Protein AF-0000000085093858 (afdb_homodimer)

pLDDT: mean 74.77, std 25.34, range [16.61, 98.19]

Radius of gyration: 45.06 Å; Cα contacts (8 Å, |Δi|>4): 665; chains: 2; bounding box: 60×135×139 Å

Solvent-accessible surface area (backbone atoms only — not comparable to full-atom values): 27411 Å² total; per-residue (Å²): 139,82,93,78,83,87,84,82,84,81,85,86,85,74,82,77,80,78,81,78,83,77,78,73,78,77,77,79,72,77,82,75,79,78,74,74,76,73,57,64,66,57,54,51,50,50,52,50,49,37,50,49,34,23,51,50,25,36,51,49,50,52,47,49,49,45,65,74,42,44,62,69,71,67,48,56,70,67,70,71,49,65,44,81,45,55,12,63,63,42,66,68,47,14,53,73,57,52,28,38,76,36,77,68,78,36,25,30,27,31,53,94,51,52,60,58,70,62,34,52,49,41,61,73,56,31,67,66,68,30,12,68,41,61,86,64,81,46,75,44,51,73,69,58,51,60,62,16,33,38,44,66,90,72,32,82,63,74,76,43,60,47,34,20,28,26,42,31,27,50,50,36,43,43,27,52,48,50,49,51,37,52,50,22,61,72,66,67,38,46,52,35,42,36,60,68,61,68,32,64,67,49,49,50,52,42,26,51,49,47,29,31,64,54,47,36,72,90,59,80,48,74,64,48,78,42,46,73,40,77,43,51,30,46,60,26,44,36,42,41,80,98,138,82,80,94,82,89,78,72,84,73,80,82,79,84,78,81,76,80,82,75,80,77,80,77,76,77,75,79,73,78,83,77,78,79,75,71,76,72,56,66,66,58,52,50,49,50,50,50,49,37,51,51,34,22,51,50,25,37,50,49,48,51,48,48,49,44,64,74,41,42,60,68,72,67,47,57,70,67,70,73,49,64,44,81,44,54,12,64,59,41,67,69,48,15,55,75,58,53,28,39,76,35,76,66,79,37,24,29,26,32,53,93,50,51,59,59,68,62,35,51,49,41,60,72,56,30,66,64,70,28,12,70,40,62,84,62,82,46,76,44,50,73,70,58,52,60,62,15,33,39,43,68,91,72,32,81,60,71,76,42,60,45,33,20,26,26,42,30,26,51,49,35,44,44,25,52,49,48,49,51,36,50,50,22,61,71,66,67,38,46,52,35,43,37,60,67,63,68,33,64,66,49,49,51,52,42,25,53,49,46,28,32,62,53,46,37,74,90,56,81,50,76,63,48,79,43,46,71,41,78,43,49,29,47,61,27,44,36,43,41,80,97

Foldseek 3Di:
DDDDDDDDDDDDDPPDPDDDDPPVPPPPPPPDPDPPPPPPVVVVVVVVVVVVVVVVVVVVVVVCCCVVPVCPVPCPVPPQDKDKAWQDFAPVSNVVSCWDQQLLLLETERPVLDPPVLSVVLVVPAPSFWAQDQVRPHTDDPVRQNRQADPPDDDDDNPRFWTWDFLRSLLSSLVSLVVVLVCCVVVVVVQSDWPLSVDVVNNVVSVVSVCVCVPPDDDGDDDRRRGDDTDHYYMTMGMDGD/DDDDDDPDCPDDDDDDPDDDDPDPPCPVPDDDPDPDPPPPVVVVVVVVVVVVVVVVVVVVVVVCCCVVPVCPVPCPVVPQDKDKAWQDFAPVSNVVSCWDQQLLLLETGRPVLDPPVLSVVLVVPAPSFWAQDQVRPHTDDPVRQNRQADPPDDDDDNPRFWTWDFLRSLLSSLVSLVVVLVCCVVVVVVQSDWPLSVDVVNNVVSVVSVCVCVPPDDDGDDDRRRGDDTDHYYMTMGMDGD

Structure (mmCIF, N/CA/C/O backbone):
data_AF-0000000085093858-model_v1
#
loop_
_entity.id
_entity.type
_entity.pdbx_description
1 polymer 'Uncharacterized protein'
#
loop_
_atom_site.group_PDB
_atom_site.id
_atom_site.type_symbol
_atom_site.label_atom_id
_atom_site.label_alt_id
_atom_site.label_comp_id
_atom_site.label_asym_id
_atom_site.label_entity_id
_atom_site.label_seq_id
_atom_site.pdbx_PDB_ins_code
_atom_site.Cartn_x
_atom_site.Cartn_y
_atom_site.Cartn_z
_atom_site.occupancy
_atom_site.B_iso_or_equiv
_atom_site.auth_seq_id
_atom_site.auth_comp_id
_atom_site.auth_asym_id
_atom_site.auth_atom_id
_atom_site.pdbx_PDB_model_num
ATOM 1 N N . MET A 1 1 ? 24.75 16.219 82.312 1 16.64 1 MET A N 1
ATOM 2 C CA . MET A 1 1 ? 25.469 16.828 83.438 1 16.64 1 MET A CA 1
ATOM 3 C C . MET A 1 1 ? 24.844 18.156 83.812 1 16.64 1 MET A C 1
ATOM 5 O O . MET A 1 1 ? 24.062 18.734 83.062 1 16.64 1 MET A O 1
ATOM 9 N N . VAL A 1 2 ? 25.688 19.172 84.312 1 17.88 2 VAL A N 1
ATOM 10 C CA . VAL A 1 2 ? 25.578 19.969 85.5 1 17.88 2 VAL A CA 1
ATOM 11 C C . VAL A 1 2 ? 24.797 21.25 85.25 1 17.88 2 VAL A C 1
ATOM 13 O O . VAL A 1 2 ? 23.859 21.594 85.938 1 17.88 2 VAL A O 1
ATOM 16 N N . PHE A 1 3 ? 25.328 22.312 84.5 1 16.97 3 PHE A N 1
ATOM 17 C CA . PHE A 1 3 ? 25.828 23.469 85.25 1 16.97 3 PHE A CA 1
ATOM 18 C C . PHE A 1 3 ? 24.75 24.516 85.375 1 16.97 3 PHE A C 1
ATOM 20 O O . PHE A 1 3 ? 24.062 24.875 84.438 1 16.97 3 PHE A O 1
ATOM 27 N N . ALA A 1 4 ? 24.5 25.094 86.562 1 18.36 4 ALA A N 1
ATOM 28 C CA . ALA A 1 4 ? 23.594 25.734 87.5 1 18.36 4 ALA A CA 1
ATOM 29 C C . ALA A 1 4 ? 23.484 27.234 87.25 1 18.36 4 ALA A C 1
ATOM 31 O O . ALA A 1 4 ? 22.375 27.766 87.125 1 18.36 4 ALA A O 1
ATOM 32 N N . GLY A 1 5 ? 24.484 28.125 87.438 1 16.61 5 GLY A N 1
ATOM 33 C CA . GLY A 1 5 ? 24.344 28.875 88.688 1 16.61 5 GLY A CA 1
ATOM 34 C C . GLY A 1 5 ? 23.641 30.203 88.5 1 16.61 5 GLY A C 1
ATOM 35 O O . GLY A 1 5 ? 22.734 30.531 89.25 1 16.61 5 GLY A O 1
ATOM 36 N N . PHE A 1 6 ? 24.25 31.281 87.812 1 17.67 6 PHE A N 1
ATOM 37 C CA . PHE A 1 6 ? 24.766 32.438 88.5 1 17.67 6 PHE A CA 1
ATOM 38 C C . PHE A 1 6 ? 23.672 33.469 88.75 1 17.67 6 PHE A C 1
ATOM 40 O O . PHE A 1 6 ? 22.625 33.438 88.062 1 17.67 6 PHE A O 1
ATOM 47 N N . PHE A 1 7 ? 24.047 34.938 88.688 1 18.83 7 PHE A N 1
ATOM 48 C CA . PHE A 1 7 ? 24.094 36 89.688 1 18.83 7 PHE A CA 1
ATOM 49 C C . PHE A 1 7 ? 22.859 36.875 89.625 1 18.83 7 PHE A C 1
ATOM 51 O O . PHE A 1 7 ? 22.391 37.188 88.5 1 18.83 7 PHE A O 1
ATOM 58 N N . LYS A 1 8 ? 22.188 37.25 90.688 1 21.97 8 LYS A N 1
ATOM 59 C CA . LYS A 1 8 ? 20.891 37.719 91.188 1 21.97 8 LYS A CA 1
ATOM 60 C C . LYS A 1 8 ? 20.828 39.25 91.125 1 21.97 8 LYS A C 1
ATOM 62 O O . LYS A 1 8 ? 19.891 39.844 91.625 1 21.97 8 LYS A O 1
ATOM 67 N N . SER A 1 9 ? 21.797 39.938 90.375 1 19.08 9 SER A N 1
ATOM 68 C CA . SER A 1 9 ? 22.062 41.25 90.938 1 19.08 9 SER A CA 1
ATOM 69 C C . SER A 1 9 ? 20.781 42.062 91.125 1 19.08 9 SER A C 1
ATOM 71 O O . SER A 1 9 ? 19.812 41.844 90.375 1 19.08 9 SER A O 1
ATOM 73 N N . ASN A 1 10 ? 20.812 43.125 92 1 19.5 10 ASN A N 1
ATOM 74 C CA . ASN A 1 10 ? 20.078 43.844 93.062 1 19.5 10 ASN A CA 1
ATOM 75 C C . ASN A 1 10 ? 19.203 44.969 92.438 1 19.5 10 ASN A C 1
ATOM 77 O O . ASN A 1 10 ? 18.094 45.219 92.938 1 19.5 10 ASN A O 1
ATOM 81 N N . PRO A 1 11 ? 19.844 45.875 91.562 1 21.47 11 PRO A N 1
ATOM 82 C CA . PRO A 1 11 ? 19.844 47.25 92.062 1 21.47 11 PRO A CA 1
ATOM 83 C C . PRO A 1 11 ? 18.438 47.875 92.125 1 21.47 11 PRO A C 1
ATOM 85 O O . PRO A 1 11 ? 17.516 47.344 91.5 1 21.47 11 PRO A O 1
ATOM 88 N N . LEU A 1 12 ? 18.438 49.344 92.062 1 20.67 12 LEU A N 1
ATOM 89 C CA . LEU A 1 12 ? 17.953 50.5 92.812 1 20.67 12 LEU A CA 1
ATOM 90 C C . LEU A 1 12 ? 16.562 50.906 92.375 1 20.67 12 LEU A C 1
ATOM 92 O O . LEU A 1 12 ? 16.141 50.562 91.25 1 20.67 12 LEU A O 1
ATOM 96 N N . PRO A 1 13 ? 16.141 52.219 92.938 1 23.8 13 PRO A N 1
ATOM 97 C CA . PRO A 1 13 ? 14.875 52.75 93.438 1 23.8 13 PRO A CA 1
ATOM 98 C C . PRO A 1 13 ? 13.992 53.375 92.375 1 23.8 13 PRO A C 1
ATOM 100 O O . PRO A 1 13 ? 14.5 54.094 91.5 1 23.8 13 PRO A O 1
ATOM 103 N N . TYR A 1 14 ? 12.805 53.031 92 1 20.66 14 TYR A N 1
ATOM 104 C CA . TYR A 1 14 ? 11.914 53.156 90.812 1 20.66 14 TYR A CA 1
ATOM 105 C C . TYR A 1 14 ? 11.148 54.469 90.875 1 20.66 14 TYR A C 1
ATOM 107 O O . TYR A 1 14 ? 10.359 54.75 90 1 20.66 14 TYR A O 1
ATOM 115 N N . THR A 1 15 ? 11.438 55.438 91.875 1 22.84 15 THR A N 1
ATOM 116 C CA . THR A 1 15 ? 10.125 55.938 92.188 1 22.84 15 THR A CA 1
ATOM 117 C C . THR A 1 15 ? 9.516 56.781 91.062 1 22.84 15 THR A C 1
ATOM 119 O O . THR A 1 15 ? 10.156 57.656 90.562 1 22.84 15 THR A O 1
ATOM 122 N N . ALA A 1 16 ? 8.422 56.344 90.438 1 23.02 16 ALA A N 1
ATOM 123 C CA . ALA A 1 16 ? 7.703 56.75 89.25 1 23.02 16 ALA A CA 1
ATOM 124 C C . ALA A 1 16 ? 6.984 58.094 89.438 1 23.02 16 ALA A C 1
ATOM 126 O O . ALA A 1 16 ? 6.25 58.25 90.438 1 23.02 16 ALA A O 1
ATOM 127 N N . VAL A 1 17 ? 7.695 59.188 89.188 1 26.94 17 VAL A N 1
ATOM 128 C CA . VAL A 1 17 ? 7.289 60.594 89.25 1 26.94 17 VAL A CA 1
ATOM 129 C C . VAL A 1 17 ? 5.898 60.75 88.625 1 26.94 17 VAL A C 1
ATOM 131 O O . VAL A 1 17 ? 5.621 60.25 87.562 1 26.94 17 VAL A O 1
ATOM 134 N N . SER A 1 18 ? 4.992 61.125 89.5 1 22.8 18 SER A N 1
ATOM 135 C CA . SER A 1 18 ? 3.545 61.219 89.312 1 22.8 18 SER A CA 1
ATOM 136 C C . SER A 1 18 ? 3.184 62.125 88.125 1 22.8 18 SER A C 1
ATOM 138 O O . SER A 1 18 ? 3.984 62.938 87.75 1 22.8 18 SER A O 1
ATOM 140 N N . LYS A 1 19 ? 1.988 62.031 87.562 1 26.67 19 LYS A N 1
ATOM 141 C CA . LYS A 1 19 ? 1.225 62.156 86.375 1 26.67 19 LYS A CA 1
ATOM 142 C C . LYS A 1 19 ? 0.829 63.594 86.125 1 26.67 19 LYS A C 1
ATOM 144 O O . LYS A 1 19 ? 0.141 63.906 85.125 1 26.67 19 LYS A O 1
ATOM 149 N N . ASP A 1 20 ? 1.212 64.625 87 1 26.02 20 ASP A N 1
ATOM 150 C CA . ASP A 1 20 ? 0.071 65.5 87.062 1 26.02 20 ASP A CA 1
ATOM 151 C C . ASP A 1 20 ? -0.262 66.125 85.688 1 26.02 20 ASP A C 1
ATOM 153 O O . ASP A 1 20 ? 0.549 66 84.75 1 26.02 20 ASP A O 1
ATOM 157 N N . GLU A 1 21 ? -1.097 67.375 85.75 1 27.95 21 GLU A N 1
ATOM 158 C CA . GLU A 1 21 ? -2.236 68.062 85.125 1 27.95 21 GLU A CA 1
ATOM 159 C C . GLU A 1 21 ? -1.796 68.938 84 1 27.95 21 GLU A C 1
ATOM 161 O O . GLU A 1 21 ? -1.067 69.875 84.188 1 27.95 21 GLU A O 1
ATOM 166 N N . VAL A 1 22 ? -1.4 68.5 82.875 1 26.08 22 VAL A N 1
ATOM 167 C CA . VAL A 1 22 ? -0.854 69.25 81.75 1 26.08 22 VAL A CA 1
ATOM 168 C C . VAL A 1 22 ? -1.903 70.25 81.25 1 26.08 22 VAL A C 1
ATOM 170 O O . VAL A 1 22 ? -2.984 69.812 80.812 1 26.08 22 VAL A O 1
ATOM 173 N N . GLU A 1 23 ? -2.074 71.375 81.938 1 27.72 23 GLU A N 1
ATOM 174 C CA . GLU A 1 23 ? -3 72.375 81.438 1 27.72 23 GLU A CA 1
ATOM 175 C C . GLU A 1 23 ? -2.656 72.75 80 1 27.72 23 GLU A C 1
ATOM 177 O O . GLU A 1 23 ? -1.574 73.312 79.75 1 27.72 23 GLU A O 1
ATOM 182 N N . ALA A 1 24 ? -2.893 72 79.062 1 29.48 24 ALA A N 1
ATOM 183 C CA . ALA A 1 24 ? -2.572 72.188 77.625 1 29.48 24 ALA A CA 1
ATOM 184 C C . ALA A 1 24 ? -3.191 73.5 77.125 1 29.48 24 ALA A C 1
ATOM 186 O O . ALA A 1 24 ? -4.414 73.625 77.125 1 29.48 24 ALA A O 1
ATOM 187 N N . ASP A 1 25 ? -2.635 74.688 77.5 1 28.39 25 ASP A N 1
ATOM 188 C CA . ASP A 1 25 ? -3.078 75.938 76.938 1 28.39 25 ASP A CA 1
ATOM 189 C C . ASP A 1 25 ? -3.158 75.812 75.375 1 28.39 25 ASP A C 1
ATOM 191 O O . ASP A 1 25 ? -2.266 75.25 74.75 1 28.39 25 ASP A O 1
ATOM 195 N N . SER A 1 26 ? -4.363 75.812 74.812 1 29.22 26 SER A N 1
ATOM 196 C CA . SER A 1 26 ? -4.945 75.75 73.5 1 29.22 26 SER A CA 1
ATOM 197 C C . SER A 1 26 ? -4.398 76.875 72.625 1 29.22 26 SER A C 1
ATOM 199 O O . SER A 1 26 ? -4.766 78 72.75 1 29.22 26 SER A O 1
ATOM 201 N N . LEU A 1 27 ? -3.1 77.125 72.625 1 28.66 27 LEU A N 1
ATOM 202 C CA . LEU A 1 27 ? -2.662 78.188 71.688 1 28.66 27 LEU A CA 1
ATOM 203 C C . LEU A 1 27 ? -3.275 78.062 70.312 1 28.66 27 LEU A C 1
ATOM 205 O O . LEU A 1 27 ? -3.168 77 69.688 1 28.66 27 LEU A O 1
ATOM 209 N N . LEU A 1 28 ? -4.352 78.812 70 1 30.36 28 LEU A N 1
ATOM 210 C CA . LEU A 1 28 ? -5.156 79 68.812 1 30.36 28 LEU A CA 1
ATOM 211 C C . LEU A 1 28 ? -4.273 79.375 67.625 1 30.36 28 LEU A C 1
ATOM 213 O O . LEU A 1 28 ? -3.539 80.375 67.688 1 30.36 28 LEU A O 1
ATOM 217 N N . SER A 1 29 ? -3.59 78.375 67 1 31.69 29 SER A N 1
ATOM 218 C CA . SER A 1 29 ? -2.773 78.562 65.75 1 31.69 29 SER A CA 1
ATOM 219 C C . SER A 1 29 ? -3.5 79.375 64.75 1 31.69 29 SER A C 1
ATOM 221 O O . SER A 1 29 ? -4.73 79.375 64.625 1 31.69 29 SER A O 1
ATOM 223 N N . PRO A 1 30 ? -2.914 80.5 64.25 1 40.44 30 PRO A N 1
ATOM 224 C CA . PRO A 1 30 ? -3.516 81.438 63.25 1 40.44 30 PRO A CA 1
ATOM 225 C C . PRO A 1 30 ? -4.07 80.688 62.031 1 40.44 30 PRO A C 1
ATOM 227 O O . PRO A 1 30 ? -3.648 79.562 61.75 1 40.44 30 PRO A O 1
ATOM 230 N N . PRO A 1 31 ? -5.281 81.062 61.5 1 36.03 31 PRO A N 1
ATOM 231 C CA . PRO A 1 31 ? -6.012 80.438 60.406 1 36.03 31 PRO A CA 1
ATOM 232 C C . PRO A 1 31 ? -5.156 80.25 59.156 1 36.03 31 PRO A C 1
ATOM 234 O O . PRO A 1 31 ? -4.297 81.062 58.844 1 36.03 31 PRO A O 1
ATOM 237 N N . LEU A 1 32 ? -4.727 79.062 58.844 1 33.59 32 LEU A N 1
ATOM 238 C CA . LEU A 1 32 ? -4.055 78.625 57.625 1 33.59 32 LEU A CA 1
ATOM 239 C C . LEU A 1 32 ? -4.688 79.312 56.406 1 33.59 32 LEU A C 1
ATOM 241 O O . LEU A 1 32 ? -5.91 79.438 56.312 1 33.59 32 LEU A O 1
ATOM 245 N N . GLU A 1 33 ? -4.062 80.312 55.812 1 39.56 33 GLU A N 1
ATOM 246 C CA . GLU A 1 33 ? -4.438 80.938 54.562 1 39.56 33 GLU A CA 1
ATOM 247 C C . GLU A 1 33 ? -5.07 79.938 53.594 1 39.56 33 GLU A C 1
ATOM 249 O O . GLU A 1 33 ? -4.617 78.812 53.469 1 39.56 33 GLU A O 1
ATOM 254 N N . GLY A 1 34 ? -6.363 80.125 53.156 1 35.59 34 GLY A N 1
ATOM 255 C CA . GLY A 1 34 ? -7.273 79.438 52.281 1 35.59 34 GLY A CA 1
ATOM 256 C C . GLY A 1 34 ? -6.621 78.938 51 1 35.59 34 GLY A C 1
ATOM 257 O O . GLY A 1 34 ? -5.914 79.688 50.344 1 35.59 34 GLY A O 1
ATOM 258 N N . GLN A 1 35 ? -6.129 77.688 50.938 1 39.69 35 GLN A N 1
ATOM 259 C CA . GLN A 1 35 ? -5.75 77 49.688 1 39.69 35 GLN A CA 1
ATOM 260 C C . GLN A 1 35 ? -6.762 77.312 48.594 1 39.69 35 GLN A C 1
ATOM 262 O O . GLN A 1 35 ? -7.969 77.125 48.781 1 39.69 35 GLN A O 1
ATOM 267 N N . GLN A 1 36 ? -6.512 78.25 47.719 1 43.66 36 GLN A N 1
ATOM 268 C CA . GLN A 1 36 ? -7.355 78.5 46.562 1 43.66 36 GLN A CA 1
ATOM 269 C C . GLN A 1 36 ? -7.852 77.188 45.969 1 43.66 36 GLN A C 1
ATOM 271 O O . GLN A 1 36 ? -7.102 76.25 45.875 1 43.66 36 GLN A O 1
ATOM 276 N N . PRO A 1 37 ? -9.156 76.875 46.031 1 46 37 PRO A N 1
ATOM 277 C CA . PRO A 1 37 ? -9.742 75.625 45.5 1 46 37 PRO A CA 1
ATOM 278 C C . PRO A 1 37 ? -9.227 75.312 44.062 1 46 37 PRO A C 1
ATOM 280 O O . PRO A 1 37 ? -9.195 76.188 43.219 1 46 37 PRO A O 1
ATOM 283 N N . TYR A 1 38 ? -8.164 74.562 43.938 1 48.34 38 TYR A N 1
ATOM 284 C CA . TYR A 1 38 ? -7.789 74.062 42.625 1 48.34 38 TYR A CA 1
ATOM 285 C C . TYR A 1 38 ? -9.023 73.75 41.781 1 48.34 38 TYR A C 1
ATOM 287 O O . TYR A 1 38 ? -9.906 73 42.25 1 48.34 38 TYR A O 1
ATOM 295 N N . ASN A 1 39 ? -9.477 74.625 40.906 1 52.56 39 ASN A N 1
ATOM 296 C CA . ASN A 1 39 ? -10.672 74.5 40.062 1 52.56 39 ASN A CA 1
ATOM 297 C C . ASN A 1 39 ? -10.891 73.125 39.5 1 52.56 39 ASN A C 1
ATOM 299 O O . ASN A 1 39 ? -9.992 72.562 38.906 1 52.56 39 ASN A O 1
ATOM 303 N N . ARG A 1 40 ? -11.695 72.312 40.219 1 60.34 40 ARG A N 1
ATOM 304 C CA . ARG A 1 40 ? -12.18 71 39.875 1 60.34 40 ARG A CA 1
ATOM 305 C C . ARG A 1 40 ? -12.289 70.812 38.375 1 60.34 40 ARG A C 1
ATOM 307 O O . ARG A 1 40 ? -12.023 69.75 37.844 1 60.34 40 ARG A O 1
ATOM 314 N N . ALA A 1 41 ? -12.5 72 37.781 1 65.56 41 ALA A N 1
ATOM 315 C CA . ALA A 1 41 ? -12.711 71.938 36.344 1 65.56 41 ALA A CA 1
ATOM 316 C C . ALA A 1 41 ? -11.398 71.688 35.594 1 65.56 41 ALA A C 1
ATOM 318 O O . ALA A 1 41 ? -11.391 71 34.562 1 65.56 41 ALA A O 1
ATOM 319 N N . SER A 1 42 ? -10.273 72.125 36.25 1 71.25 42 SER A N 1
ATOM 320 C CA . SER A 1 42 ? -8.961 71.938 35.625 1 71.25 42 SER A CA 1
ATOM 321 C C . SER A 1 42 ? -8.438 70.562 35.781 1 71.25 42 SER A C 1
ATOM 323 O O . SER A 1 42 ? -7.852 70 34.844 1 71.25 42 SER A O 1
ATOM 325 N N . ARG A 1 43 ? -8.859 69.938 36.844 1 72.06 43 ARG A N 1
ATOM 326 C CA . ARG A 1 43 ? -8.422 68.562 37.094 1 72.06 43 ARG A CA 1
ATOM 327 C C . ARG A 1 43 ? -9.156 67.562 36.188 1 72.06 43 ARG A C 1
ATOM 329 O O . ARG A 1 43 ? -8.562 66.625 35.656 1 72.06 43 ARG A O 1
ATOM 336 N N . THR A 1 44 ? -10.438 67.938 36.062 1 77.62 44 THR A N 1
ATOM 337 C CA . THR A 1 44 ? -11.242 67.062 35.188 1 77.62 44 THR A CA 1
ATOM 338 C C . THR A 1 44 ? -10.766 67.125 33.75 1 77.62 44 THR A C 1
ATOM 340 O O . THR A 1 44 ? -10.742 66.125 33.031 1 77.62 44 THR A O 1
ATOM 343 N N . ARG A 1 45 ? -10.359 68.312 33.406 1 78.12 45 ARG A N 1
ATOM 344 C CA . ARG A 1 45 ? -9.875 68.5 32.031 1 78.12 45 ARG A CA 1
ATOM 345 C C . ARG A 1 45 ? -8.547 67.75 31.828 1 78.12 45 ARG A C 1
ATOM 347 O O . ARG A 1 45 ? -8.312 67.188 30.766 1 78.12 45 ARG A O 1
ATOM 354 N N . ILE A 1 46 ? -7.707 67.75 32.812 1 77.81 46 ILE A N 1
ATOM 355 C CA . ILE A 1 46 ? -6.414 67.062 32.75 1 77.81 46 ILE A CA 1
ATOM 356 C C . ILE A 1 46 ? -6.621 65.562 32.719 1 77.81 46 ILE A C 1
ATOM 358 O O . ILE A 1 46 ? -6.008 64.875 31.922 1 77.81 46 ILE A O 1
ATOM 362 N N . ILE A 1 47 ? -7.52 65.062 33.531 1 79.94 47 ILE A N 1
ATOM 363 C CA . ILE A 1 47 ? -7.812 63.656 33.562 1 79.94 47 ILE A CA 1
ATOM 364 C C . ILE A 1 47 ? -8.445 63.219 32.25 1 79.94 47 ILE A C 1
ATOM 366 O O . ILE A 1 47 ? -8.086 62.156 31.719 1 79.94 47 ILE A O 1
ATOM 370 N N . LEU A 1 48 ? -9.273 64.125 31.75 1 82 48 LEU A N 1
ATOM 371 C CA . LEU A 1 48 ? -9.938 63.781 30.484 1 82 48 LEU A CA 1
ATOM 372 C C . LEU A 1 48 ? -8.938 63.75 29.328 1 82 48 LEU A C 1
ATOM 374 O O . LEU A 1 48 ? -9.031 62.938 28.438 1 82 48 LEU A O 1
ATOM 378 N N . SER A 1 49 ? -7.988 64.625 29.422 1 81.25 49 SER A N 1
ATOM 379 C CA . SER A 1 49 ? -6.969 64.688 28.391 1 81.25 49 SER A CA 1
ATOM 380 C C . SER A 1 49 ? -6.062 63.469 28.453 1 81.25 49 SER A C 1
ATOM 382 O O . SER A 1 49 ? -5.727 62.875 27.422 1 81.25 49 SER A O 1
ATOM 384 N N . HIS A 1 50 ? -5.699 63 29.609 1 80.44 50 HIS A N 1
ATOM 385 C CA . HIS A 1 50 ? -4.875 61.812 29.766 1 80.44 50 HIS A CA 1
ATOM 386 C C . HIS A 1 50 ? -5.648 60.562 29.391 1 80.44 50 HIS A C 1
ATOM 388 O O . HIS A 1 50 ? -5.094 59.625 28.781 1 80.44 50 HIS A O 1
ATOM 394 N N . ALA A 1 51 ? -6.891 60.531 29.734 1 81.88 51 ALA A N 1
ATOM 395 C CA . ALA A 1 51 ? -7.738 59.406 29.359 1 81.88 51 ALA A CA 1
ATOM 396 C C . ALA A 1 51 ? -7.891 59.312 27.844 1 81.88 51 ALA A C 1
ATOM 398 O O . ALA A 1 51 ? -7.848 58.219 27.266 1 81.88 51 ALA A O 1
ATOM 399 N N . ALA A 1 52 ? -8.016 60.5 27.234 1 83 52 ALA A N 1
ATOM 400 C CA . ALA A 1 52 ? -8.125 60.562 25.781 1 83 52 ALA A CA 1
ATOM 401 C C . ALA A 1 52 ? 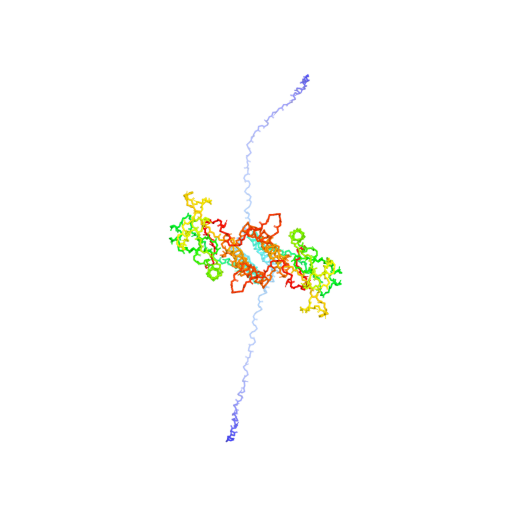-6.836 60.062 25.109 1 83 52 ALA A C 1
ATOM 403 O O . ALA A 1 52 ? -6.871 59.312 24.141 1 83 52 ALA A O 1
ATOM 404 N N . THR A 1 53 ? -5.723 60.469 25.656 1 79.69 53 THR A N 1
ATOM 405 C CA . THR A 1 53 ? -4.438 60.062 25.094 1 79.69 53 THR A CA 1
ATOM 406 C C . THR A 1 53 ? -4.238 58.562 25.312 1 79.69 53 THR A C 1
ATOM 408 O O . THR A 1 53 ? -3.707 57.875 24.422 1 79.69 53 THR A O 1
ATOM 411 N N . PHE A 1 54 ? -4.598 58.062 26.391 1 79.44 54 PHE A N 1
ATOM 412 C CA . PHE A 1 54 ? -4.52 56.625 26.656 1 79.44 54 PHE A CA 1
ATOM 413 C C . PHE A 1 54 ? -5.387 55.844 25.688 1 79.44 54 PHE A C 1
ATOM 415 O O . PHE A 1 54 ? -4.941 54.844 25.109 1 79.44 54 PHE A O 1
ATOM 422 N N . LEU A 1 55 ? -6.582 56.281 25.484 1 81.12 55 LEU A N 1
ATOM 423 C CA . LEU A 1 55 ? -7.504 55.625 24.578 1 81.12 55 LEU A CA 1
ATOM 424 C C . LEU A 1 55 ? -6.988 55.656 23.141 1 81.12 55 LEU A C 1
ATOM 426 O O . LEU A 1 55 ? -7.082 54.688 22.406 1 81.12 55 LEU A O 1
ATOM 430 N N . ILE A 1 56 ? -6.434 56.75 22.734 1 81.5 56 ILE A N 1
ATOM 431 C CA . ILE A 1 56 ? -5.887 56.875 21.391 1 81.5 56 ILE A CA 1
ATOM 432 C C . ILE A 1 56 ? -4.691 55.938 21.219 1 81.5 56 ILE A C 1
ATOM 434 O O . ILE A 1 56 ? -4.539 55.312 20.172 1 81.5 56 ILE A O 1
ATOM 438 N N . ALA A 1 57 ? -3.842 55.844 22.25 1 79.19 57 ALA A N 1
ATOM 439 C CA . ALA A 1 57 ? -2.684 54.969 22.188 1 79.19 57 ALA A CA 1
ATOM 440 C C . ALA A 1 57 ? -3.115 53.5 22.109 1 79.19 57 ALA A C 1
ATOM 442 O O . ALA A 1 57 ? -2.539 52.719 21.344 1 79.19 57 ALA A O 1
ATOM 443 N N . VAL A 1 58 ? -4.129 53.188 22.859 1 78.69 58 VAL A N 1
ATOM 444 C CA . VAL A 1 58 ? -4.664 51.812 22.828 1 78.69 58 VAL A CA 1
ATOM 445 C C . VAL A 1 58 ? -5.262 51.531 21.453 1 78.69 58 VAL A C 1
ATOM 447 O O . VAL A 1 58 ? -5.027 50.469 20.875 1 78.69 58 VAL A O 1
ATOM 450 N N . LEU A 1 59 ? -5.988 52.469 20.938 1 79.62 59 LEU A N 1
ATOM 451 C CA . LEU A 1 59 ? -6.598 52.281 19.609 1 79.62 59 LEU A CA 1
ATOM 452 C C . LEU A 1 59 ? -5.531 52.219 18.531 1 79.62 59 LEU A C 1
ATOM 454 O O . LEU A 1 59 ? -5.629 51.406 17.609 1 79.62 59 LEU A O 1
ATOM 458 N N . PHE A 1 60 ? -4.57 53 18.609 1 78.19 60 PHE A N 1
ATOM 459 C CA . PHE A 1 60 ? -3.49 53 17.625 1 78.19 60 PHE A CA 1
ATOM 460 C C . PHE A 1 60 ? -2.697 51.719 17.672 1 78.19 60 PHE A C 1
ATOM 462 O O . PHE A 1 60 ? -2.377 51.125 16.625 1 78.19 60 PHE A O 1
ATOM 469 N N . THR A 1 61 ? -2.318 51.312 18.844 1 75.12 61 THR A N 1
ATOM 470 C CA . THR A 1 61 ? -1.558 50.062 18.953 1 75.12 61 THR A CA 1
ATOM 471 C C . THR A 1 61 ? -2.398 48.875 18.516 1 75.12 61 THR A C 1
ATOM 473 O O . THR A 1 61 ? -1.897 47.969 17.844 1 75.12 61 THR A O 1
ATOM 476 N N . SER A 1 62 ? -3.615 48.875 18.875 1 72.25 62 SER A N 1
ATOM 477 C CA . SER A 1 62 ? -4.516 47.844 18.406 1 72.25 62 SER A CA 1
ATOM 478 C C . SER A 1 62 ? -4.652 47.844 16.891 1 72.25 62 SER A C 1
ATOM 480 O O . SER A 1 62 ? -4.66 46.812 16.25 1 72.25 62 SER A O 1
ATOM 482 N N . ALA A 1 63 ? -4.738 48.938 16.312 1 74.12 63 ALA A N 1
ATOM 483 C CA . ALA A 1 63 ? -4.832 49.062 14.859 1 74.12 63 ALA A CA 1
ATOM 484 C C . ALA A 1 63 ? -3.549 48.594 14.18 1 74.12 63 ALA A C 1
ATOM 486 O O . ALA A 1 63 ? -3.598 47.906 13.156 1 74.12 63 ALA A O 1
ATOM 487 N N . ILE A 1 64 ? -2.424 48.906 14.609 1 71.25 64 ILE A N 1
ATOM 488 C CA . ILE A 1 64 ? -1.148 48.469 14.047 1 71.25 64 ILE A CA 1
ATOM 489 C C . ILE A 1 64 ? -1.018 46.969 14.156 1 71.25 64 ILE A C 1
ATOM 491 O O . ILE A 1 64 ? -0.577 46.281 13.211 1 71.25 64 ILE A O 1
ATOM 495 N N . LEU A 1 65 ? -1.324 46.531 15.234 1 66.88 65 LEU A N 1
ATOM 496 C CA . LEU A 1 65 ? -1.28 45.094 15.414 1 66.88 65 LEU A CA 1
ATOM 497 C C . LEU A 1 65 ? -2.236 44.406 14.453 1 66.88 65 LEU A C 1
ATOM 499 O O . LEU A 1 65 ? -1.9 43.344 13.891 1 66.88 65 LEU A O 1
ATOM 503 N N . ILE A 1 66 ? -3.41 44.875 14.32 1 63.16 66 ILE A N 1
ATOM 504 C CA . ILE A 1 66 ? -4.387 44.312 13.383 1 63.16 66 ILE A CA 1
ATOM 505 C C . ILE A 1 66 ? -3.877 44.469 11.953 1 63.16 66 ILE A C 1
ATOM 507 O O . ILE A 1 66 ? -4.008 43.531 11.148 1 63.16 66 ILE A O 1
ATOM 511 N N . ILE A 1 67 ? -3.312 45.5 11.617 1 68.88 67 ILE A N 1
ATOM 512 C CA . ILE A 1 67 ? -2.818 45.75 10.266 1 68.88 67 ILE A CA 1
ATOM 513 C C . ILE A 1 67 ? -1.569 44.906 10.016 1 68.88 67 ILE A C 1
ATOM 515 O O . ILE A 1 67 ? -1.389 44.375 8.922 1 68.88 67 ILE A O 1
ATOM 519 N N . SER A 1 68 ? -0.636 44.938 10.906 1 65.12 68 SER A N 1
ATOM 520 C CA . SER A 1 68 ? 0.614 44.219 10.711 1 65.12 68 SER A CA 1
ATOM 521 C C . SER A 1 68 ? 0.389 42.719 10.773 1 65.12 68 SER A C 1
ATOM 523 O O . SER A 1 68 ? 1.155 41.938 10.188 1 65.12 68 SER A O 1
ATOM 525 N N . HIS A 1 69 ? -0.311 42.344 11.5 1 54.38 69 HIS A N 1
ATOM 526 C CA . HIS A 1 69 ? -0.593 40.906 11.547 1 54.38 69 HIS A CA 1
ATOM 527 C C . HIS A 1 69 ? -2.059 40.625 11.227 1 54.38 69 HIS A C 1
ATOM 529 O O . HIS A 1 69 ? -2.811 40.188 12.102 1 54.38 69 HIS A O 1
ATOM 535 N N . PRO A 1 70 ? -2.514 41.312 10.164 1 52.84 70 PRO A N 1
ATOM 536 C CA . PRO A 1 70 ? -3.918 41.062 9.828 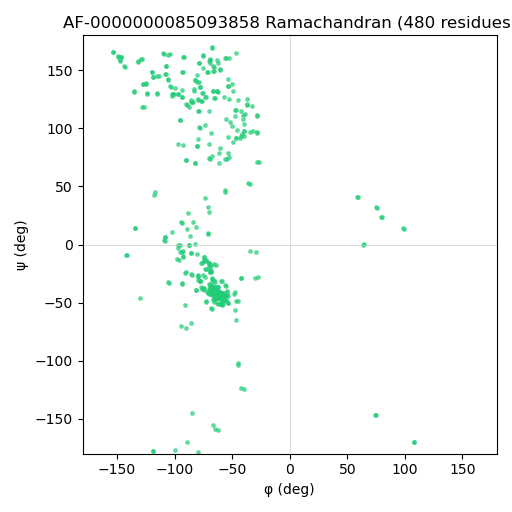1 52.84 70 PRO A CA 1
ATOM 537 C C . PRO A 1 70 ? -4.262 39.594 9.812 1 52.84 70 PRO A C 1
ATOM 539 O O . PRO A 1 70 ? -5.371 39.188 10.195 1 52.84 70 PRO A O 1
ATOM 542 N N . SER A 1 71 ? -3.381 38.812 9.086 1 51.31 71 SER A N 1
ATOM 543 C CA . SER A 1 71 ? -3.707 37.469 8.672 1 51.31 71 SER A CA 1
ATOM 544 C C . SER A 1 71 ? -3.795 36.531 9.875 1 51.31 71 SER A C 1
ATOM 546 O O . SER A 1 71 ? -4.543 35.531 9.852 1 51.31 71 SER A O 1
ATOM 548 N N . SER A 1 72 ? -2.801 36.688 10.82 1 48.47 72 SER A N 1
ATOM 549 C CA . SER A 1 72 ? -2.701 35.656 11.836 1 48.47 72 SER A CA 1
ATOM 550 C C . SER A 1 72 ? -3.887 35.688 12.797 1 48.47 72 SER A C 1
ATOM 552 O O . SER A 1 72 ? -4.316 34.656 13.312 1 48.47 72 SER A O 1
ATOM 554 N N . LEU A 1 73 ? -4.363 36.906 13.234 1 43.5 73 LEU A N 1
ATOM 555 C CA . LEU A 1 73 ? -5.449 37 14.203 1 43.5 73 LEU A CA 1
ATOM 556 C C . LEU A 1 73 ? -6.762 36.5 13.602 1 43.5 73 LEU A C 1
ATOM 558 O O . LEU A 1 73 ? -7.555 35.844 14.273 1 43.5 73 LEU A O 1
ATOM 562 N N . LEU A 1 74 ? -7.121 37.125 12.469 1 44.94 74 LEU A N 1
ATOM 563 C CA . LEU A 1 74 ? -8.438 36.781 11.922 1 44.94 74 LEU A CA 1
ATOM 564 C C . LEU A 1 74 ? -8.406 35.438 11.227 1 44.94 74 LEU A C 1
ATOM 566 O O . LEU A 1 74 ? -9.461 34.812 11.016 1 44.94 74 LEU A O 1
ATOM 570 N N . LYS A 1 75 ? -7.309 35.219 10.609 1 45.19 75 LYS A N 1
ATOM 571 C CA . LYS A 1 75 ? -7.438 33.969 9.875 1 45.19 75 LYS A CA 1
ATOM 572 C C . LYS A 1 75 ? -7.457 32.781 10.828 1 45.19 75 LYS A C 1
ATOM 574 O O . LYS A 1 75 ? -6.406 32.219 11.164 1 45.19 75 LYS A O 1
ATOM 579 N N . THR A 1 76 ? -7.922 32.812 11.961 1 44.62 76 THR A N 1
ATOM 580 C CA . THR A 1 76 ? -8.32 31.516 12.5 1 44.62 76 THR A CA 1
ATOM 581 C C . THR A 1 76 ? -8.898 30.625 11.406 1 44.62 76 THR A C 1
ATOM 583 O O . THR A 1 76 ? -9.992 30.891 10.898 1 44.62 76 THR A O 1
ATOM 586 N N . THR A 1 77 ? -8.219 30.453 10.367 1 46.91 77 THR A N 1
ATOM 587 C CA . THR A 1 77 ? -8.781 29.422 9.5 1 46.91 77 THR A CA 1
ATOM 588 C C . THR A 1 77 ? -9.586 28.422 10.312 1 46.91 77 THR A C 1
ATOM 590 O O . THR A 1 77 ? -9.031 27.703 11.148 1 46.91 77 THR A O 1
ATOM 593 N N . ALA A 1 78 ? -10.695 28.75 10.812 1 50.03 78 ALA A N 1
ATOM 594 C CA . ALA A 1 78 ? -11.617 27.844 11.484 1 50.03 78 ALA A CA 1
ATOM 595 C C . ALA A 1 78 ? -11.477 26.422 10.945 1 50.03 78 ALA A C 1
ATOM 597 O O . ALA A 1 78 ? -11.406 26.203 9.734 1 50.03 78 ALA A O 1
ATOM 598 N N . ALA A 1 79 ? -10.711 25.578 11.602 1 58.53 79 ALA A N 1
ATOM 599 C CA . ALA A 1 79 ? -10.758 24.156 11.266 1 58.53 79 ALA A CA 1
ATOM 600 C C . ALA A 1 79 ? -12.125 23.766 10.711 1 58.53 79 ALA A C 1
ATOM 602 O O . ALA A 1 79 ? -13.156 24.203 11.234 1 58.53 79 ALA A O 1
ATOM 603 N N . PRO A 1 80 ? -12.148 23.453 9.438 1 63.25 80 PRO A N 1
ATOM 604 C CA . PRO A 1 80 ? -13.461 23.031 8.938 1 63.25 80 PRO A CA 1
ATOM 605 C C . PRO A 1 80 ? -14.25 22.203 9.945 1 63.25 80 PRO A C 1
ATOM 607 O O . PRO A 1 80 ? -13.656 21.453 10.727 1 63.25 80 PRO A O 1
ATOM 610 N N . LYS A 1 81 ? -15.422 22.688 10.312 1 78.5 81 LYS A N 1
ATOM 611 C CA . LYS A 1 81 ? -16.328 21.922 11.172 1 78.5 81 LYS A CA 1
ATOM 612 C C . LYS A 1 81 ? -16.453 20.484 10.68 1 78.5 81 LYS A C 1
ATOM 614 O O . LYS A 1 81 ? -16.656 20.25 9.484 1 78.5 81 LYS A O 1
ATOM 619 N N . THR A 1 82 ? -16.016 19.484 11.445 1 80.69 82 THR A N 1
ATOM 620 C CA . THR A 1 82 ? -16.109 18.078 11.086 1 80.69 82 THR A CA 1
ATOM 621 C C . THR A 1 82 ? -17.234 17.391 11.852 1 80.69 82 THR A C 1
ATOM 623 O O . THR A 1 82 ? -17.609 17.828 12.938 1 80.69 82 THR A O 1
ATOM 626 N N . LYS A 1 83 ? -17.984 16.578 11.148 1 85.56 83 LYS A N 1
ATOM 627 C CA . LYS A 1 83 ? -19.016 15.734 11.734 1 85.56 83 LYS A CA 1
ATOM 628 C C . LYS A 1 83 ? -18.531 14.289 11.859 1 85.56 83 LYS A C 1
ATOM 630 O O . LYS A 1 83 ? -17.984 13.727 10.914 1 85.56 83 LYS A O 1
ATOM 635 N N . TYR A 1 84 ? -18.688 13.812 13.062 1 88.75 84 TYR A N 1
ATOM 636 C CA . TYR A 1 84 ? -18.344 12.422 13.344 1 88.75 84 TYR A CA 1
ATOM 637 C C . TYR A 1 84 ? -19.484 11.484 12.984 1 88.75 84 TYR A C 1
ATOM 639 O O . TYR A 1 84 ? -20.609 11.672 13.445 1 88.75 84 TYR A O 1
ATOM 647 N N . LEU A 1 85 ? -19.219 10.555 12.141 1 90.31 85 LEU A N 1
ATOM 648 C CA . LEU A 1 85 ? -20.172 9.539 11.734 1 90.31 85 LEU A CA 1
ATOM 649 C C . LEU A 1 85 ? -19.75 8.156 12.211 1 90.31 85 LEU A C 1
ATOM 651 O O . LEU A 1 85 ? -18.547 7.863 12.289 1 90.31 85 LEU A O 1
ATOM 655 N N . HIS A 1 86 ? -20.75 7.258 12.594 1 91.5 86 HIS A N 1
ATOM 656 C CA . HIS A 1 86 ? -20.422 5.91 13.039 1 91.5 86 HIS A CA 1
ATOM 657 C C . HIS A 1 86 ? -21.516 4.914 12.633 1 91.5 86 HIS A C 1
ATOM 659 O O . HIS A 1 86 ? -22.656 5.305 12.391 1 91.5 86 HIS A O 1
ATOM 665 N N . CYS A 1 87 ? -21.109 3.637 12.648 1 92.62 87 CYS A N 1
ATOM 666 C CA . CYS A 1 87 ? -22.031 2.594 12.242 1 92.62 87 CYS A CA 1
ATOM 667 C C . CYS A 1 87 ? -22.484 1.761 13.438 1 92.62 87 CYS A C 1
ATOM 669 O O . CYS A 1 87 ? -23.172 0.754 13.273 1 92.62 87 CYS A O 1
ATOM 671 N N . GLY A 1 88 ? -22.078 2.105 14.586 1 91.25 88 GLY A N 1
ATOM 672 C CA . GLY A 1 88 ? -22.469 1.368 15.781 1 91.25 88 GLY A CA 1
ATOM 673 C C . GLY A 1 88 ? -21.75 0.035 15.914 1 91.25 88 GLY A C 1
ATOM 674 O O . GLY A 1 88 ? -20.578 -0.082 15.578 1 91.25 88 GLY A O 1
ATOM 675 N N . ASN A 1 89 ? -22.5 -1.024 16.531 1 87.56 89 ASN A N 1
ATOM 676 C CA . ASN A 1 89 ? -21.859 -2.297 16.844 1 87.56 89 ASN A CA 1
ATOM 677 C C . ASN A 1 89 ? -22.719 -3.48 16.422 1 87.56 89 ASN A C 1
ATOM 679 O O . ASN A 1 89 ? -22.484 -4.613 16.844 1 87.56 89 ASN A O 1
ATOM 683 N N . SER A 1 90 ? -23.656 -3.213 15.656 1 89.56 90 SER A N 1
ATOM 684 C CA . SER A 1 90 ? -24.5 -4.273 15.117 1 89.56 90 SER A CA 1
ATOM 685 C C . SER A 1 90 ? -24.984 -3.934 13.719 1 89.56 90 SER A C 1
ATOM 687 O O . SER A 1 90 ? -25.031 -2.762 13.336 1 89.56 90 SER A O 1
ATOM 689 N N . THR A 1 91 ? -25.344 -4.969 13.031 1 93.44 91 THR A N 1
ATOM 690 C CA . THR A 1 91 ? -25.859 -4.754 11.68 1 93.44 91 THR A CA 1
ATOM 691 C C . THR A 1 91 ? -27.109 -3.893 11.711 1 93.44 91 THR A C 1
ATOM 693 O O . THR A 1 91 ? -27.297 -3.023 10.859 1 93.44 91 THR A O 1
ATOM 696 N N . ALA A 1 92 ? -27.953 -4.133 12.641 1 94.19 92 ALA A N 1
ATOM 697 C CA . ALA A 1 92 ? -29.172 -3.348 12.773 1 94.19 92 ALA A CA 1
ATOM 698 C C . ALA A 1 92 ? -28.859 -1.87 12.992 1 94.19 92 ALA A C 1
ATOM 700 O O . ALA A 1 92 ? -29.453 -1 12.352 1 94.19 92 ALA A O 1
ATOM 701 N N . GLU A 1 93 ? -27.984 -1.591 13.883 1 94 93 GLU A N 1
ATOM 702 C CA . GLU A 1 93 ? -27.578 -0.212 14.141 1 94 93 GLU A CA 1
ATOM 703 C C . GLU A 1 93 ? -26.969 0.43 12.906 1 94 93 GLU A C 1
ATOM 705 O O . GLU A 1 93 ? -27.234 1.596 12.609 1 94 93 GLU A O 1
ATOM 710 N N . ALA A 1 94 ? -26.125 -0.344 12.273 1 95.69 94 ALA A N 1
ATOM 711 C CA . ALA A 1 94 ? -25.484 0.171 11.07 1 95.69 94 ALA A CA 1
ATOM 712 C C . ALA A 1 94 ? -26.516 0.593 10.031 1 95.69 94 ALA A C 1
ATOM 714 O O . ALA A 1 94 ? -26.422 1.685 9.469 1 95.69 94 ALA A O 1
ATOM 715 N N . ARG A 1 95 ? -27.469 -0.234 9.812 1 97.38 95 ARG A N 1
ATOM 716 C CA . ARG A 1 95 ? -28.531 0.079 8.859 1 97.38 95 ARG A CA 1
ATOM 717 C C . ARG A 1 95 ? -29.312 1.319 9.297 1 97.38 95 ARG A C 1
ATOM 719 O O . ARG A 1 95 ? -29.625 2.182 8.469 1 97.38 95 ARG A O 1
ATOM 726 N N . ALA A 1 96 ? -29.562 1.421 10.516 1 97.19 96 ALA A N 1
ATOM 727 C CA . ALA A 1 96 ? -30.312 2.551 11.055 1 97.19 96 ALA A CA 1
ATOM 728 C C . ALA A 1 96 ? -29.547 3.857 10.867 1 97.19 96 ALA A C 1
ATOM 730 O O . ALA A 1 96 ? -30.156 4.918 10.688 1 97.19 96 ALA A O 1
ATOM 731 N N . GLN A 1 97 ? -28.25 3.754 10.906 1 96.44 97 GLN A N 1
ATOM 732 C CA . GLN A 1 97 ? -27.406 4.938 10.805 1 96.44 97 GLN A CA 1
ATOM 733 C C . GLN A 1 97 ? -27.109 5.266 9.344 1 96.44 97 GLN A C 1
ATOM 735 O O . GLN A 1 97 ? -26.328 6.184 9.055 1 96.44 97 GLN A O 1
ATOM 740 N N . GLY A 1 98 ? -27.625 4.473 8.422 1 96.62 98 GLY A N 1
ATOM 741 C CA . GLY A 1 98 ? -27.438 4.734 7 1 96.62 98 GLY A CA 1
ATOM 742 C C . GLY A 1 98 ? -26.078 4.273 6.484 1 96.62 98 GLY A C 1
ATOM 743 O O . GLY A 1 98 ? -25.562 4.812 5.5 1 96.62 98 GLY A O 1
ATOM 744 N N . CYS A 1 99 ? -25.531 3.359 7.164 1 95.75 99 CYS A N 1
ATOM 745 C CA . CYS A 1 99 ? -24.266 2.809 6.73 1 95.75 99 CYS A CA 1
ATOM 746 C C . CYS A 1 99 ? -24.453 1.811 5.594 1 95.75 99 CYS A C 1
ATOM 748 O O . CYS A 1 99 ? -25.547 1.272 5.414 1 95.75 99 CYS A O 1
ATOM 750 N N . VAL A 1 100 ? -23.406 1.622 4.816 1 95.88 100 VAL A N 1
ATOM 751 C CA . VAL A 1 100 ? -23.375 0.66 3.719 1 95.88 100 VAL A CA 1
ATOM 752 C C . VAL A 1 100 ? -22.297 -0.387 3.971 1 95.88 100 VAL A C 1
ATOM 754 O O . VAL A 1 100 ? -21.25 -0.083 4.555 1 95.88 100 VAL A O 1
ATOM 757 N N . PHE A 1 101 ? -22.578 -1.634 3.578 1 95.94 101 PHE A N 1
ATOM 758 C CA . PHE A 1 101 ? -21.562 -2.676 3.688 1 95.94 101 PHE A CA 1
ATOM 759 C C . PHE A 1 101 ? -20.562 -2.582 2.537 1 95.94 101 PHE A C 1
ATOM 761 O O . PHE A 1 101 ? -20.938 -2.783 1.376 1 95.94 101 PHE A O 1
ATOM 768 N N . ASP A 1 102 ? -19.328 -2.275 2.895 1 95 102 ASP A N 1
ATOM 769 C CA . ASP A 1 102 ? -18.219 -2.197 1.95 1 95 102 ASP A CA 1
ATOM 770 C C . ASP A 1 102 ? -17.438 -3.514 1.904 1 95 102 ASP A C 1
ATOM 772 O O . ASP A 1 102 ? -16.641 -3.797 2.791 1 95 102 ASP A O 1
ATOM 776 N N . VAL A 1 103 ? -17.594 -4.262 0.825 1 96 103 VAL A N 1
ATOM 777 C CA . VAL A 1 103 ? -17.016 -5.602 0.741 1 96 103 VAL A CA 1
ATOM 778 C C . VAL A 1 103 ? -15.508 -5.504 0.562 1 96 103 VAL A C 1
ATOM 780 O O . VAL A 1 103 ? -14.781 -6.453 0.855 1 96 103 VAL A O 1
ATOM 783 N N . LEU A 1 104 ? -15 -4.406 0.103 1 95.38 104 LEU A N 1
ATOM 784 C CA . LEU A 1 104 ? -13.555 -4.23 -0.004 1 95.38 104 LEU A CA 1
ATOM 785 C C . LEU A 1 104 ? -12.922 -4.105 1.376 1 95.38 104 LEU A C 1
ATOM 787 O O . LEU A 1 104 ? -11.883 -4.711 1.642 1 95.38 104 LEU A O 1
ATOM 791 N N . THR A 1 105 ? -13.539 -3.369 2.273 1 92.75 105 THR A N 1
ATOM 792 C CA . THR A 1 105 ? -12.984 -3.211 3.615 1 92.75 105 THR A CA 1
ATOM 793 C C . THR A 1 105 ? -13.562 -4.254 4.562 1 92.75 105 THR A C 1
ATOM 795 O O . THR A 1 105 ? -13.07 -4.434 5.68 1 92.75 105 THR A O 1
ATOM 798 N N . ASN A 1 106 ? -14.57 -4.961 4.145 1 93.25 106 ASN A N 1
ATOM 799 C CA . ASN A 1 106 ? -15.289 -5.934 4.961 1 93.25 106 ASN A CA 1
ATOM 800 C C . ASN A 1 106 ? -15.891 -5.285 6.207 1 93.25 106 ASN A C 1
ATOM 802 O O . ASN A 1 106 ? -15.852 -5.859 7.293 1 93.25 106 ASN A O 1
ATOM 806 N N . MET A 1 107 ? -16.438 -4.078 6.043 1 92.5 107 MET A N 1
ATOM 807 C CA . MET A 1 107 ? -17.016 -3.338 7.164 1 92.5 107 MET A CA 1
ATOM 808 C C . MET A 1 107 ? -18.25 -2.564 6.727 1 92.5 107 MET A C 1
ATOM 810 O O . MET A 1 107 ? -18.375 -2.188 5.562 1 92.5 107 MET A O 1
ATOM 814 N N . TRP A 1 108 ? -19.078 -2.363 7.715 1 93.19 108 TRP A N 1
ATOM 815 C CA . TRP A 1 108 ? -20.094 -1.323 7.559 1 93.19 108 TRP A CA 1
ATOM 816 C C . TRP A 1 108 ? -19.469 0.064 7.676 1 93.19 108 TRP A C 1
ATOM 818 O O . TRP A 1 108 ? -18.75 0.349 8.633 1 93.19 108 TRP A O 1
ATOM 828 N N . VAL A 1 109 ? -19.75 0.896 6.637 1 92.38 109 VAL A N 1
ATOM 829 C CA . VAL A 1 109 ? -19.141 2.221 6.578 1 92.38 109 VAL A CA 1
ATOM 830 C C . VAL A 1 109 ? -20.219 3.279 6.391 1 92.38 109 VAL A C 1
ATOM 832 O O . VAL A 1 109 ? -21.172 3.078 5.625 1 92.38 109 VAL A O 1
ATOM 835 N N . PRO A 1 110 ? -20.031 4.395 7.152 1 92.38 110 PRO A N 1
ATOM 836 C CA . PRO A 1 110 ? -20.969 5.477 6.832 1 92.38 110 PRO A CA 1
ATOM 837 C C . PRO A 1 110 ? -20.969 5.84 5.352 1 92.38 110 PRO A C 1
ATOM 839 O O . PRO A 1 110 ? -19.891 5.957 4.742 1 92.38 110 PRO A O 1
ATOM 842 N N . GLU A 1 111 ? -22.172 6.031 4.809 1 92.25 111 GLU A N 1
ATOM 843 C CA . GLU A 1 111 ? -22.297 6.234 3.369 1 92.25 111 GLU A CA 1
ATOM 844 C C . GLU A 1 111 ? -21.438 7.398 2.895 1 92.25 111 GLU A C 1
ATOM 846 O O . GLU A 1 111 ? -20.828 7.336 1.821 1 92.25 111 GLU A O 1
ATOM 851 N N . GLN A 1 112 ? -21.281 8.453 3.646 1 87.94 112 GLN A N 1
ATOM 852 C CA . GLN A 1 112 ? -20.562 9.656 3.254 1 87.94 112 GLN A CA 1
ATOM 853 C C . GLN A 1 112 ? -19.062 9.391 3.154 1 87.94 112 GLN A C 1
ATOM 855 O O . GLN A 1 112 ? -18.328 10.164 2.533 1 87.94 112 GLN A O 1
ATOM 860 N N . CYS A 1 113 ? -18.625 8.32 3.789 1 85.38 113 CYS A N 1
ATOM 861 C CA . CYS A 1 113 ? -17.203 8 3.809 1 85.38 113 CYS A CA 1
ATOM 862 C C . CYS A 1 113 ? -16.906 6.781 2.939 1 85.38 113 CYS A C 1
ATOM 864 O O . CYS A 1 113 ? -15.781 6.281 2.924 1 85.38 113 CYS A O 1
ATOM 866 N N . TRP A 1 114 ? -17.875 6.305 2.242 1 89.19 114 TRP A N 1
ATOM 867 C CA . TRP A 1 114 ? -17.766 5.078 1.458 1 89.19 114 TRP A CA 1
ATOM 868 C C . TRP A 1 114 ? -17.047 5.34 0.137 1 89.19 114 TRP A C 1
ATOM 870 O O . TRP A 1 114 ? -17.406 6.266 -0.598 1 89.19 114 TRP A O 1
ATOM 880 N N . ASP A 1 115 ? -15.977 4.582 -0.099 1 87.88 115 ASP A N 1
ATOM 881 C CA . ASP A 1 115 ? -15.328 4.59 -1.404 1 87.88 115 ASP A CA 1
ATOM 882 C C . ASP A 1 115 ? -16.078 3.703 -2.398 1 87.88 115 ASP A C 1
ATOM 884 O O . ASP A 1 115 ? -15.641 2.584 -2.684 1 87.88 115 ASP A O 1
ATOM 888 N N . ARG A 1 116 ? -17.078 4.277 -2.994 1 90.5 116 ARG A N 1
ATOM 889 C CA . ARG A 1 116 ? -17.938 3.514 -3.881 1 90.5 116 ARG A CA 1
ATOM 890 C C . ARG A 1 116 ? -17.172 2.994 -5.094 1 90.5 116 ARG A C 1
ATOM 892 O O . ARG A 1 116 ? -17.281 1.818 -5.445 1 90.5 116 ARG A O 1
ATOM 899 N N . GLU A 1 117 ? -16.422 3.82 -5.68 1 89.44 117 GLU A N 1
ATOM 900 C CA . GLU A 1 117 ? -15.688 3.447 -6.879 1 89.44 117 GLU A CA 1
ATOM 901 C C . GLU A 1 117 ? -14.711 2.305 -6.598 1 89.44 117 GLU A C 1
ATOM 903 O O . GLU A 1 117 ? -14.648 1.336 -7.359 1 89.44 117 GLU A O 1
ATOM 908 N N . GLY A 1 118 ? -13.992 2.4 -5.504 1 91.75 118 GLY A N 1
ATOM 909 C CA . GLY A 1 118 ? -13.07 1.336 -5.137 1 91.75 118 GLY A CA 1
ATOM 910 C C . GLY A 1 118 ? -13.766 0.019 -4.848 1 91.75 118 GLY A C 1
ATOM 911 O O . GLY A 1 118 ? -13.289 -1.044 -5.246 1 91.75 118 GLY A O 1
ATOM 912 N N . THR A 1 119 ? -14.891 0.127 -4.207 1 94.69 119 THR A N 1
ATOM 913 C CA . THR A 1 119 ? -15.656 -1.071 -3.881 1 94.69 119 THR A CA 1
ATOM 914 C C . THR A 1 119 ? -16.172 -1.744 -5.148 1 94.69 119 THR A C 1
ATOM 916 O O . THR A 1 119 ? -16.078 -2.965 -5.293 1 94.69 119 THR A O 1
ATOM 919 N N . GLU A 1 120 ? -16.672 -0.998 -6.047 1 95.81 120 GLU A N 1
ATOM 920 C CA . GLU A 1 120 ? -17.203 -1.534 -7.301 1 95.81 120 GLU A CA 1
ATOM 921 C C . GLU A 1 120 ? -16.078 -2.148 -8.141 1 95.81 120 GLU A C 1
ATOM 923 O O . GLU A 1 120 ? -16.281 -3.186 -8.781 1 95.81 120 GLU A O 1
ATOM 928 N N . GLU A 1 121 ? -14.984 -1.504 -8.164 1 95.06 121 GLU A N 1
ATOM 929 C CA . GLU A 1 121 ? -13.844 -2.08 -8.867 1 95.06 121 GLU A CA 1
ATOM 930 C C . GLU A 1 121 ? -13.477 -3.443 -8.289 1 95.06 121 GLU A C 1
ATOM 932 O O . GLU A 1 121 ? -13.211 -4.391 -9.039 1 95.06 121 GLU A O 1
ATOM 937 N N . PHE A 1 122 ? -13.477 -3.514 -7.035 1 97.69 122 PHE A N 1
ATOM 938 C CA . PHE A 1 122 ? -13.18 -4.773 -6.359 1 97.69 122 PHE A CA 1
ATOM 939 C C . PHE A 1 122 ? -14.172 -5.852 -6.77 1 97.69 122 PHE A C 1
ATOM 941 O O . PHE A 1 122 ? -13.781 -6.977 -7.09 1 97.69 122 PHE A O 1
ATOM 948 N N . MET A 1 123 ? -15.398 -5.496 -6.82 1 97.44 123 MET A N 1
ATOM 949 C CA . MET A 1 123 ? -16.453 -6.453 -7.137 1 97.44 123 MET A CA 1
ATOM 950 C C . MET A 1 123 ? -16.375 -6.895 -8.594 1 97.44 123 MET A C 1
ATOM 952 O O . MET A 1 123 ? -16.766 -8.008 -8.938 1 97.44 123 MET A O 1
ATOM 956 N N . ARG A 1 124 ? -15.781 -6.086 -9.422 1 96 124 ARG A N 1
ATOM 957 C CA . ARG A 1 124 ? -15.617 -6.43 -10.828 1 96 124 ARG A CA 1
ATOM 958 C C . ARG A 1 124 ? -14.375 -7.285 -11.047 1 96 124 ARG A C 1
ATOM 960 O O . ARG A 1 124 ? -14.336 -8.117 -11.953 1 96 124 ARG A O 1
ATOM 967 N N . THR A 1 125 ? -13.414 -7.152 -10.188 1 96.19 125 THR A N 1
ATOM 968 C CA . THR A 1 125 ? -12.078 -7.672 -10.469 1 96.19 125 THR A CA 1
ATOM 969 C C . THR A 1 125 ? -11.812 -8.945 -9.672 1 96.19 125 THR A C 1
ATOM 971 O O . THR A 1 125 ? -11.164 -9.867 -10.164 1 96.19 125 THR A O 1
ATOM 974 N N . ALA A 1 126 ? -12.367 -9.039 -8.461 1 97.38 126 ALA A N 1
ATOM 975 C CA . ALA A 1 126 ? -12.023 -10.117 -7.539 1 97.38 126 ALA A CA 1
ATOM 976 C C . ALA A 1 126 ? -13.172 -11.125 -7.418 1 97.38 126 ALA A C 1
ATOM 978 O O . ALA A 1 126 ? -14.336 -10.773 -7.621 1 97.38 126 ALA A O 1
ATOM 979 N N . PRO A 1 127 ? -12.812 -12.367 -7.223 1 96.69 127 PRO A N 1
ATOM 980 C CA . PRO A 1 127 ? -13.852 -13.273 -6.723 1 96.69 127 PRO A CA 1
ATOM 981 C C . PRO A 1 127 ? -14.25 -12.977 -5.281 1 96.69 127 PRO A C 1
ATOM 983 O O . PRO A 1 127 ? -13.938 -13.75 -4.375 1 96.69 127 PRO A O 1
ATOM 986 N N . TRP A 1 128 ? -14.984 -11.945 -5.062 1 97.06 128 TRP A N 1
ATOM 987 C CA . TRP A 1 128 ? -15.203 -11.289 -3.777 1 97.06 128 TRP A CA 1
ATOM 988 C C . TRP A 1 128 ? -16.234 -12.039 -2.949 1 97.06 128 TRP A C 1
ATOM 990 O O . TRP A 1 128 ? -16.266 -11.914 -1.722 1 97.06 128 TRP A O 1
ATOM 1000 N N . GLN A 1 129 ? -17.125 -12.742 -3.602 1 96.75 129 GLN A N 1
ATOM 1001 C CA . GLN A 1 129 ? -18.219 -13.383 -2.875 1 96.75 129 GLN A CA 1
ATOM 1002 C C . GLN A 1 129 ? -17.703 -14.492 -1.968 1 96.75 129 GLN A C 1
ATOM 1004 O O . GLN A 1 129 ? -16.938 -15.359 -2.408 1 96.75 129 GLN A O 1
ATOM 1009 N N . GLY A 1 130 ? -18.172 -14.477 -0.708 1 98 130 GLY A N 1
ATOM 1010 C CA . GLY A 1 130 ? -17.672 -15.398 0.301 1 98 130 GLY A CA 1
ATOM 1011 C C . GLY A 1 130 ? -18.5 -16.672 0.402 1 98 130 GLY A C 1
ATOM 1012 O O . GLY A 1 130 ? -19.641 -16.719 -0.051 1 98 130 GLY A O 1
ATOM 1013 N N . TYR A 1 131 ? -17.875 -17.656 1.007 1 98.19 131 TYR A N 1
ATOM 1014 C CA . TYR A 1 131 ? -18.5 -18.938 1.3 1 98.19 131 TYR A CA 1
ATOM 1015 C C . TYR A 1 131 ? -18.781 -19.078 2.791 1 98.19 131 TYR A C 1
ATOM 1017 O O . TYR A 1 131 ? -18.109 -18.438 3.615 1 98.19 131 TYR A O 1
ATOM 1025 N N . ASP A 1 132 ? -19.781 -19.875 3.104 1 96.44 132 ASP A N 1
ATOM 1026 C CA . ASP A 1 132 ? -20.125 -20.047 4.512 1 96.44 132 ASP A CA 1
ATOM 1027 C C . ASP A 1 132 ? -19.125 -20.969 5.211 1 96.44 132 ASP A C 1
ATOM 1029 O O . ASP A 1 132 ? -19.094 -21.031 6.445 1 96.44 132 ASP A O 1
ATOM 1033 N N . HIS A 1 133 ? -18.359 -21.688 4.375 1 95.31 133 HIS A N 1
ATOM 1034 C CA . HIS A 1 133 ? -17.344 -22.609 4.887 1 95.31 133 HIS A CA 1
ATOM 1035 C C . HIS A 1 133 ? -16.156 -22.719 3.93 1 95.31 133 HIS A C 1
ATOM 1037 O O . HIS A 1 133 ? -16.297 -22.406 2.742 1 95.31 133 HIS A O 1
ATOM 1043 N N . GLN A 1 134 ? -15.086 -23.203 4.461 1 95.44 134 GLN A N 1
ATOM 1044 C CA . GLN A 1 134 ? -13.859 -23.297 3.676 1 95.44 134 GLN A CA 1
ATOM 1045 C C . GLN A 1 134 ? -13.984 -24.375 2.598 1 95.44 134 GLN A C 1
ATOM 1047 O O . GLN A 1 134 ? -13.164 -24.438 1.678 1 95.44 134 GLN A O 1
ATOM 1052 N N . ASP A 1 135 ? -14.953 -25.25 2.711 1 96.31 135 ASP A N 1
ATOM 1053 C CA . ASP A 1 135 ? -15.102 -26.312 1.721 1 96.31 135 ASP A CA 1
ATOM 1054 C C . ASP A 1 135 ? -15.672 -25.766 0.412 1 96.31 135 ASP A C 1
ATOM 1056 O O . ASP A 1 135 ? -15.648 -26.453 -0.614 1 96.31 135 ASP A O 1
ATOM 1060 N N . GLY A 1 136 ? -16.203 -24.547 0.4 1 96.44 136 GLY A N 1
ATOM 1061 C CA . GLY A 1 136 ? -16.609 -23.859 -0.821 1 96.44 136 GLY A CA 1
ATOM 1062 C C . GLY A 1 136 ? -17.906 -24.406 -1.402 1 96.44 136 GLY A C 1
ATOM 1063 O O . GLY A 1 136 ? -18.125 -24.312 -2.611 1 96.44 136 GLY A O 1
ATOM 1064 N N . LYS A 1 137 ? -18.781 -24.859 -0.593 1 97.12 137 LYS A N 1
ATOM 1065 C CA . LYS A 1 137 ? -19.984 -25.5 -1.099 1 97.12 137 LYS A CA 1
ATOM 1066 C C . LYS A 1 137 ? -21.141 -24.5 -1.234 1 97.12 137 LYS A C 1
ATOM 1068 O O . LYS A 1 137 ? -21.953 -24.609 -2.152 1 97.12 137 LYS A O 1
ATOM 1073 N N . ARG A 1 138 ? -21.203 -23.531 -0.329 1 97.69 138 ARG A N 1
ATOM 1074 C CA . ARG A 1 138 ? -22.297 -22.578 -0.379 1 97.69 138 ARG A CA 1
ATOM 1075 C C . ARG A 1 138 ? -21.781 -21.141 -0.388 1 97.69 138 ARG A C 1
ATOM 1077 O O . ARG A 1 138 ? -21.172 -20.688 0.587 1 97.69 138 ARG A O 1
ATOM 1084 N N . MET A 1 139 ? -22.109 -20.453 -1.47 1 97.56 139 MET A N 1
ATOM 1085 C CA . MET A 1 139 ? -21.781 -19.031 -1.572 1 97.56 139 MET A CA 1
ATOM 1086 C C . MET A 1 139 ? -22.812 -18.188 -0.853 1 97.56 139 MET A C 1
ATOM 1088 O O . MET A 1 139 ? -24.016 -18.453 -0.937 1 97.56 139 MET A O 1
ATOM 1092 N N . LEU A 1 140 ? -22.359 -17.172 -0.22 1 97.94 140 LEU A N 1
ATOM 1093 C CA . LEU A 1 140 ? -23.234 -16.266 0.502 1 97.94 140 LEU A CA 1
ATOM 1094 C C . LEU A 1 140 ? -23.641 -15.086 -0.382 1 97.94 140 LEU A C 1
ATOM 1096 O O . LEU A 1 140 ? -22.891 -14.68 -1.267 1 97.94 140 LEU A O 1
ATOM 1100 N N . THR A 1 141 ? -24.859 -14.586 -0.129 1 97.44 141 THR A N 1
ATOM 1101 C CA . THR A 1 141 ? -25.25 -13.312 -0.724 1 97.44 141 THR A CA 1
ATOM 1102 C C . THR A 1 141 ? -24.562 -12.156 -0.011 1 97.44 141 THR A C 1
ATOM 1104 O O . THR A 1 141 ? -24.016 -12.32 1.083 1 97.44 141 THR A O 1
ATOM 1107 N N . LEU A 1 142 ? -24.578 -11.031 -0.705 1 97.31 142 LEU A N 1
ATOM 1108 C CA . LEU A 1 142 ? -24.016 -9.836 -0.096 1 97.31 142 LEU A CA 1
ATOM 1109 C C . LEU A 1 142 ? -24.641 -9.57 1.268 1 97.31 142 LEU A C 1
ATOM 1111 O O . LEU A 1 142 ? -23.938 -9.227 2.223 1 97.31 142 LEU A O 1
ATOM 1115 N N . ASP A 1 143 ? -25.922 -9.695 1.35 1 96.44 143 ASP A N 1
ATOM 1116 C CA . ASP A 1 143 ? -26.641 -9.469 2.6 1 96.44 143 ASP A CA 1
ATOM 1117 C C . ASP A 1 143 ? -26.219 -10.477 3.668 1 96.44 143 ASP A C 1
ATOM 1119 O O . ASP A 1 143 ? -25.984 -10.102 4.82 1 96.44 143 ASP A O 1
ATOM 1123 N N . GLU A 1 144 ? -26.125 -11.703 3.299 1 96.19 144 GLU A N 1
ATOM 1124 C CA . GLU A 1 144 ? -25.672 -12.719 4.246 1 96.19 144 GLU A CA 1
ATOM 1125 C C . GLU A 1 144 ? -24.25 -12.438 4.727 1 96.19 144 GLU A C 1
ATOM 1127 O O . GLU A 1 144 ? -23.953 -12.609 5.91 1 96.19 144 GLU A O 1
ATOM 1132 N N . MET A 1 145 ? -23.359 -12.078 3.82 1 96.75 145 MET A N 1
ATOM 1133 C CA . MET A 1 145 ? -22 -11.734 4.188 1 96.75 145 MET A CA 1
ATOM 1134 C C . MET A 1 145 ? -21.969 -10.586 5.188 1 96.75 145 MET A C 1
ATOM 1136 O O . MET A 1 145 ? -21.219 -10.625 6.16 1 96.75 145 MET A O 1
ATOM 1140 N N . SER A 1 146 ? -22.781 -9.594 5.004 1 95.38 146 SER A N 1
ATOM 1141 C CA . SER A 1 146 ? -22.812 -8.391 5.836 1 95.38 146 SER A CA 1
ATOM 1142 C C . SER A 1 146 ? -23.219 -8.719 7.266 1 95.38 146 SER A C 1
ATOM 1144 O O . SER A 1 146 ? -22.984 -7.934 8.188 1 95.38 146 SER A O 1
ATOM 1146 N N . GLU A 1 147 ? -23.812 -9.875 7.492 1 93.5 147 GLU A N 1
ATOM 1147 C CA . GLU A 1 147 ? -24.312 -10.281 8.805 1 93.5 147 GLU A CA 1
ATOM 1148 C C . GLU A 1 147 ? -23.266 -11.094 9.562 1 93.5 147 GLU A C 1
ATOM 1150 O O . GLU A 1 147 ? -23.453 -11.438 10.734 1 93.5 147 GLU A O 1
ATOM 1155 N N . ARG A 1 148 ? -22.141 -11.414 8.883 1 93.31 148 ARG A N 1
ATOM 1156 C CA . ARG A 1 148 ? -21.109 -12.234 9.516 1 93.31 148 ARG A CA 1
ATOM 1157 C C . ARG A 1 148 ? -20.203 -11.391 10.398 1 93.31 148 ARG A C 1
ATOM 1159 O O . ARG A 1 148 ? -18.984 -11.312 10.164 1 93.31 148 ARG A O 1
ATOM 1166 N N . VAL A 1 149 ? -20.703 -10.922 11.469 1 89.44 149 VAL A N 1
ATOM 1167 C CA . VAL A 1 149 ? -20.031 -9.969 12.352 1 89.44 149 VAL A CA 1
ATOM 1168 C C . VAL A 1 149 ? -19.219 -10.719 13.398 1 89.44 149 VAL A C 1
ATOM 1170 O O . VAL A 1 149 ? -19.688 -11.695 13.984 1 89.44 149 VAL A O 1
ATOM 1173 N N . GLY A 1 150 ? -17.688 -10.453 13.43 1 75.31 150 GLY A N 1
ATOM 1174 C CA . GLY A 1 150 ? -16.812 -11.062 14.406 1 75.31 150 GLY A CA 1
ATOM 1175 C C . GLY A 1 150 ? -17.016 -10.523 15.812 1 75.31 150 GLY A C 1
ATOM 1176 O O . GLY A 1 150 ? -17.594 -9.461 15.992 1 75.31 150 GLY A O 1
ATOM 1177 N N . ARG A 1 151 ? -16.469 -11.609 16.734 1 55.09 151 ARG A N 1
ATOM 1178 C CA . ARG A 1 151 ? -16.484 -11.227 18.141 1 55.09 151 ARG A CA 1
ATOM 1179 C C . ARG A 1 151 ? -15.484 -10.102 18.406 1 55.09 151 ARG A C 1
ATOM 1181 O O . ARG A 1 151 ? -15.312 -9.688 19.562 1 55.09 151 ARG A O 1
ATOM 1188 N N . ASP A 1 152 ? -14.531 -10.016 17.828 1 47.59 152 ASP A N 1
ATOM 1189 C CA . ASP A 1 152 ? -13.641 -9.078 18.516 1 47.59 152 ASP A CA 1
ATOM 1190 C C . ASP A 1 152 ? -14.406 -7.863 19.016 1 47.59 152 ASP A C 1
ATOM 1192 O O . ASP A 1 152 ? -14.516 -7.652 20.234 1 47.59 152 ASP A O 1
ATOM 1196 N N . ARG A 1 153 ? -14.008 -6.414 18.609 1 42.72 153 ARG A N 1
ATOM 1197 C CA . ARG A 1 153 ? -14.383 -5.488 19.688 1 42.72 153 ARG A CA 1
ATOM 1198 C C . ARG A 1 153 ? -15.789 -5.789 20.203 1 42.72 153 ARG A C 1
ATOM 1200 O O . ARG A 1 153 ? -15.992 -5.898 21.406 1 42.72 153 ARG A O 1
ATOM 1207 N N . LEU A 1 154 ? -16.828 -4.879 19.766 1 40.03 154 LEU A N 1
ATOM 1208 C CA . LEU A 1 154 ? -18.078 -4.719 20.516 1 40.03 154 LEU A CA 1
ATOM 1209 C C . LEU A 1 154 ? -18.984 -5.922 20.297 1 40.03 154 LEU A C 1
ATOM 1211 O O . LEU A 1 154 ? -20.047 -6.027 20.938 1 40.03 154 LEU A O 1
ATOM 1215 N N . GLY A 1 155 ? -19.078 -6.543 18.984 1 39.41 155 GLY A N 1
ATOM 1216 C CA . GLY A 1 155 ? -20.453 -6.977 19.031 1 39.41 155 GLY A CA 1
ATOM 1217 C C . GLY A 1 155 ? -20.672 -8.195 19.906 1 39.41 155 GLY A C 1
ATOM 1218 O O . GLY A 1 155 ? -19.703 -8.844 20.328 1 39.41 155 GLY A O 1
ATOM 1219 N N . PRO A 1 156 ? -21.875 -8.234 20.422 1 40.91 156 PRO A N 1
ATOM 1220 C CA . PRO A 1 156 ? -22.375 -9.203 21.406 1 40.91 156 PRO A CA 1
ATOM 1221 C C . PRO A 1 156 ? -22.031 -10.648 21.047 1 40.91 156 PRO A C 1
ATOM 1223 O O . PRO A 1 156 ? -21.844 -11.484 21.922 1 40.91 156 PRO A O 1
ATOM 1226 N N . ASP A 1 157 ? -22.625 -11.148 19.859 1 45.03 157 ASP A N 1
ATOM 1227 C CA . ASP A 1 157 ? -22.938 -12.57 19.781 1 45.03 157 ASP A CA 1
ATOM 1228 C C . ASP A 1 157 ? -21.781 -13.352 19.156 1 45.03 157 ASP A C 1
ATOM 1230 O O . ASP A 1 157 ? -21.5 -13.188 17.969 1 45.03 157 ASP A O 1
ATOM 1234 N N . PRO A 1 158 ? -20.703 -13.836 19.844 1 53.25 158 PRO A N 1
ATOM 1235 C CA . PRO A 1 158 ? -19.656 -14.789 19.484 1 53.25 158 PRO A CA 1
ATOM 1236 C C . PRO A 1 158 ? -20.125 -15.836 18.469 1 53.25 158 PRO A C 1
ATOM 1238 O O . PRO A 1 158 ? -19.328 -16.672 18.031 1 53.25 158 PRO A O 1
ATOM 1241 N N . THR A 1 159 ? -21.359 -15.82 18.172 1 61.25 159 THR A N 1
ATOM 1242 C CA . THR A 1 159 ? -21.891 -17.062 17.625 1 61.25 159 THR A CA 1
ATOM 1243 C C . THR A 1 159 ? -21.891 -17.031 16.094 1 61.25 159 THR A C 1
ATOM 1245 O O . THR A 1 159 ? -22.141 -18.047 15.445 1 61.25 159 THR A O 1
ATOM 1248 N N . THR A 1 160 ? -21.516 -15.758 15.453 1 78.31 160 THR A N 1
ATOM 1249 C CA . THR A 1 160 ? -21.688 -15.836 14.008 1 78.31 160 THR A CA 1
ATOM 1250 C C . THR A 1 160 ? -20.391 -16.25 13.336 1 78.31 160 THR A C 1
ATOM 1252 O O . THR A 1 160 ? -19.328 -15.672 13.594 1 78.31 160 THR A O 1
ATOM 1255 N N . PRO A 1 161 ? -20.5 -17.266 12.547 1 88.44 161 PRO A N 1
ATOM 1256 C CA . PRO A 1 161 ? -19.297 -17.719 11.852 1 88.44 161 PRO A CA 1
ATOM 1257 C C . PRO A 1 161 ? -18.781 -16.719 10.828 1 88.44 161 PRO A C 1
ATOM 1259 O O . PRO A 1 161 ? -19.562 -15.922 10.289 1 88.44 161 PRO A O 1
ATOM 1262 N N . PRO A 1 162 ? -17.5 -16.688 10.617 1 93.25 162 PRO A N 1
ATOM 1263 C CA . PRO A 1 162 ? -16.953 -15.867 9.531 1 93.25 162 PRO A CA 1
ATOM 1264 C C . PRO A 1 162 ? -17.344 -16.375 8.148 1 93.25 162 PRO A C 1
ATOM 1266 O O . PRO A 1 162 ? -18.031 -17.391 8.031 1 93.25 162 PRO A O 1
ATOM 1269 N N . TYR A 1 163 ? -17.094 -15.617 7.141 1 96.19 163 TYR A N 1
ATOM 1270 C CA . TYR A 1 163 ? -17.125 -16.141 5.781 1 96.19 163 TYR A CA 1
ATOM 1271 C C . TYR A 1 163 ? -15.727 -16.344 5.23 1 96.19 163 TYR A C 1
ATOM 1273 O O . TYR A 1 163 ? -14.75 -15.844 5.805 1 96.19 163 TYR A O 1
ATOM 1281 N N . TRP A 1 164 ? -15.633 -17.141 4.113 1 97.38 164 TRP A N 1
ATOM 1282 C CA . TRP A 1 164 ? -14.336 -17.531 3.57 1 97.38 164 TRP A CA 1
ATOM 1283 C C . TRP A 1 164 ? -14.227 -17.141 2.098 1 97.38 164 TRP A C 1
ATOM 1285 O O . TRP A 1 164 ? -15.195 -17.266 1.347 1 97.38 164 TRP A O 1
ATOM 1295 N N . THR A 1 165 ? -13.094 -16.656 1.718 1 98.06 165 THR A N 1
ATOM 1296 C CA . THR A 1 165 ? -12.812 -16.312 0.329 1 98.06 165 THR A CA 1
ATOM 1297 C C . THR A 1 165 ? -11.5 -16.938 -0.124 1 98.06 165 THR A C 1
ATOM 1299 O O . THR A 1 165 ? -10.688 -17.359 0.705 1 98.06 165 THR A O 1
ATOM 1302 N N . PRO A 1 166 ? -11.281 -17.078 -1.42 1 97.88 166 PRO A N 1
ATOM 1303 C CA . PRO A 1 166 ? -10.016 -17.625 -1.909 1 97.88 166 PRO A CA 1
ATOM 1304 C C . PRO A 1 166 ? -8.836 -16.672 -1.689 1 97.88 166 PRO A C 1
ATOM 1306 O O . PRO A 1 166 ? -9.031 -15.461 -1.562 1 97.88 166 PRO A O 1
ATOM 1309 N N . LEU A 1 167 ? -7.621 -17.25 -1.696 1 97.38 167 LEU A N 1
ATOM 1310 C CA . LEU A 1 167 ? -6.395 -16.469 -1.555 1 97.38 167 LEU A CA 1
ATOM 1311 C C . LEU A 1 167 ? -6.273 -15.438 -2.67 1 97.38 167 LEU A C 1
ATOM 1313 O O . LEU A 1 167 ? -5.762 -14.336 -2.449 1 97.38 167 LEU A O 1
ATOM 1317 N N . ARG A 1 168 ? -6.777 -15.703 -3.832 1 97.12 168 ARG A N 1
ATOM 1318 C CA . ARG A 1 168 ? -6.781 -14.781 -4.961 1 97.12 168 ARG A CA 1
ATOM 1319 C C . ARG A 1 168 ? -7.5 -13.484 -4.605 1 97.12 168 ARG A C 1
ATOM 1321 O O . ARG A 1 168 ? -7.023 -12.391 -4.934 1 97.12 168 ARG A O 1
ATOM 1328 N N . GLU A 1 169 ? -8.664 -13.641 -4.02 1 98.12 169 GLU A N 1
ATOM 1329 C CA . GLU A 1 169 ? -9.43 -12.477 -3.568 1 98.12 169 GLU A CA 1
ATOM 1330 C C . GLU A 1 169 ? -8.594 -11.594 -2.646 1 98.12 169 GLU A C 1
ATOM 1332 O O . GLU A 1 169 ? -8.633 -10.367 -2.752 1 98.12 169 GLU A O 1
ATOM 1337 N N . HIS A 1 170 ? -7.816 -12.188 -1.754 1 97.88 170 HIS A N 1
ATOM 1338 C CA . HIS A 1 170 ? -7.031 -11.453 -0.767 1 97.88 170 HIS A CA 1
ATOM 1339 C C . HIS A 1 170 ? -5.934 -10.633 -1.436 1 97.88 170 HIS A C 1
ATOM 1341 O O . HIS A 1 170 ? -5.664 -9.5 -1.031 1 97.88 170 HIS A O 1
ATOM 1347 N N . VAL A 1 171 ? -5.273 -11.195 -2.432 1 97.94 171 VAL A N 1
ATOM 1348 C CA . VAL A 1 171 ? -4.254 -10.461 -3.164 1 97.94 171 VAL A CA 1
ATOM 1349 C C . VAL A 1 171 ? -4.859 -9.203 -3.773 1 97.94 171 VAL A C 1
ATOM 1351 O O . VAL A 1 171 ? -4.309 -8.109 -3.633 1 97.94 171 VAL A O 1
ATOM 1354 N N . ILE A 1 172 ? -6 -9.383 -4.41 1 98.06 172 ILE A N 1
ATOM 1355 C CA . ILE A 1 172 ? -6.66 -8.266 -5.082 1 98.06 172 ILE A CA 1
ATOM 1356 C C . ILE A 1 172 ? -7.164 -7.262 -4.051 1 98.06 172 ILE A C 1
ATOM 1358 O O . ILE A 1 172 ? -7.043 -6.051 -4.246 1 98.06 172 ILE A O 1
ATOM 1362 N N . HIS A 1 173 ? -7.703 -7.789 -2.969 1 97.62 173 HIS A N 1
ATOM 1363 C CA . HIS A 1 173 ? -8.102 -6.953 -1.841 1 97.62 173 HIS A CA 1
ATOM 1364 C C . HIS A 1 173 ? -6.941 -6.078 -1.374 1 97.62 173 HIS A C 1
ATOM 1366 O O . HIS A 1 173 ? -7.094 -4.863 -1.228 1 97.62 173 HIS A O 1
ATOM 1372 N N . CYS A 1 174 ? -5.789 -6.691 -1.159 1 97.31 174 CYS A N 1
ATOM 1373 C CA . CYS A 1 174 ? -4.617 -5.965 -0.684 1 97.31 174 CYS A CA 1
ATOM 1374 C C . CYS A 1 174 ? -4.211 -4.879 -1.673 1 97.31 174 CYS A C 1
ATOM 1376 O O . CYS A 1 174 ? -3.924 -3.75 -1.276 1 97.31 174 CYS A O 1
ATOM 1378 N N . ALA A 1 175 ? -4.18 -5.207 -2.963 1 97.31 175 ALA A N 1
ATOM 1379 C CA . ALA A 1 175 ? -3.781 -4.27 -4.008 1 97.31 175 ALA A CA 1
ATOM 1380 C C . ALA A 1 175 ? -4.703 -3.055 -4.039 1 97.31 175 ALA A C 1
ATOM 1382 O O . ALA A 1 175 ? -4.238 -1.913 -4.09 1 97.31 175 ALA A O 1
ATOM 1383 N N . LEU A 1 176 ? -5.953 -3.266 -3.971 1 95.81 176 LEU A N 1
ATOM 1384 C CA . LEU A 1 176 ? -6.918 -2.178 -4.102 1 95.81 176 LEU A CA 1
ATOM 1385 C C . LEU A 1 176 ? -7.008 -1.375 -2.807 1 95.81 176 LEU A C 1
ATOM 1387 O O . LEU A 1 176 ? -7.223 -0.161 -2.838 1 95.81 176 LEU A O 1
ATOM 1391 N N . MET A 1 177 ? -6.797 -2.061 -1.666 1 94.56 177 MET A N 1
ATOM 1392 C CA . MET A 1 177 ? -6.723 -1.326 -0.406 1 94.56 177 MET A CA 1
ATOM 1393 C C . MET A 1 177 ? -5.535 -0.372 -0.4 1 94.56 177 MET A C 1
ATOM 1395 O O . MET A 1 177 ? -5.617 0.724 0.157 1 94.56 177 MET A O 1
ATOM 1399 N N . TRP A 1 178 ? -4.441 -0.799 -1.003 1 94.12 178 TRP A N 1
ATOM 1400 C CA . TRP A 1 178 ? -3.275 0.068 -1.133 1 94.12 178 TRP A CA 1
ATOM 1401 C C . TRP A 1 178 ? -3.613 1.316 -1.941 1 94.12 178 TRP A C 1
ATOM 1403 O O . TRP A 1 178 ? -3.289 2.434 -1.533 1 94.12 178 TRP A O 1
ATOM 1413 N N . GLN A 1 179 ? -4.301 1.148 -3.047 1 92.44 179 GLN A N 1
ATOM 1414 C CA . GLN A 1 179 ? -4.723 2.287 -3.855 1 92.44 179 GLN A CA 1
ATOM 1415 C C . GLN A 1 179 ? -5.586 3.248 -3.043 1 92.44 179 GLN A C 1
ATOM 1417 O O . GLN A 1 179 ? -5.355 4.461 -3.057 1 92.44 179 GLN A O 1
ATOM 1422 N N . ARG A 1 180 ? -6.492 2.693 -2.391 1 89.81 180 ARG A N 1
ATOM 1423 C CA . ARG A 1 180 ? -7.406 3.494 -1.581 1 89.81 180 ARG A CA 1
ATOM 1424 C C . ARG A 1 180 ? -6.652 4.27 -0.507 1 89.81 180 ARG A C 1
ATOM 1426 O O . ARG A 1 180 ? -6.895 5.461 -0.31 1 89.81 180 ARG A O 1
ATOM 1433 N N . GLN A 1 181 ? -5.859 3.564 0.202 1 88.56 181 GLN A N 1
ATOM 1434 C CA . GLN A 1 181 ? -5.07 4.172 1.269 1 88.56 181 GLN A CA 1
ATOM 1435 C C . GLN A 1 181 ? -4.23 5.332 0.74 1 88.56 181 GLN A C 1
ATOM 1437 O O . GLN A 1 181 ? -4.199 6.406 1.341 1 88.56 181 GLN A O 1
ATOM 1442 N N . HIS A 1 182 ? -3.543 5.098 -0.349 1 88.44 182 HIS A N 1
ATOM 1443 C CA . HIS A 1 182 ? -2.688 6.129 -0.92 1 88.44 182 HIS A CA 1
ATOM 1444 C C . HIS A 1 182 ? -3.506 7.34 -1.358 1 88.44 182 HIS A C 1
ATOM 1446 O O . HIS A 1 182 ? -3.117 8.484 -1.104 1 88.44 182 HIS A O 1
ATOM 1452 N N . ARG A 1 183 ? -4.598 7.117 -2.033 1 85.12 183 ARG A N 1
ATOM 1453 C CA . ARG A 1 183 ? -5.473 8.211 -2.424 1 85.12 183 ARG A CA 1
ATOM 1454 C C . ARG A 1 183 ? -5.934 9.008 -1.207 1 85.12 183 ARG A C 1
ATOM 1456 O O . ARG A 1 183 ? -6.023 10.242 -1.259 1 85.12 183 ARG A O 1
ATOM 1463 N N . GLY A 1 184 ? -6.285 8.328 -0.18 1 80.44 184 GLY A N 1
ATOM 1464 C CA . GLY A 1 184 ? -6.691 8.992 1.047 1 80.44 184 GLY A CA 1
ATOM 1465 C C . GLY A 1 184 ? -5.613 9.898 1.621 1 80.44 184 GLY A C 1
ATOM 1466 O O . GLY A 1 184 ? -5.902 11.008 2.076 1 80.44 184 GLY A O 1
ATOM 1467 N N . PHE A 1 185 ? -4.434 9.438 1.617 1 78.06 185 PHE A N 1
ATOM 1468 C CA . PHE A 1 185 ? -3.326 10.195 2.193 1 78.06 185 PHE A CA 1
ATOM 1469 C C . PHE A 1 185 ? -3.035 11.438 1.366 1 78.06 185 PHE A C 1
ATOM 1471 O O . PHE A 1 185 ? -2.773 12.508 1.918 1 78.06 185 PHE A O 1
ATOM 1478 N N . ILE A 1 186 ? -3.047 11.336 0.004 1 75.06 186 ILE A N 1
ATOM 1479 C CA . ILE A 1 186 ? -2.684 12.484 -0.822 1 75.06 186 ILE A CA 1
ATOM 1480 C C . ILE A 1 186 ? -3.879 13.422 -0.953 1 75.06 186 ILE A C 1
ATOM 1482 O O . ILE A 1 186 ? -3.711 14.625 -1.172 1 75.06 186 ILE A O 1
ATOM 1486 N N . GLY A 1 187 ? -5.035 12.961 -1.083 1 65.25 187 GLY A N 1
ATOM 1487 C CA . GLY A 1 187 ? -6.219 13.789 -1.241 1 65.25 187 GLY A CA 1
ATOM 1488 C C . GLY A 1 187 ? -6.602 14.531 0.026 1 65.25 187 GLY A C 1
ATOM 1489 O O . GLY A 1 187 ? -7.516 15.352 0.016 1 65.25 187 GLY A O 1
ATOM 1490 N N . GLY A 1 188 ? -5.816 14.484 0.926 1 57.41 188 GLY A N 1
ATOM 1491 C CA . GLY A 1 188 ? -6.133 15.188 2.158 1 57.41 188 GLY A CA 1
ATOM 1492 C C . GLY A 1 188 ? -7.352 14.625 2.871 1 57.41 188 GLY A C 1
ATOM 1493 O O . GLY A 1 188 ? -7.965 15.305 3.695 1 57.41 188 GLY A O 1
ATOM 1494 N N . ILE A 1 189 ? -7.91 13.648 2.34 1 51.34 189 ILE A N 1
ATOM 1495 C CA . ILE A 1 189 ? -9.164 13.109 2.861 1 51.34 189 ILE A CA 1
ATOM 1496 C C . ILE A 1 189 ? -8.867 11.961 3.824 1 51.34 189 ILE A C 1
ATOM 1498 O O . ILE A 1 189 ? -9.656 11.023 3.936 1 51.34 189 ILE A O 1
ATOM 1502 N N . GLY A 1 190 ? -7.566 11.984 4.285 1 53.22 190 GLY A N 1
ATOM 1503 C CA . GLY A 1 190 ? -7.254 10.977 5.285 1 53.22 190 GLY A CA 1
ATOM 1504 C C . GLY A 1 190 ? -8.344 10.805 6.324 1 53.22 190 GLY A C 1
ATOM 1505 O O . GLY A 1 190 ? -8.609 9.688 6.773 1 53.22 190 GLY A O 1
ATOM 1506 N N . LYS A 1 191 ? -8.992 11.859 6.508 1 53.5 191 LYS A N 1
ATOM 1507 C CA . LYS A 1 191 ? -10.016 11.875 7.547 1 53.5 191 LYS A CA 1
ATOM 1508 C C . LYS A 1 191 ? -11.242 11.07 7.117 1 53.5 191 LYS A C 1
ATOM 1510 O O . LYS A 1 191 ? -12.039 10.656 7.957 1 53.5 191 LYS A O 1
ATOM 1515 N N . LYS A 1 192 ? -11.219 10.781 5.797 1 57.19 192 LYS A N 1
ATOM 1516 C CA . LYS A 1 192 ? -12.367 10.016 5.316 1 57.19 192 LYS A CA 1
ATOM 1517 C C . LYS A 1 192 ? -12.039 8.531 5.258 1 57.19 192 LYS A C 1
ATOM 1519 O O . LYS A 1 192 ? -12.93 7.707 5.012 1 57.19 192 LYS A O 1
ATOM 1524 N N . LEU A 1 193 ? -10.75 8.336 5.672 1 62.03 193 LEU A N 1
ATOM 1525 C CA . LEU A 1 193 ? -10.391 6.926 5.578 1 62.03 193 LEU A CA 1
ATOM 1526 C C . LEU A 1 193 ? -10.867 6.164 6.809 1 62.03 193 LEU A C 1
ATOM 1528 O O . LEU A 1 193 ? -10.797 6.672 7.93 1 62.03 193 LEU A O 1
ATOM 1532 N N . ASP A 1 194 ? -11.461 5.059 6.5 1 60.19 194 ASP A N 1
ATOM 1533 C CA . ASP A 1 194 ? -11.891 4.156 7.566 1 60.19 194 ASP A CA 1
ATOM 1534 C C . ASP A 1 194 ? -10.695 3.635 8.352 1 60.19 194 ASP A C 1
ATOM 1536 O O . ASP A 1 194 ? -9.555 3.719 7.895 1 60.19 194 ASP A O 1
ATOM 1540 N N . PHE A 1 195 ? -10.992 3.193 9.578 1 60.66 195 PHE A N 1
ATOM 1541 C CA . PHE A 1 195 ? -10 2.662 10.508 1 60.66 195 PHE A CA 1
ATOM 1542 C C . PHE A 1 195 ? -9.117 1.629 9.82 1 60.66 195 PHE A C 1
ATOM 1544 O O . PHE A 1 195 ? -7.895 1.646 9.984 1 60.66 195 PHE A O 1
ATOM 1551 N N . HIS A 1 196 ? -9.68 0.801 9.055 1 63.81 196 HIS A N 1
ATOM 1552 C CA . HIS A 1 196 ? -8.938 -0.284 8.422 1 63.81 196 HIS A CA 1
ATOM 1553 C C . HIS A 1 196 ? -7.918 0.252 7.422 1 63.81 196 HIS A C 1
ATOM 1555 O O . HIS A 1 196 ? -6.789 -0.236 7.359 1 63.81 196 HIS A O 1
ATOM 1561 N N . SER A 1 197 ? -8.312 1.217 6.762 1 66.06 197 SER A N 1
ATOM 1562 C CA . SER A 1 197 ? -7.414 1.815 5.777 1 66.06 197 SER A CA 1
ATOM 1563 C C . SER A 1 197 ? -6.254 2.539 6.457 1 66.06 197 SER A C 1
ATOM 1565 O O . SER A 1 197 ? -5.156 2.621 5.902 1 66.06 197 SER A O 1
ATOM 1567 N N . LEU A 1 198 ? -6.523 2.902 7.656 1 70.81 198 LEU A N 1
ATOM 1568 C CA . LEU A 1 198 ? -5.523 3.709 8.352 1 70.81 198 LEU A CA 1
ATOM 1569 C C . LEU A 1 198 ? -4.637 2.838 9.234 1 70.81 198 LEU A C 1
ATOM 1571 O O . LEU A 1 198 ? -3.564 3.27 9.664 1 70.81 198 LEU A O 1
ATOM 1575 N N . SER A 1 199 ? -5.031 1.69 9.422 1 81.62 199 SER A N 1
ATOM 1576 C CA . SER A 1 199 ? -4.324 0.822 10.359 1 81.62 199 SER A CA 1
ATOM 1577 C C . SER A 1 199 ? -3.033 0.284 9.75 1 81.62 199 SER A C 1
ATOM 1579 O O . SER A 1 199 ? -3.068 -0.432 8.742 1 81.62 199 SER A O 1
ATOM 1581 N N . TYR A 1 200 ? -1.941 0.552 10.438 1 89.06 200 TYR A N 1
ATOM 1582 C CA . TYR A 1 200 ? -0.674 -0.009 9.984 1 89.06 200 TYR A CA 1
ATOM 1583 C C . TYR A 1 200 ? -0.662 -1.525 10.141 1 89.06 200 TYR A C 1
ATOM 1585 O O . TYR A 1 200 ? -0.022 -2.23 9.359 1 89.06 200 TYR A O 1
ATOM 1593 N N . GLN A 1 201 ? -1.395 -2.047 11.125 1 90.19 201 GLN A N 1
ATOM 1594 C CA . GLN A 1 201 ? -1.487 -3.49 11.32 1 90.19 201 GLN A CA 1
ATOM 1595 C C . GLN A 1 201 ? -2.115 -4.168 10.102 1 90.19 201 GLN A C 1
ATOM 1597 O O . GLN A 1 201 ? -1.721 -5.273 9.734 1 90.19 201 GLN A O 1
ATOM 1602 N N . HIS A 1 202 ? -3.053 -3.527 9.516 1 92.31 202 HIS A N 1
ATOM 1603 C CA . HIS A 1 202 ? -3.648 -4.07 8.297 1 92.31 202 HIS A CA 1
ATOM 1604 C C . HIS A 1 202 ? -2.641 -4.09 7.156 1 92.31 202 HIS A C 1
ATOM 1606 O O . HIS A 1 202 ? -2.537 -5.086 6.434 1 92.31 202 HIS A O 1
ATOM 1612 N N . THR A 1 203 ? -1.942 -3.002 6.977 1 94.25 203 THR A N 1
ATOM 1613 C CA . THR A 1 203 ? -0.892 -2.945 5.965 1 94.25 203 THR A CA 1
ATOM 1614 C C . THR A 1 203 ? 0.119 -4.07 6.172 1 94.25 203 THR A C 1
ATOM 1616 O O . THR A 1 203 ? 0.514 -4.742 5.219 1 94.25 203 THR A O 1
ATOM 1619 N N . LEU A 1 204 ? 0.518 -4.293 7.441 1 95.25 204 LEU A N 1
ATOM 1620 C CA . LEU A 1 204 ? 1.471 -5.352 7.754 1 95.25 204 LEU A CA 1
ATOM 1621 C C . LEU A 1 204 ? 0.895 -6.719 7.406 1 95.25 204 LEU A C 1
ATOM 1623 O O . LEU A 1 204 ? 1.584 -7.559 6.82 1 95.25 204 LEU A O 1
ATOM 1627 N N . HIS A 1 205 ? -0.323 -6.934 7.77 1 94.94 205 HIS A N 1
ATOM 1628 C CA . HIS A 1 205 ? -0.974 -8.203 7.469 1 94.94 205 HIS A CA 1
ATOM 1629 C C . HIS A 1 205 ? -0.994 -8.4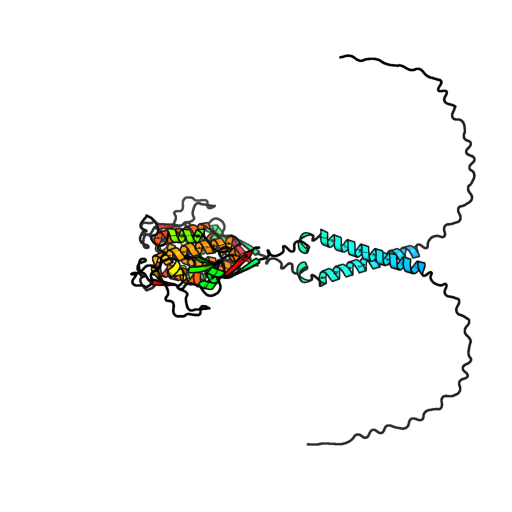69 5.969 1 94.94 205 HIS A C 1
ATOM 1631 O O . HIS A 1 205 ? -0.553 -9.531 5.52 1 94.94 205 HIS A O 1
ATOM 1637 N N . CYS A 1 206 ? -1.481 -7.512 5.195 1 96.62 206 CYS A N 1
ATOM 1638 C CA . CYS A 1 206 ? -1.584 -7.66 3.75 1 96.62 206 CYS A CA 1
ATOM 1639 C C . CYS A 1 206 ? -0.208 -7.844 3.121 1 96.62 206 CYS A C 1
ATOM 1641 O O . CYS A 1 206 ? -0.001 -8.766 2.326 1 96.62 206 CYS A O 1
ATOM 1643 N N . SER A 1 207 ? 0.728 -6.938 3.467 1 96.62 207 SER A N 1
ATOM 1644 C CA . SER A 1 207 ? 2.053 -6.98 2.855 1 96.62 207 SER A CA 1
ATOM 1645 C C . SER A 1 207 ? 2.75 -8.305 3.15 1 96.62 207 SER A C 1
ATOM 1647 O O . SER A 1 207 ? 3.352 -8.906 2.258 1 96.62 207 SER A O 1
ATOM 1649 N N . ARG A 1 208 ? 2.676 -8.797 4.359 1 95.88 208 ARG A N 1
ATOM 1650 C CA . ARG A 1 208 ? 3.297 -10.07 4.723 1 95.88 208 ARG A CA 1
ATOM 1651 C C . ARG A 1 208 ? 2.623 -11.234 4.004 1 95.88 208 ARG A C 1
ATOM 1653 O O . ARG A 1 208 ? 3.287 -12.195 3.609 1 95.88 208 ARG A O 1
ATOM 1660 N N . SER A 1 209 ? 1.327 -11.156 3.902 1 95.94 209 SER A N 1
ATOM 1661 C CA . SER A 1 209 ? 0.606 -12.172 3.148 1 95.94 209 SER A CA 1
ATOM 1662 C C . SER A 1 209 ? 1.064 -12.211 1.695 1 95.94 209 SER A C 1
ATOM 1664 O O . SER A 1 209 ? 1.261 -13.289 1.13 1 95.94 209 SER A O 1
ATOM 1666 N N . LEU A 1 210 ? 1.195 -11.055 1.086 1 97.62 210 LEU A N 1
ATOM 1667 C CA . LEU A 1 210 ? 1.659 -10.984 -0.296 1 97.62 210 LEU A CA 1
ATOM 1668 C C . LEU A 1 210 ? 3.053 -11.586 -0.434 1 97.62 210 LEU A C 1
ATOM 1670 O O . LEU A 1 210 ? 3.318 -12.336 -1.38 1 97.62 210 LEU A O 1
ATOM 1674 N N . VAL A 1 211 ? 3.943 -11.273 0.493 1 97.5 211 VAL A N 1
ATOM 1675 C CA . VAL A 1 211 ? 5.301 -11.812 0.494 1 97.5 211 VAL A CA 1
ATOM 1676 C C . VAL A 1 211 ? 5.254 -13.336 0.563 1 97.5 211 VAL A C 1
ATOM 1678 O O . VAL A 1 211 ? 5.938 -14.023 -0.2 1 97.5 211 VAL A O 1
ATOM 1681 N N . HIS A 1 212 ? 4.418 -13.844 1.399 1 96.25 212 HIS A N 1
ATOM 1682 C CA . HIS A 1 212 ? 4.281 -15.289 1.533 1 96.25 212 HIS A CA 1
ATOM 1683 C C . HIS A 1 212 ? 3.736 -15.906 0.252 1 96.25 212 HIS A C 1
ATOM 1685 O O . HIS A 1 212 ? 4.262 -16.922 -0.225 1 96.25 212 HIS A O 1
ATOM 1691 N N . MET A 1 213 ? 2.766 -15.328 -0.278 1 95.12 213 MET A N 1
ATOM 1692 C CA . MET A 1 213 ? 2.113 -15.883 -1.46 1 95.12 213 MET A CA 1
ATOM 1693 C C . MET A 1 213 ? 3.035 -15.82 -2.674 1 95.12 213 MET A C 1
ATOM 1695 O O . MET A 1 213 ? 2.836 -16.547 -3.65 1 95.12 213 MET A O 1
ATOM 1699 N N . ALA A 1 214 ? 3.973 -14.914 -2.617 1 95.81 214 ALA A N 1
ATOM 1700 C CA . ALA A 1 214 ? 4.977 -14.836 -3.672 1 95.81 214 ALA A CA 1
ATOM 1701 C C . ALA A 1 214 ? 5.992 -15.969 -3.553 1 95.81 214 ALA A C 1
ATOM 1703 O O . ALA A 1 214 ? 6.816 -16.172 -4.449 1 95.81 214 ALA A O 1
ATOM 1704 N N . GLY A 1 215 ? 5.953 -16.641 -2.504 1 93.88 215 GLY A N 1
ATOM 1705 C CA . GLY A 1 215 ? 6.828 -17.797 -2.322 1 93.88 215 GLY A CA 1
ATOM 1706 C C . GLY A 1 215 ? 8.062 -17.469 -1.501 1 93.88 215 GLY A C 1
ATOM 1707 O O . GLY A 1 215 ? 9.047 -18.219 -1.538 1 93.88 215 GLY A O 1
ATOM 1708 N N . ALA A 1 216 ? 7.953 -16.328 -0.881 1 90.81 216 ALA A N 1
ATOM 1709 C CA . ALA A 1 216 ? 9.062 -15.992 0.009 1 90.81 216 ALA A CA 1
ATOM 1710 C C . ALA A 1 216 ? 8.953 -16.766 1.324 1 90.81 216 ALA A C 1
ATOM 1712 O O . ALA A 1 216 ? 7.859 -16.953 1.854 1 90.81 216 ALA A O 1
ATOM 1713 N N . GLY A 1 217 ? 10.094 -17.312 1.782 1 83.19 217 GLY A N 1
ATOM 1714 C CA . GLY A 1 217 ? 10.109 -18.062 3.027 1 83.19 217 GLY A CA 1
ATOM 1715 C C . GLY A 1 217 ? 10.266 -19.547 2.824 1 83.19 217 GLY A C 1
ATOM 1716 O O . GLY A 1 217 ? 10.562 -20 1.715 1 83.19 217 GLY A O 1
ATOM 1717 N N . GLU A 1 218 ? 10.078 -20.297 3.871 1 83.94 218 GLU A N 1
ATOM 1718 C CA . GLU A 1 218 ? 10.383 -21.719 3.867 1 83.94 218 GLU A CA 1
ATOM 1719 C C . GLU A 1 218 ? 9.172 -22.547 3.439 1 83.94 218 GLU A C 1
ATOM 1721 O O . GLU A 1 218 ? 9.32 -23.625 2.861 1 83.94 218 GLU A O 1
ATOM 1726 N N . LYS A 1 219 ? 8.008 -22.047 3.605 1 86.62 219 LYS A N 1
ATOM 1727 C CA . LYS A 1 219 ? 6.785 -22.797 3.312 1 86.62 219 LYS A CA 1
ATOM 1728 C C . LYS A 1 219 ? 6.258 -22.453 1.921 1 86.62 219 LYS A C 1
ATOM 1730 O O . LYS A 1 219 ? 6.145 -21.281 1.56 1 86.62 219 LYS A O 1
ATOM 1735 N N . THR A 1 220 ? 6 -23.469 1.176 1 90.31 220 THR A N 1
ATOM 1736 C CA . THR A 1 220 ? 5.391 -23.281 -0.134 1 90.31 220 THR A CA 1
ATOM 1737 C C . THR A 1 220 ? 3.996 -22.672 0.005 1 90.31 220 THR A C 1
ATOM 1739 O O . THR A 1 220 ? 3.186 -23.141 0.807 1 90.31 220 THR A O 1
ATOM 1742 N N . PRO A 1 221 ? 3.805 -21.672 -0.793 1 93.25 221 PRO A N 1
ATOM 1743 C CA . PRO A 1 221 ? 2.48 -21.047 -0.684 1 93.25 221 PRO A CA 1
ATOM 1744 C C . PRO A 1 221 ? 1.373 -21.938 -1.264 1 93.25 221 PRO A C 1
ATOM 1746 O O . PRO A 1 221 ? 1.62 -22.719 -2.182 1 93.25 221 PRO A O 1
ATOM 1749 N N . ASP A 1 222 ? 0.2 -21.828 -0.677 1 95.19 222 ASP A N 1
ATOM 1750 C CA . ASP A 1 222 ? -0.995 -22.469 -1.211 1 95.19 222 ASP A CA 1
ATOM 1751 C C . ASP A 1 222 ? -1.389 -21.875 -2.559 1 95.19 222 ASP A C 1
ATOM 1753 O O . ASP A 1 222 ? -1.018 -20.734 -2.871 1 95.19 222 ASP A O 1
ATOM 1757 N N . PRO A 1 223 ? -2.076 -22.734 -3.402 1 95.38 223 PRO A N 1
ATOM 1758 C CA . PRO A 1 223 ? -2.609 -22.141 -4.637 1 95.38 223 PRO A CA 1
ATOM 1759 C C . PRO A 1 223 ? -3.611 -21.031 -4.371 1 95.38 223 PRO A C 1
ATOM 1761 O O . PRO A 1 223 ? -4.359 -21.078 -3.395 1 95.38 223 PRO A O 1
ATOM 1764 N N . LEU A 1 224 ? -3.684 -20.078 -5.305 1 95.69 224 LEU A N 1
ATOM 1765 C CA . LEU A 1 224 ? -4.477 -18.859 -5.098 1 95.69 224 LEU A CA 1
ATOM 1766 C C . LEU A 1 224 ? -5.969 -19.188 -5.113 1 95.69 224 LEU A C 1
ATOM 1768 O O . LEU A 1 224 ? -6.785 -18.375 -4.656 1 95.69 224 LEU A O 1
ATOM 1772 N N . ASP A 1 225 ? -6.352 -20.344 -5.629 1 95.94 225 ASP A N 1
ATOM 1773 C CA . ASP A 1 225 ? -7.762 -20.719 -5.684 1 95.94 225 ASP A CA 1
ATOM 1774 C C . ASP A 1 225 ? -8.203 -21.375 -4.371 1 95.94 225 ASP A C 1
ATOM 1776 O O . ASP A 1 225 ? -9.398 -21.578 -4.148 1 95.94 225 ASP A O 1
ATOM 1780 N N . LYS A 1 226 ? -7.262 -21.625 -3.492 1 97.5 226 LYS A N 1
ATOM 1781 C CA . LYS A 1 226 ? -7.625 -22.219 -2.205 1 97.5 226 LYS A CA 1
ATOM 1782 C C . LYS A 1 226 ? -8.477 -21.25 -1.381 1 97.5 226 LYS A C 1
ATOM 1784 O O . LYS A 1 226 ? -8.117 -20.078 -1.221 1 97.5 226 LYS A O 1
ATOM 1789 N N . ILE A 1 227 ? -9.68 -21.766 -0.929 1 97.94 227 ILE A N 1
ATOM 1790 C CA . ILE A 1 227 ? -10.539 -21 -0.038 1 97.94 227 ILE A CA 1
ATOM 1791 C C . ILE A 1 227 ? -9.992 -21.062 1.387 1 97.94 227 ILE A C 1
ATOM 1793 O O . ILE A 1 227 ? -10.164 -22.062 2.084 1 97.94 227 ILE A O 1
ATOM 1797 N N . ALA A 1 228 ? -9.258 -19.938 1.808 1 96.38 228 ALA A N 1
ATOM 1798 C CA . ALA A 1 228 ? -8.531 -20.047 3.066 1 96.38 228 ALA A CA 1
ATOM 1799 C C . ALA A 1 228 ? -8.594 -18.734 3.857 1 96.38 228 ALA A C 1
ATOM 1801 O O . ALA A 1 228 ? -8.141 -18.688 5.004 1 96.38 228 ALA A O 1
ATOM 1802 N N . ILE A 1 229 ? -9.102 -17.688 3.264 1 95.81 229 ILE A N 1
ATOM 1803 C CA . ILE A 1 229 ? -9.172 -16.422 3.969 1 95.81 229 ILE A CA 1
ATOM 1804 C C . ILE A 1 229 ? -10.445 -16.359 4.809 1 95.81 229 ILE A C 1
ATOM 1806 O O . ILE A 1 229 ? -11.547 -16.484 4.277 1 95.81 229 ILE A O 1
ATOM 1810 N N . LYS A 1 230 ? -10.211 -16.156 6.105 1 94 230 LYS A N 1
ATOM 1811 C CA . LYS A 1 230 ? -11.312 -16.016 7.062 1 94 230 LYS A CA 1
ATOM 1812 C C . LYS A 1 230 ? -11.555 -14.555 7.41 1 94 230 LYS A C 1
ATOM 1814 O O . LYS A 1 230 ? -10.633 -13.844 7.801 1 94 230 LYS A O 1
ATOM 1819 N N . THR A 1 231 ? -12.891 -14.156 7.293 1 93.25 231 THR A N 1
ATOM 1820 C CA . THR A 1 231 ? -13.172 -12.742 7.516 1 93.25 231 THR A CA 1
ATOM 1821 C C . THR A 1 231 ? -14.398 -12.562 8.398 1 93.25 231 THR A C 1
ATOM 1823 O O . THR A 1 231 ? -15.43 -13.203 8.172 1 93.25 231 THR A O 1
ATOM 1826 N N . TRP A 1 232 ? -14.203 -11.719 9.375 1 92.38 232 TRP A N 1
ATOM 1827 C CA . TRP A 1 232 ? -15.336 -11.188 10.133 1 92.38 232 TRP A CA 1
ATOM 1828 C C . TRP A 1 232 ? -15.617 -9.742 9.75 1 92.38 232 TRP A C 1
ATOM 1830 O O . TRP A 1 232 ? -14.695 -8.953 9.547 1 92.38 232 TRP A O 1
ATOM 1840 N N . VAL A 1 233 ? -16.922 -9.469 9.695 1 92.81 233 VAL A N 1
ATOM 1841 C CA . VAL A 1 233 ? -17.359 -8.125 9.328 1 92.81 233 VAL A CA 1
ATOM 1842 C C . VAL A 1 233 ? -17.234 -7.191 10.531 1 92.81 233 VAL A C 1
ATOM 1844 O O . VAL A 1 233 ? -17.562 -7.578 11.656 1 92.81 233 VAL A O 1
ATOM 1847 N N . GLY A 1 234 ? -16.766 -5.938 10.234 1 89.69 234 GLY A N 1
ATOM 1848 C CA . GLY A 1 234 ? -16.641 -4.941 11.289 1 89.69 234 GLY A CA 1
ATOM 1849 C C . GLY A 1 234 ? -17.5 -3.713 11.039 1 89.69 234 GLY A C 1
ATOM 1850 O O . GLY A 1 234 ? -18.297 -3.678 10.102 1 89.69 234 GLY A O 1
ATOM 1851 N N . PHE A 1 235 ? -17.406 -2.727 11.953 1 90.88 235 PHE A N 1
ATOM 1852 C CA . PHE A 1 235 ? -18.109 -1.453 11.891 1 90.88 235 PHE A CA 1
ATOM 1853 C C . PHE A 1 235 ? -17.125 -0.287 11.953 1 90.88 235 PHE A C 1
ATOM 1855 O O . PHE A 1 235 ? -16.234 -0.266 12.789 1 90.88 235 PHE A O 1
ATOM 1862 N N . SER A 1 236 ? -17.328 0.61 10.969 1 88.31 236 SER A N 1
ATOM 1863 C CA . SER A 1 236 ? -16.375 1.706 10.875 1 88.31 236 SER A CA 1
ATOM 1864 C C . SER A 1 236 ? -17 3.029 11.297 1 88.31 236 SER A C 1
ATOM 1866 O O . SER A 1 236 ? -18.219 3.113 11.477 1 88.31 236 SER A O 1
ATOM 1868 N N . ASP A 1 237 ? -16.094 3.992 11.547 1 87.5 237 ASP A N 1
ATOM 1869 C CA . ASP A 1 237 ? -16.453 5.391 11.758 1 87.5 237 ASP A CA 1
ATOM 1870 C C . ASP A 1 237 ? -15.578 6.316 10.914 1 87.5 237 ASP A C 1
ATOM 1872 O O . ASP A 1 237 ? -14.602 5.871 10.305 1 87.5 237 ASP A O 1
ATOM 1876 N N . CYS A 1 238 ? -16.094 7.465 10.688 1 83.75 238 CYS A N 1
ATOM 1877 C CA . CYS A 1 238 ? -15.289 8.43 9.961 1 83.75 238 CYS A CA 1
ATOM 1878 C C . CYS A 1 238 ? -15.695 9.859 10.312 1 83.75 238 CYS A C 1
ATOM 1880 O O . CYS A 1 238 ? -16.672 10.07 11.039 1 83.75 238 CYS A O 1
ATOM 1882 N N . GLU A 1 239 ? -14.859 10.75 9.938 1 82.25 239 GLU A N 1
ATOM 1883 C CA . GLU A 1 239 ? -15.133 12.172 10.102 1 82.25 239 GLU A CA 1
ATOM 1884 C C . GLU A 1 239 ? -15.242 12.875 8.75 1 82.25 239 GLU A C 1
ATOM 1886 O O . GLU A 1 239 ? -14.422 12.641 7.859 1 82.25 239 GLU A O 1
ATOM 1891 N N . VAL A 1 240 ? -16.328 13.617 8.617 1 80.69 240 VAL A N 1
ATOM 1892 C CA . VAL A 1 240 ? -16.516 14.344 7.371 1 80.69 240 VAL A CA 1
ATOM 1893 C C . VAL A 1 240 ? -16.578 15.844 7.656 1 80.69 240 VAL A C 1
ATOM 1895 O O . VAL A 1 240 ? -16.953 16.266 8.758 1 80.69 240 VAL A O 1
ATOM 1898 N N . GLU A 1 241 ? -16.094 16.609 6.676 1 75.31 241 GLU A N 1
ATOM 1899 C CA . GLU A 1 241 ? -16.188 18.062 6.797 1 75.31 241 GLU A CA 1
ATOM 1900 C C . GLU A 1 241 ? -17.609 18.547 6.531 1 75.31 241 GLU A C 1
ATOM 1902 O O . GLU A 1 241 ? -18.281 18.062 5.625 1 75.31 241 GLU A O 1
ATOM 1907 N N . VAL A 1 242 ? -18.109 19.359 7.418 1 72.88 242 VAL A N 1
ATOM 1908 C CA . VAL A 1 242 ? -19.422 19.969 7.238 1 72.88 242 VAL A CA 1
ATOM 1909 C C . VAL A 1 242 ? -19.266 21.484 7.035 1 72.88 242 VAL A C 1
ATOM 1911 O O . VAL A 1 242 ? -18.359 22.094 7.598 1 72.88 242 VAL A O 1
ATOM 1914 N N . MET B 1 1 ? -18.703 65.25 -45.25 1 17.75 1 MET B N 1
ATOM 1915 C CA . MET B 1 1 ? -19.328 66.562 -45.25 1 17.75 1 MET B CA 1
ATOM 1916 C C . MET B 1 1 ? -18.75 67.438 -44.188 1 17.75 1 MET B C 1
ATOM 1918 O O . MET B 1 1 ? -18.719 67.062 -43 1 17.75 1 MET B O 1
ATOM 1922 N N . VAL B 1 2 ? -17.875 68.562 -44.406 1 20.72 2 VAL B N 1
ATOM 1923 C CA . VAL B 1 2 ? -16.797 69.375 -43.844 1 20.72 2 VAL B CA 1
ATOM 1924 C C . VAL B 1 2 ? -17.391 70.5 -43.031 1 20.72 2 VAL B C 1
ATOM 1926 O O . VAL B 1 2 ? -16.656 71.375 -42.594 1 20.72 2 VAL B O 1
ATOM 1929 N N . PHE B 1 3 ? -18.578 70.438 -42.438 1 17.38 3 PHE B N 1
ATOM 1930 C CA . PHE B 1 3 ? -19.125 71.812 -42.344 1 17.38 3 PHE B CA 1
ATOM 1931 C C . PHE B 1 3 ? -18.266 72.688 -41.438 1 17.38 3 PHE B C 1
ATOM 1933 O O . PHE B 1 3 ? -17.484 72.125 -40.625 1 17.38 3 PHE B O 1
ATOM 1940 N N . ALA B 1 4 ? -18.828 73.875 -40.844 1 18.8 4 ALA B N 1
ATOM 1941 C CA . ALA B 1 4 ? -18.703 75.312 -40.781 1 18.8 4 ALA B CA 1
ATOM 1942 C C . ALA B 1 4 ? -17.969 75.75 -39.531 1 18.8 4 ALA B C 1
ATOM 1944 O O . ALA B 1 4 ? -17.859 75 -38.562 1 18.8 4 ALA B O 1
ATOM 1945 N N . GLY B 1 5 ? -17.75 77.188 -39.156 1 19.42 5 GLY B N 1
ATOM 1946 C CA . GLY B 1 5 ? -16.906 78.375 -39.125 1 19.42 5 GLY B CA 1
ATOM 1947 C C . GLY B 1 5 ? -16.812 79 -37.75 1 19.42 5 GLY B C 1
ATOM 1948 O O . GLY B 1 5 ? -15.766 79.5 -37.375 1 19.42 5 GLY B O 1
ATOM 1949 N N . PHE B 1 6 ? -17.953 79.25 -36.875 1 18.83 6 PHE B N 1
ATOM 1950 C CA . PHE B 1 6 ? -18.359 80.562 -36.469 1 18.83 6 PHE B CA 1
ATOM 1951 C C . PHE B 1 6 ? -17.688 81 -35.188 1 18.83 6 PHE B C 1
ATOM 1953 O O . PHE B 1 6 ? -18.062 80.5 -34.094 1 18.83 6 PHE B O 1
ATOM 1960 N N . PHE B 1 7 ? -16.406 81.375 -35 1 20.8 7 PHE B N 1
ATOM 1961 C CA . PHE B 1 7 ? -15.617 81.5 -33.781 1 20.8 7 PHE B CA 1
ATOM 1962 C C . PHE B 1 7 ? -15.891 82.812 -33.062 1 20.8 7 PHE B C 1
ATOM 1964 O O . PHE B 1 7 ? -15.188 83.188 -32.125 1 20.8 7 PHE B O 1
ATOM 1971 N N . LYS B 1 8 ? -16.969 83.688 -33.281 1 20.88 8 LYS B N 1
ATOM 1972 C CA . LYS B 1 8 ? -16.75 85.125 -33.281 1 20.88 8 LYS B CA 1
ATOM 1973 C C . LYS B 1 8 ? -16.688 85.688 -31.875 1 20.88 8 LYS B C 1
ATOM 1975 O O . LYS B 1 8 ? -16.344 86.812 -31.672 1 20.88 8 LYS B O 1
ATOM 1980 N N . SER B 1 9 ? -16.938 85.125 -30.594 1 20.12 9 SER B N 1
ATOM 1981 C CA . SER B 1 9 ? -17.75 85.938 -29.734 1 20.12 9 SER B CA 1
ATOM 1982 C C . SER B 1 9 ? -16.906 87.062 -29.078 1 20.12 9 SER B C 1
ATOM 1984 O O . SER B 1 9 ? -15.938 86.75 -28.391 1 20.12 9 SER B O 1
ATOM 1986 N N . ASN B 1 10 ? -16.719 88.25 -29.547 1 22.88 10 ASN B N 1
ATOM 1987 C CA . ASN B 1 10 ? -15.828 89.375 -29.266 1 22.88 10 ASN B CA 1
ATOM 1988 C C . ASN B 1 10 ? -16.234 90.062 -27.984 1 22.88 10 ASN B C 1
ATOM 1990 O O . ASN B 1 10 ? -16.078 91.312 -27.891 1 22.88 10 ASN B O 1
ATOM 1994 N N . PRO B 1 11 ? -16.656 89.375 -26.875 1 21.44 11 PRO B N 1
ATOM 1995 C CA . PRO B 1 11 ? -17.531 90.125 -26 1 21.44 11 PRO B CA 1
ATOM 1996 C C . PRO B 1 11 ? -16.906 91.438 -25.547 1 21.44 11 PRO B C 1
ATOM 1998 O O . PRO B 1 11 ? -15.68 91.562 -25.562 1 21.44 11 PRO B O 1
ATOM 2001 N N . LEU B 1 12 ? -17.766 92.438 -25.062 1 20.28 12 LEU B N 1
ATOM 2002 C CA . LEU B 1 12 ? -17.984 93.875 -24.953 1 20.28 12 LEU B CA 1
ATOM 2003 C C . LEU B 1 12 ? -17.156 94.438 -23.828 1 20.28 12 LEU B C 1
ATOM 2005 O O . LEU B 1 12 ? -16.719 93.75 -22.922 1 20.28 12 LEU B O 1
ATOM 2009 N N . PRO B 1 13 ? -17.25 95.75 -23.562 1 24.53 13 PRO B N 1
ATOM 2010 C CA . PRO B 1 13 ? -16.453 96.938 -23.297 1 24.53 13 PRO B CA 1
ATOM 2011 C C . PRO B 1 13 ? -16.406 97.312 -21.812 1 24.53 13 PRO B C 1
ATOM 2013 O O . PRO B 1 13 ? -15.75 98.312 -21.438 1 24.53 13 PRO B O 1
ATOM 2016 N N . TYR B 1 14 ? -16.859 96.5 -20.766 1 22.67 14 TYR B N 1
ATOM 2017 C CA . TYR B 1 14 ? -17.469 97.188 -19.656 1 22.67 14 TYR B CA 1
ATOM 2018 C C . TYR B 1 14 ? -16.453 98.125 -18.969 1 22.67 14 TYR B C 1
ATOM 2020 O O . TYR B 1 14 ? -15.266 97.812 -18.922 1 22.67 14 TYR B O 1
ATOM 2028 N N . THR B 1 15 ? -16.844 99.375 -18.734 1 23.52 15 THR B N 1
ATOM 2029 C CA . THR B 1 15 ? -16.312 100.688 -18.375 1 23.52 15 THR B CA 1
ATOM 2030 C C . THR B 1 15 ? -15.891 100.75 -16.906 1 23.52 15 THR B C 1
ATOM 2032 O O . THR B 1 15 ? -16.672 100.375 -16.031 1 23.52 15 THR B O 1
ATOM 2035 N N . ALA B 1 16 ? -14.625 100.688 -16.547 1 23.89 16 ALA B N 1
ATOM 2036 C CA . ALA B 1 16 ? -13.914 100.5 -15.281 1 23.89 16 ALA B CA 1
ATOM 2037 C C . ALA B 1 16 ? -14.117 101.688 -14.359 1 23.89 16 ALA B C 1
ATOM 2039 O O . ALA B 1 16 ? -13.742 102.812 -14.703 1 23.89 16 ALA B O 1
ATOM 2040 N N . VAL B 1 17 ? -15.289 101.812 -13.711 1 27.05 17 VAL B N 1
ATOM 2041 C CA . VAL B 1 17 ? -15.695 102.938 -12.875 1 27.05 17 VAL B CA 1
ATOM 2042 C C . VAL B 1 17 ? -14.617 103.188 -11.836 1 27.05 17 VAL B C 1
ATOM 2044 O O . VAL B 1 17 ? -14.023 102.25 -11.281 1 27.05 17 VAL B O 1
ATOM 2047 N N . SER B 1 18 ? -14.148 104.438 -11.82 1 25.2 18 SER B N 1
ATOM 2048 C CA . SER B 1 18 ? -13.039 105.062 -11.141 1 25.2 18 SER B CA 1
ATOM 2049 C C . SER B 1 18 ? -13.258 105.125 -9.633 1 25.2 18 SER B C 1
ATOM 2051 O O . SER B 1 18 ? -14.32 105.562 -9.172 1 25.2 18 SER B O 1
ATOM 2053 N N . LYS B 1 19 ? -12.734 104.188 -8.883 1 26.66 19 LYS B N 1
ATOM 2054 C CA . LYS B 1 19 ? -12.812 103.875 -7.461 1 26.66 19 LYS B CA 1
ATOM 2055 C C . LYS B 1 19 ? -12.438 105.062 -6.602 1 26.66 19 LYS B C 1
ATOM 2057 O O . LYS B 1 19 ? -11.344 105.625 -6.742 1 26.66 19 LYS B O 1
ATOM 2062 N N . ASP B 1 20 ? -13.508 105.812 -6.246 1 26.88 20 ASP B N 1
ATOM 2063 C CA . ASP B 1 20 ? -13.492 107 -5.402 1 26.88 20 ASP B CA 1
ATOM 2064 C C . ASP B 1 20 ? -12.664 106.812 -4.141 1 26.88 20 ASP B C 1
ATOM 2066 O O . ASP B 1 20 ? -12.453 105.625 -3.734 1 26.88 20 ASP B O 1
ATOM 2070 N N . GLU B 1 21 ? -12.281 107.875 -3.404 1 29.39 21 GLU B N 1
ATOM 2071 C CA . GLU B 1 21 ? -11.273 108.438 -2.506 1 29.39 21 GLU B CA 1
ATOM 2072 C C . GLU B 1 21 ? -11.516 108 -1.064 1 29.39 21 GLU B C 1
ATOM 2074 O O . GLU B 1 21 ? -11.945 108.812 -0.229 1 29.39 21 GLU B O 1
ATOM 2079 N N . VAL B 1 22 ? -12.273 106.938 -0.751 1 27.5 22 VAL B N 1
ATOM 2080 C CA . VAL B 1 22 ? -12.805 107 0.605 1 27.5 22 VAL B CA 1
ATOM 2081 C C . VAL B 1 22 ? -11.664 107.125 1.61 1 27.5 22 VAL B C 1
ATOM 2083 O O . VAL B 1 22 ? -10.633 106.438 1.446 1 27.5 22 VAL B O 1
ATOM 2086 N N . GLU B 1 23 ? -11.719 108.125 2.49 1 29.06 23 GLU B N 1
ATOM 2087 C CA . GLU B 1 23 ? -10.906 108.688 3.57 1 29.06 23 GLU B CA 1
ATOM 2088 C C . GLU B 1 23 ? -10.695 107.625 4.684 1 29.06 23 GLU B C 1
ATOM 2090 O O . GLU B 1 23 ? -11.664 107.188 5.281 1 29.06 23 GLU B O 1
ATOM 2095 N N . ALA B 1 24 ? -9.797 106.75 4.609 1 29.16 24 ALA B N 1
ATOM 2096 C CA . ALA B 1 24 ? -9.5 105.625 5.527 1 29.16 24 ALA B CA 1
ATOM 2097 C C . ALA B 1 24 ? -9.141 106.188 6.914 1 29.16 24 ALA B C 1
ATOM 2099 O O . ALA B 1 24 ? -8.141 106.875 7.078 1 29.16 24 ALA B O 1
ATOM 2100 N N . ASP B 1 25 ? -10.133 106.75 7.625 1 29.91 25 ASP B N 1
ATOM 2101 C CA . ASP B 1 25 ? -9.891 107.188 9 1 29.91 25 ASP B CA 1
ATOM 2102 C C . ASP B 1 25 ? -9.234 106.062 9.812 1 29.91 25 ASP B C 1
ATOM 2104 O O . ASP B 1 25 ? -9.688 104.938 9.766 1 29.91 25 ASP B O 1
ATOM 2108 N N . SER B 1 26 ? -7.938 106.125 10.039 1 28.8 26 SER B N 1
ATOM 2109 C CA . SER B 1 26 ? -6.953 105.25 10.703 1 28.8 26 SER B CA 1
ATOM 2110 C C . SER B 1 26 ? -7.344 104.938 12.148 1 28.8 26 SER B C 1
ATOM 2112 O O . SER B 1 26 ? -7.262 105.875 13 1 28.8 26 SER B O 1
ATOM 2114 N N . LEU B 1 27 ? -8.578 104.562 12.469 1 28.86 27 LEU B N 1
ATOM 2115 C CA . LEU B 1 27 ? -8.914 104.312 13.859 1 28.86 27 LEU B CA 1
ATOM 2116 C C . LEU B 1 27 ? -7.863 103.375 14.5 1 28.86 27 LEU B C 1
ATOM 2118 O O . LEU B 1 27 ? -7.645 102.25 14.055 1 28.86 27 LEU B O 1
ATOM 2122 N N . LEU B 1 28 ? -6.766 103.938 15.062 1 29.95 28 LEU B N 1
ATOM 2123 C CA . LEU B 1 28 ? -5.664 103.312 15.797 1 29.95 28 LEU B CA 1
ATOM 2124 C C . LEU B 1 28 ? -6.188 102.438 16.953 1 29.95 28 LEU B C 1
ATOM 2126 O O . LEU B 1 28 ? -6.867 103 17.844 1 29.95 28 LEU B O 1
ATOM 2130 N N . SER B 1 29 ? -6.727 101.25 16.719 1 31.83 29 SER B N 1
ATOM 2131 C CA . SER B 1 29 ? -7.25 100.375 17.734 1 31.83 29 SER B CA 1
ATOM 2132 C C . SER B 1 29 ? -6.262 100.188 18.891 1 31.83 29 SER B C 1
ATOM 2134 O O . SER B 1 29 ? -5.051 100.312 18.703 1 31.83 29 SER B O 1
ATOM 2136 N N . PRO B 1 30 ? -6.684 100.312 20.219 1 41.56 30 PRO B N 1
ATOM 2137 C CA . PRO B 1 30 ? -5.887 100.25 21.453 1 41.56 30 PRO B CA 1
ATOM 2138 C C . PRO B 1 30 ? -5.047 99 21.547 1 41.56 30 PRO B C 1
ATOM 2140 O O . PRO B 1 30 ? -5.363 98 20.906 1 41.56 30 PRO B O 1
ATOM 2143 N N . PRO B 1 31 ? -3.754 99.062 22.094 1 36.56 31 PRO B N 1
ATOM 2144 C CA . PRO B 1 31 ? -2.785 98 22.156 1 36.56 31 PRO B CA 1
ATOM 2145 C C . PRO B 1 31 ? -3.334 96.75 22.859 1 36.56 31 PRO B C 1
ATOM 2147 O O . PRO B 1 31 ? -4.156 96.875 23.781 1 36.56 31 PRO B O 1
ATOM 2150 N N . LEU B 1 32 ? -3.617 95.688 22.188 1 33.72 32 LEU B N 1
ATOM 2151 C CA . LEU B 1 32 ? -4 94.375 22.703 1 33.72 32 LEU B CA 1
ATOM 2152 C C . LEU B 1 32 ? -3.176 94 23.938 1 33.72 32 LEU B C 1
ATOM 2154 O O . LEU B 1 32 ? -1.956 94.188 23.953 1 33.72 32 LEU B O 1
ATOM 2158 N N . GLU B 1 33 ? -3.725 94 25.141 1 40.09 33 GLU B N 1
ATOM 2159 C CA . GLU B 1 33 ? -3.178 93.562 26.406 1 40.09 33 GLU B CA 1
ATOM 2160 C C . GLU B 1 33 ? -2.301 92.312 26.219 1 40.09 33 GLU B C 1
ATOM 2162 O O . GLU B 1 33 ? -2.615 91.438 25.422 1 40.09 33 GLU B O 1
ATOM 2167 N N . GLY B 1 34 ? -1.01 92.375 26.688 1 36.12 34 GLY B N 1
ATOM 2168 C CA . GLY B 1 34 ? 0.096 91.375 26.641 1 36.12 34 GLY B CA 1
ATOM 2169 C C . GLY B 1 34 ? -0.299 90 27.047 1 36.12 34 GLY B C 1
ATOM 2170 O O . GLY B 1 34 ? -0.943 89.812 28.094 1 36.12 34 GLY B O 1
ATOM 2171 N N . GLN B 1 35 ? -0.718 89.125 26.156 1 39.47 35 GLN B N 1
ATOM 2172 C CA . GLN B 1 35 ? -0.864 87.688 26.422 1 39.47 35 GLN B CA 1
ATOM 2173 C C . GLN B 1 35 ? 0.279 87.188 27.281 1 39.47 35 GLN B C 1
ATOM 2175 O O . GLN B 1 35 ? 1.451 87.375 26.969 1 39.47 35 GLN B O 1
ATOM 2180 N N . GLN B 1 36 ? 0.092 87.062 28.594 1 43.91 36 GLN B N 1
ATOM 2181 C CA . GLN B 1 36 ? 1.053 86.438 29.5 1 43.91 36 GLN B CA 1
ATOM 2182 C C . GLN B 1 36 ? 1.683 85.188 28.875 1 43.91 36 GLN B C 1
ATOM 2184 O O . GLN B 1 36 ? 1 84.438 28.203 1 43.91 36 GLN B O 1
ATOM 2189 N N . PRO B 1 37 ? 2.988 85.25 28.547 1 45.75 37 PRO B N 1
ATOM 2190 C CA . PRO B 1 37 ? 3.676 84.062 27.953 1 45.75 37 PRO B CA 1
ATOM 2191 C C . PRO B 1 37 ? 3.318 82.75 28.641 1 45.75 37 PRO B C 1
ATOM 2193 O O . PRO B 1 37 ? 3.287 82.688 29.875 1 45.75 37 PRO B O 1
ATOM 2196 N N . TYR B 1 38 ? 2.314 82.062 28.172 1 47.5 38 TYR B N 1
ATOM 2197 C CA . TYR B 1 38 ? 2.08 80.688 28.625 1 47.5 38 TYR B CA 1
ATOM 2198 C C . TYR B 1 38 ? 3.393 80 28.953 1 47.5 38 TYR B C 1
ATOM 2200 O O . TYR B 1 38 ? 4.312 79.938 28.141 1 47.5 38 TYR B O 1
ATOM 2208 N N . ASN B 1 39 ? 3.812 79.938 30.219 1 52.53 39 ASN B N 1
ATOM 2209 C CA . ASN B 1 39 ? 5.055 79.375 30.75 1 52.53 39 ASN B CA 1
ATOM 2210 C C . ASN B 1 39 ? 5.414 78.062 30.062 1 52.53 39 ASN B C 1
ATOM 2212 O O . ASN B 1 39 ? 4.594 77.125 30 1 52.53 39 ASN B O 1
ATOM 2216 N N . ARG B 1 40 ? 6.258 78.125 29.031 1 59.5 40 ARG B N 1
ATOM 2217 C CA . ARG B 1 40 ? 6.844 77.062 28.266 1 59.5 40 ARG B CA 1
ATOM 2218 C C . ARG B 1 40 ? 7.02 75.812 29.125 1 59.5 40 ARG B C 1
ATOM 2220 O O . ARG B 1 40 ? 6.855 74.688 28.656 1 59.5 40 ARG B O 1
ATOM 2227 N N . ALA B 1 41 ? 7.18 76.125 30.375 1 65.5 41 ALA B N 1
ATOM 2228 C CA . ALA B 1 41 ? 7.441 75 31.297 1 65.5 41 ALA B CA 1
ATOM 2229 C C . ALA B 1 41 ? 6.176 74.188 31.547 1 65.5 41 ALA B C 1
ATOM 2231 O O . ALA B 1 41 ? 6.238 73 31.703 1 65.5 41 ALA B O 1
ATOM 2232 N N . SER B 1 42 ? 4.988 74.875 31.438 1 70.81 42 SER B N 1
ATOM 2233 C CA . SER B 1 42 ? 3.715 74.25 31.703 1 70.81 42 SER B CA 1
ATOM 2234 C C . SER B 1 42 ? 3.268 73.375 30.516 1 70.81 42 SER B C 1
ATOM 2236 O O . SER B 1 42 ? 2.742 72.312 30.688 1 70.81 42 SER B O 1
ATOM 2238 N N . ARG B 1 43 ? 3.711 73.8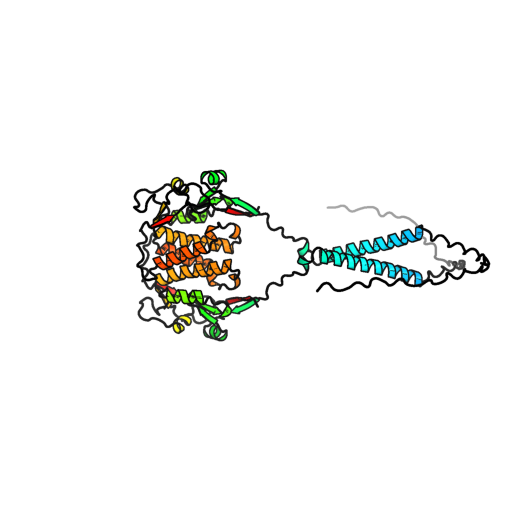75 29.344 1 71.88 43 ARG B N 1
ATOM 2239 C CA . ARG B 1 43 ? 3.354 73.125 28.141 1 71.88 43 ARG B CA 1
ATOM 2240 C C . ARG B 1 43 ? 4.172 71.875 28 1 71.88 43 ARG B C 1
ATOM 2242 O O . ARG B 1 43 ? 3.648 70.812 27.594 1 71.88 43 ARG B O 1
ATOM 2249 N N . THR B 1 44 ? 5.434 72 28.375 1 77.69 44 THR B N 1
ATOM 2250 C CA . THR B 1 44 ? 6.312 70.875 28.297 1 77.69 44 THR B CA 1
ATOM 2251 C C . THR B 1 44 ? 5.863 69.812 29.281 1 77.69 44 THR B C 1
ATOM 2253 O O . THR B 1 44 ? 5.918 68.625 28.969 1 77.69 44 THR B O 1
ATOM 2256 N N . ARG B 1 45 ? 5.406 70.25 30.375 1 78.06 45 ARG B N 1
ATOM 2257 C CA . ARG B 1 45 ? 4.941 69.312 31.391 1 78.06 45 ARG B CA 1
ATOM 2258 C C . ARG B 1 45 ? 3.672 68.625 30.938 1 78.06 45 ARG B C 1
ATOM 2260 O O . ARG B 1 45 ? 3.502 67.438 31.188 1 78.06 45 ARG B O 1
ATOM 2267 N N . ILE B 1 46 ? 2.826 69.312 30.234 1 78.25 46 ILE B N 1
ATOM 2268 C CA . ILE B 1 46 ? 1.58 68.75 29.75 1 78.25 46 ILE B CA 1
ATOM 2269 C C . ILE B 1 46 ? 1.878 67.75 28.609 1 78.25 46 ILE B C 1
ATOM 2271 O O . ILE B 1 46 ? 1.331 66.688 28.562 1 78.25 46 ILE B O 1
ATOM 2275 N N . ILE B 1 47 ? 2.781 68.125 27.781 1 79.88 47 ILE B N 1
ATOM 2276 C CA . ILE B 1 47 ? 3.16 67.25 26.656 1 79.88 47 ILE B CA 1
ATOM 2277 C C . ILE B 1 47 ? 3.844 66 27.203 1 79.88 47 ILE B C 1
ATOM 2279 O O . ILE B 1 47 ? 3.562 64.875 26.734 1 79.88 47 ILE B O 1
ATOM 2283 N N . LEU B 1 48 ? 4.629 66.25 28.234 1 82.31 48 LEU B N 1
ATOM 2284 C CA . LEU B 1 48 ? 5.34 65.125 28.812 1 82.31 48 LEU B CA 1
ATOM 2285 C C . LEU B 1 48 ? 4.371 64.188 29.531 1 82.31 48 LEU B C 1
ATOM 2287 O O . LEU B 1 48 ? 4.535 62.938 29.469 1 82.31 48 LEU B O 1
ATOM 2291 N N . SER B 1 49 ? 3.369 64.75 30.094 1 81.12 49 SER B N 1
ATOM 2292 C CA . SER B 1 49 ? 2.371 63.938 30.766 1 81.12 49 SER B CA 1
ATOM 2293 C C . SER B 1 49 ? 1.543 63.125 29.766 1 81.12 49 SER B C 1
ATOM 2295 O O . SER B 1 49 ? 1.271 61.969 29.984 1 81.12 49 SER B O 1
ATOM 2297 N N . HIS B 1 50 ? 1.185 63.688 28.656 1 80.31 50 HIS B N 1
ATOM 2298 C CA . HIS B 1 50 ? 0.43 63 27.609 1 80.31 50 HIS B CA 1
ATOM 2299 C C . HIS B 1 50 ? 1.288 61.938 26.922 1 80.31 50 HIS B C 1
ATOM 2301 O O . HIS B 1 50 ? 0.804 60.844 26.609 1 80.31 50 HIS B O 1
ATOM 2307 N N . ALA B 1 51 ? 2.52 62.281 26.719 1 81.81 51 ALA B N 1
ATOM 2308 C CA . ALA B 1 51 ? 3.443 61.312 26.141 1 81.81 51 ALA B CA 1
ATOM 2309 C C . ALA B 1 51 ? 3.631 60.094 27.062 1 81.81 51 ALA B C 1
ATOM 2311 O O . ALA B 1 51 ? 3.664 58.938 26.594 1 81.81 51 ALA B O 1
ATOM 2312 N N . ALA B 1 52 ? 3.703 60.406 28.344 1 83.38 52 ALA B N 1
ATOM 2313 C CA . ALA B 1 52 ? 3.844 59.344 29.328 1 83.38 52 ALA B CA 1
ATOM 2314 C C . ALA B 1 52 ? 2.596 58.438 29.359 1 83.38 52 ALA B C 1
ATOM 2316 O O . ALA B 1 52 ? 2.695 57.219 29.406 1 83.38 52 ALA B O 1
ATOM 2317 N N . THR B 1 53 ? 1.445 59.062 29.297 1 79.88 53 THR B N 1
ATOM 2318 C CA . THR B 1 53 ? 0.203 58.312 29.281 1 79.88 53 THR B CA 1
ATOM 2319 C C . THR B 1 53 ? 0.086 57.469 28 1 79.88 53 THR B C 1
ATOM 2321 O O . THR B 1 53 ? -0.383 56.344 28.031 1 79.88 53 THR B O 1
ATOM 2324 N N . PHE B 1 54 ? 0.447 58.031 26.922 1 79.56 54 PHE B N 1
ATOM 2325 C CA . PHE B 1 54 ? 0.448 57.281 25.656 1 79.56 54 PHE B CA 1
ATOM 2326 C C . PHE B 1 54 ? 1.378 56.094 25.719 1 79.56 54 PHE B C 1
ATOM 2328 O O . PHE B 1 54 ? 1.004 55 25.312 1 79.56 54 PHE B O 1
ATOM 2335 N N . LEU B 1 55 ? 2.553 56.312 26.234 1 81.25 55 LEU B N 1
ATOM 2336 C CA . LEU B 1 55 ? 3.531 55.219 26.344 1 81.25 55 LEU B CA 1
ATOM 2337 C C . LEU B 1 55 ? 3.045 54.125 27.281 1 81.25 55 LEU B C 1
ATOM 2339 O O . LEU B 1 55 ? 3.207 52.938 27 1 81.25 55 LEU B O 1
ATOM 2343 N N . ILE B 1 56 ? 2.443 54.5 28.359 1 81.38 56 ILE B N 1
ATOM 2344 C CA . ILE B 1 56 ? 1.919 53.531 29.312 1 81.38 56 ILE B CA 1
ATOM 2345 C C . ILE B 1 56 ? 0.784 52.719 28.672 1 81.38 56 ILE B C 1
ATOM 2347 O O . ILE B 1 56 ? 0.689 51.5 28.859 1 81.38 56 ILE B O 1
ATOM 2351 N N . ALA B 1 57 ? -0.09 53.375 27.906 1 79.31 57 ALA B N 1
ATOM 2352 C CA . ALA B 1 57 ? -1.195 52.719 27.234 1 79.31 57 ALA B CA 1
ATOM 2353 C C . ALA B 1 57 ? -0.682 51.719 26.188 1 79.31 57 ALA B C 1
ATOM 2355 O O . ALA B 1 57 ? -1.198 50.625 26.062 1 79.31 57 ALA B O 1
ATOM 2356 N N . VAL B 1 58 ? 0.324 52.156 25.484 1 78.94 58 VAL B N 1
ATOM 2357 C CA . VAL B 1 58 ? 0.938 51.312 24.484 1 78.94 58 VAL B CA 1
ATOM 2358 C C . VAL B 1 58 ? 1.577 50.094 25.172 1 78.94 58 VAL B C 1
ATOM 2360 O O . VAL B 1 58 ? 1.414 48.969 24.719 1 78.94 58 VAL B O 1
ATOM 2363 N N . LEU B 1 59 ? 2.254 50.312 26.234 1 79.31 59 LEU B N 1
ATOM 2364 C CA . LEU B 1 59 ? 2.895 49.25 26.969 1 79.31 59 LEU B CA 1
ATOM 2365 C C . LEU B 1 59 ? 1.853 48.312 27.594 1 79.31 59 LEU B C 1
ATOM 2367 O O . LEU B 1 59 ? 2.018 47.094 27.562 1 79.31 59 LEU B O 1
ATOM 2371 N N . PHE B 1 60 ? 0.853 48.844 28.094 1 78 60 PHE B N 1
ATOM 2372 C CA . PHE B 1 60 ? -0.212 48.031 28.688 1 78 60 PHE B CA 1
ATOM 2373 C C . PHE B 1 60 ? -0.925 47.188 27.641 1 78 60 PHE B C 1
ATOM 2375 O O . PHE B 1 60 ? -1.189 46 27.875 1 78 60 PHE B O 1
ATOM 2382 N N . THR B 1 61 ? -1.309 47.812 26.594 1 75.25 61 THR B N 1
ATOM 2383 C CA . THR B 1 61 ? -2.002 47.062 25.562 1 75.25 61 THR B CA 1
ATOM 2384 C C . THR B 1 61 ? -1.087 46 24.953 1 75.25 61 THR B C 1
ATOM 2386 O O . THR B 1 61 ? -1.525 44.875 24.672 1 75.25 61 THR B O 1
ATOM 2389 N N . SER B 1 62 ? 0.126 46.344 24.75 1 71.75 62 SER B N 1
ATOM 2390 C CA . SER B 1 62 ? 1.094 45.344 24.266 1 71.75 62 SER B CA 1
ATOM 2391 C C . SER B 1 62 ? 1.259 44.219 25.266 1 71.75 62 SER B C 1
ATOM 2393 O O . SER B 1 62 ? 1.339 43.031 24.875 1 71.75 62 SER B O 1
ATOM 2395 N N . ALA B 1 63 ? 1.304 44.469 26.484 1 74.31 63 ALA B N 1
ATOM 2396 C CA . ALA B 1 63 ? 1.413 43.469 27.516 1 74.31 63 ALA B CA 1
ATOM 2397 C C . ALA B 1 63 ? 0.175 42.562 27.547 1 74.31 63 ALA B C 1
ATOM 2399 O O . ALA B 1 63 ? 0.283 41.344 27.672 1 74.31 63 ALA B O 1
ATOM 2400 N N . ILE B 1 64 ? -0.978 43.031 27.469 1 71.44 64 ILE B N 1
ATOM 2401 C CA . ILE B 1 64 ? -2.217 42.281 27.469 1 71.44 64 ILE B CA 1
ATOM 2402 C C . ILE B 1 64 ? -2.26 41.375 26.234 1 71.44 64 ILE B C 1
ATOM 2404 O O . ILE B 1 64 ? -2.646 40.188 26.312 1 71.44 64 ILE B O 1
ATOM 2408 N N . LEU B 1 65 ? -1.937 41.938 25.234 1 67 65 LEU B N 1
ATOM 2409 C CA . LEU B 1 65 ? -1.9 41.156 24.016 1 67 65 LEU B CA 1
ATOM 2410 C C . LEU B 1 65 ? -0.888 40.031 24.125 1 67 65 LEU B C 1
ATOM 2412 O O . LEU B 1 65 ? -1.151 38.906 23.688 1 67 65 LEU B O 1
ATOM 2416 N N . ILE B 1 66 ? 0.252 40.281 24.609 1 63.22 66 ILE B N 1
ATOM 2417 C CA . ILE B 1 66 ? 1.276 39.281 24.828 1 63.22 66 ILE B CA 1
ATOM 2418 C C . ILE B 1 66 ? 0.784 38.25 25.844 1 63.22 66 ILE B C 1
ATOM 2420 O O . ILE B 1 66 ? 0.989 37.031 25.656 1 63.22 66 ILE B O 1
ATOM 2424 N N . ILE B 1 67 ? 0.173 38.625 26.828 1 68.75 67 ILE B N 1
ATOM 2425 C CA . ILE B 1 67 ? -0.312 37.719 27.875 1 68.75 67 ILE B CA 1
ATOM 2426 C C . ILE B 1 67 ? -1.503 36.938 27.344 1 68.75 67 ILE B C 1
ATOM 2428 O O . ILE B 1 67 ? -1.632 35.719 27.625 1 68.75 67 ILE B O 1
ATOM 2432 N N . SER B 1 68 ? -2.439 37.594 26.766 1 65.56 68 SER B N 1
ATOM 2433 C CA . SER B 1 68 ? -3.639 36.906 26.281 1 65.56 68 SER B CA 1
ATOM 2434 C C . SER B 1 68 ? -3.322 36 25.094 1 65.56 68 SER B C 1
ATOM 2436 O O . SER B 1 68 ? -4.027 35.031 24.859 1 65.56 68 SER B O 1
ATOM 2438 N N . HIS B 1 69 ? -2.615 36.344 24.359 1 55 69 HIS B N 1
ATOM 2439 C CA . HIS B 1 69 ? -2.244 35.5 23.25 1 55 69 HIS B CA 1
ATOM 2440 C C . HIS B 1 69 ? -0.753 35.156 23.266 1 55 69 HIS B C 1
ATOM 2442 O O . HIS B 1 69 ? -0.006 35.594 22.391 1 55 69 HIS B O 1
ATOM 2448 N N . PRO B 1 70 ? -0.308 34.844 24.5 1 52.94 70 PRO B N 1
ATOM 2449 C CA . PRO B 1 70 ? 1.123 34.531 24.578 1 52.94 70 PRO B CA 1
ATOM 2450 C C . PRO B 1 70 ? 1.581 33.594 23.453 1 52.94 70 PRO B C 1
ATOM 2452 O O . PRO B 1 70 ? 2.699 33.719 22.953 1 52.94 70 PRO B O 1
ATOM 2455 N N . SER B 1 71 ? 0.786 32.5 23.281 1 51.47 71 SER B N 1
ATOM 2456 C CA . SER B 1 71 ? 1.22 31.359 22.484 1 51.47 71 SER B CA 1
ATOM 2457 C C . SER B 1 71 ? 1.339 31.719 21 1 51.47 71 SER B C 1
ATOM 2459 O O . SER B 1 71 ? 2.158 31.141 20.281 1 51.47 71 SER B O 1
ATOM 2461 N N . SER B 1 72 ? 0.324 32.5 20.5 1 48.69 72 SER B N 1
ATOM 2462 C CA . SER B 1 72 ? 0.264 32.625 19.047 1 48.69 72 SER B CA 1
ATOM 2463 C C . SER B 1 72 ? 1.418 33.469 18.516 1 48.69 72 SER B C 1
ATOM 2465 O O . SER B 1 72 ? 1.923 33.25 17.422 1 48.69 72 SER B O 1
ATOM 2467 N N . LEU B 1 73 ? 1.806 34.625 19.172 1 44.12 73 LEU B N 1
ATOM 2468 C CA . LEU B 1 73 ? 2.863 35.5 18.672 1 44.12 73 LEU B CA 1
ATOM 2469 C C . LEU B 1 73 ? 4.219 34.812 18.766 1 44.12 73 LEU B C 1
ATOM 2471 O O . LEU B 1 73 ? 5.062 34.969 17.875 1 44.12 73 LEU B O 1
ATOM 2475 N N . LEU B 1 74 ? 4.566 34.344 19.969 1 44.91 74 LEU B N 1
ATOM 2476 C CA . LEU B 1 74 ? 5.898 33.75 20.125 1 44.91 74 LEU B CA 1
ATOM 2477 C C . LEU B 1 74 ? 5.969 32.375 19.5 1 44.91 74 LEU B C 1
ATOM 2479 O O . LEU B 1 74 ? 7.059 31.844 19.266 1 44.91 74 LEU B O 1
ATOM 2483 N N . LYS B 1 75 ? 4.887 31.703 19.656 1 45.06 75 LYS B N 1
ATOM 2484 C CA . LYS B 1 75 ? 5.078 30.359 19.141 1 45.06 75 LYS B CA 1
ATOM 2485 C C . LYS B 1 75 ? 5.172 30.359 17.625 1 45.06 75 LYS B C 1
ATOM 2487 O O . LYS B 1 75 ? 4.1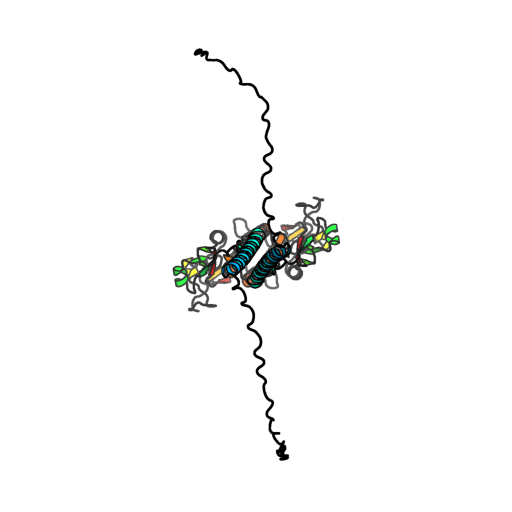52 30.234 16.938 1 45.06 75 LYS B O 1
ATOM 2492 N N . THR B 1 76 ? 5.59 31.312 16.969 1 44.5 76 THR B N 1
ATOM 2493 C CA . THR B 1 76 ? 6.07 30.938 15.641 1 44.5 76 THR B CA 1
ATOM 2494 C C . THR B 1 76 ? 6.723 29.562 15.672 1 44.5 76 THR B C 1
ATOM 2496 O O . THR B 1 76 ? 7.805 29.391 16.234 1 44.5 76 THR B O 1
ATOM 2499 N N . THR B 1 77 ? 6.082 28.609 16.172 1 46.38 77 THR B N 1
ATOM 2500 C CA . THR B 1 77 ? 6.73 27.328 15.961 1 46.38 77 THR B CA 1
ATOM 2501 C C . THR B 1 77 ? 7.559 27.344 14.68 1 46.38 77 THR B C 1
ATOM 2503 O O . THR B 1 77 ? 7.012 27.484 13.578 1 46.38 77 THR B O 1
ATOM 2506 N N . ALA B 1 78 ? 8.617 28 14.617 1 49.84 78 ALA B N 1
ATOM 2507 C CA . ALA B 1 78 ? 9.562 27.984 13.5 1 49.84 78 ALA B CA 1
ATOM 2508 C C . ALA B 1 78 ? 9.508 26.641 12.773 1 49.84 78 ALA B C 1
ATOM 2510 O O . ALA B 1 78 ? 9.492 25.578 13.406 1 49.84 78 ALA B O 1
ATOM 2511 N N . ALA B 1 79 ? 8.773 26.547 11.703 1 58.5 79 ALA B N 1
ATOM 2512 C CA . ALA B 1 79 ? 8.906 25.375 10.859 1 58.5 79 ALA B CA 1
ATOM 2513 C C . ALA B 1 79 ? 10.312 24.781 10.961 1 58.5 79 ALA B C 1
ATOM 2515 O O . ALA B 1 79 ? 11.305 25.516 10.953 1 58.5 79 ALA B O 1
ATOM 2516 N N . PRO B 1 80 ? 10.391 23.625 11.555 1 63.03 80 PRO B N 1
ATOM 2517 C CA . PRO B 1 80 ? 11.734 23.047 11.602 1 63.03 80 PRO B CA 1
ATOM 2518 C C . PRO B 1 80 ? 12.539 23.312 10.328 1 63.03 80 PRO B C 1
ATOM 2520 O O . PRO B 1 80 ? 11.969 23.375 9.234 1 63.03 80 PRO B O 1
ATOM 2523 N N . LYS B 1 81 ? 13.672 23.984 10.477 1 78.31 81 LYS B N 1
ATOM 2524 C CA . LYS B 1 81 ? 14.586 24.188 9.359 1 78.31 81 LYS B CA 1
ATOM 2525 C C . LYS B 1 81 ? 14.836 22.875 8.609 1 78.31 81 LYS B C 1
ATOM 2527 O O . LYS B 1 81 ? 15.094 21.844 9.227 1 78.31 81 LYS B O 1
ATOM 2532 N N . THR B 1 82 ? 14.43 22.781 7.352 1 80.62 82 THR B N 1
ATOM 2533 C CA . THR B 1 82 ? 14.625 21.578 6.535 1 80.62 82 THR B CA 1
ATOM 2534 C C . THR B 1 82 ? 15.773 21.781 5.547 1 80.62 82 THR B C 1
ATOM 2536 O O . THR B 1 82 ? 16.078 22.922 5.16 1 80.62 82 THR B O 1
ATOM 2539 N N . LYS B 1 83 ? 16.625 20.781 5.441 1 85.44 83 LYS B N 1
ATOM 2540 C CA . LYS B 1 83 ? 17.688 20.734 4.449 1 85.44 83 LYS B CA 1
ATOM 2541 C C . LYS B 1 83 ? 17.312 19.844 3.268 1 85.44 83 LYS B C 1
ATOM 2543 O O . LYS B 1 83 ? 16.844 18.734 3.455 1 85.44 83 LYS B O 1
ATOM 2548 N N . TYR B 1 84 ? 17.484 20.422 2.115 1 88.62 84 TYR B N 1
ATOM 2549 C CA . TYR B 1 84 ? 17.219 19.688 0.881 1 88.62 84 TYR B CA 1
ATOM 2550 C C . TYR B 1 84 ? 18.453 18.891 0.457 1 88.62 84 TYR B C 1
ATOM 2552 O O . TYR B 1 84 ? 19.547 19.438 0.336 1 88.62 84 TYR B O 1
ATOM 2560 N N . LEU B 1 85 ? 18.266 17.641 0.292 1 90.25 85 LEU B N 1
ATOM 2561 C CA . LEU B 1 85 ? 19.312 16.734 -0.165 1 90.25 85 LEU B CA 1
ATOM 2562 C C . LEU B 1 85 ? 18.969 16.141 -1.528 1 90.25 85 LEU B C 1
ATOM 2564 O O . LEU B 1 85 ? 17.797 15.922 -1.836 1 90.25 85 LEU B O 1
ATOM 2568 N N . HIS B 1 86 ? 20.031 15.914 -2.42 1 91.25 86 HIS B N 1
ATOM 2569 C CA . HIS B 1 86 ? 19.797 15.328 -3.734 1 91.25 86 HIS B CA 1
ATOM 2570 C C . HIS B 1 86 ? 20.969 14.445 -4.172 1 91.25 86 HIS B C 1
ATOM 2572 O O . HIS B 1 86 ? 22.078 14.602 -3.678 1 91.25 86 HIS B O 1
ATOM 2578 N N . CYS B 1 87 ? 20.641 13.594 -5.152 1 92.62 87 CYS B N 1
ATOM 2579 C CA . CYS B 1 87 ? 21.672 12.664 -5.633 1 92.62 87 CYS B CA 1
ATOM 2580 C C . CYS B 1 87 ? 22.141 13.047 -7.031 1 92.62 87 CYS B C 1
ATOM 2582 O O . CYS B 1 87 ? 22.906 12.312 -7.648 1 92.62 87 CYS B O 1
ATOM 2584 N N . GLY B 1 88 ? 21.672 14.102 -7.543 1 91.19 88 GLY B N 1
ATOM 2585 C CA . GLY B 1 88 ? 22.062 14.539 -8.875 1 91.19 88 GLY B CA 1
ATOM 2586 C C . GLY B 1 88 ? 21.453 13.711 -9.984 1 91.19 88 GLY B C 1
ATOM 2587 O O . GLY B 1 88 ? 20.297 13.289 -9.883 1 91.19 88 GLY B O 1
ATOM 2588 N N . ASN B 1 89 ? 22.25 13.539 -11.148 1 87.5 89 ASN B N 1
ATOM 2589 C CA . ASN B 1 89 ? 21.703 12.883 -12.336 1 87.5 89 ASN B CA 1
ATOM 2590 C C . ASN B 1 89 ? 22.672 11.852 -12.914 1 87.5 89 ASN B C 1
ATOM 2592 O O . ASN B 1 89 ? 22.5 11.398 -14.047 1 87.5 89 ASN B O 1
ATOM 2596 N N . SER B 1 90 ? 23.594 11.531 -12.172 1 89.44 90 SER B N 1
ATOM 2597 C CA . SER B 1 90 ? 24.531 10.5 -12.586 1 89.44 90 SER B CA 1
ATOM 2598 C C . SER B 1 90 ? 25.047 9.703 -11.383 1 89.44 90 SER B C 1
ATOM 2600 O O . SER B 1 90 ? 25.031 10.195 -10.258 1 89.44 90 SER B O 1
ATOM 2602 N N . THR B 1 91 ? 25.5 8.531 -11.695 1 93.38 91 THR B N 1
ATOM 2603 C CA . THR B 1 91 ? 26.031 7.699 -10.625 1 93.38 91 THR B CA 1
ATOM 2604 C C . THR B 1 91 ? 27.219 8.383 -9.953 1 93.38 91 THR B C 1
ATOM 2606 O O . THR B 1 91 ? 27.375 8.328 -8.734 1 93.38 91 THR B O 1
ATOM 2609 N N . ALA B 1 92 ? 28.047 8.977 -10.719 1 94.12 92 ALA B N 1
ATOM 2610 C CA . ALA B 1 92 ? 29.203 9.688 -10.18 1 94.12 92 ALA B CA 1
ATOM 2611 C C . ALA B 1 92 ? 28.766 10.797 -9.227 1 94.12 92 ALA B C 1
ATOM 2613 O O . ALA B 1 92 ? 29.312 10.938 -8.133 1 94.12 92 ALA B O 1
ATOM 2614 N N . GLU B 1 93 ? 27.844 11.586 -9.641 1 93.94 93 GLU B N 1
ATOM 2615 C CA . GLU B 1 93 ? 27.328 12.664 -8.797 1 93.94 93 GLU B CA 1
ATOM 2616 C C . GLU B 1 93 ? 26.703 12.109 -7.512 1 93.94 93 GLU B C 1
ATOM 2618 O O . GLU B 1 93 ? 26.891 12.672 -6.434 1 93.94 93 GLU B O 1
ATOM 2623 N N . ALA B 1 94 ? 25.953 11.062 -7.703 1 95.62 94 ALA B N 1
ATOM 2624 C CA . ALA B 1 94 ? 25.312 10.445 -6.543 1 95.62 94 ALA B CA 1
ATOM 2625 C C . ALA B 1 94 ? 26.344 10.023 -5.504 1 95.62 94 ALA B C 1
ATOM 2627 O O . ALA B 1 94 ? 26.203 10.312 -4.316 1 95.62 94 ALA B O 1
ATOM 2628 N N . ARG B 1 95 ? 27.375 9.391 -5.938 1 97.38 95 ARG B N 1
ATOM 2629 C CA . ARG B 1 95 ? 28.438 8.969 -5.039 1 97.38 95 ARG B CA 1
ATOM 2630 C C . ARG B 1 95 ? 29.109 10.164 -4.375 1 97.38 95 ARG B C 1
ATOM 2632 O O . ARG B 1 95 ? 29.391 10.141 -3.172 1 97.38 95 ARG B O 1
ATOM 2639 N N . ALA B 1 96 ? 29.297 11.164 -5.098 1 97.12 96 ALA B N 1
ATOM 2640 C CA . ALA B 1 96 ? 29.953 12.367 -4.586 1 97.12 96 ALA B CA 1
ATOM 2641 C C . ALA B 1 96 ? 29.094 13.039 -3.514 1 97.12 96 ALA B C 1
ATOM 2643 O O . ALA B 1 96 ? 29.625 13.641 -2.58 1 97.12 96 ALA B O 1
ATOM 2644 N N . GLN B 1 97 ? 27.812 12.898 -3.654 1 96.44 97 GLN B N 1
ATOM 2645 C CA . GLN B 1 97 ? 26.875 13.539 -2.727 1 96.44 97 GLN B CA 1
ATOM 2646 C C . GLN B 1 97 ? 26.609 12.641 -1.523 1 96.44 97 GLN B C 1
ATOM 2648 O O . GLN B 1 97 ? 25.781 12.977 -0.671 1 96.44 97 GLN B O 1
ATOM 2653 N N . GLY B 1 98 ? 27.219 11.469 -1.481 1 96.62 98 GLY B N 1
ATOM 2654 C CA . GLY B 1 98 ? 27.047 10.562 -0.354 1 96.62 98 GLY B CA 1
ATOM 2655 C C . GLY B 1 98 ? 25.75 9.773 -0.406 1 96.62 98 GLY B C 1
ATOM 2656 O O . GLY B 1 98 ? 25.234 9.352 0.63 1 96.62 98 GLY B O 1
ATOM 2657 N N . CYS B 1 99 ? 25.266 9.641 -1.568 1 95.69 99 CYS B N 1
ATOM 2658 C CA . CYS B 1 99 ? 24.047 8.852 -1.741 1 95.69 99 CYS B CA 1
ATOM 2659 C C . CYS B 1 99 ? 24.344 7.359 -1.728 1 95.69 99 CYS B C 1
ATOM 2661 O O . CYS B 1 99 ? 25.484 6.953 -1.971 1 95.69 99 CYS B O 1
ATOM 2663 N N . VAL B 1 100 ? 23.328 6.578 -1.389 1 95.88 100 VAL B N 1
ATOM 2664 C CA . VAL B 1 100 ? 23.422 5.121 -1.382 1 95.88 100 VAL B CA 1
ATOM 2665 C C . VAL B 1 100 ? 22.422 4.535 -2.367 1 95.88 100 VAL B C 1
ATOM 2667 O O . VAL B 1 100 ? 21.328 5.094 -2.559 1 95.88 100 VAL B O 1
ATOM 2670 N N . PHE B 1 101 ? 22.812 3.445 -3.027 1 95.88 101 PHE B N 1
ATOM 2671 C CA . PHE B 1 101 ? 21.875 2.764 -3.914 1 95.88 101 PHE B CA 1
ATOM 2672 C C . PHE B 1 101 ? 20.906 1.891 -3.115 1 95.88 101 PHE B C 1
ATOM 2674 O O . PHE B 1 101 ? 21.328 0.92 -2.479 1 95.88 101 PHE B O 1
ATOM 2681 N N . ASP B 1 102 ? 19.625 2.26 -3.172 1 94.94 102 ASP B N 1
ATOM 2682 C CA . ASP B 1 102 ? 18.547 1.521 -2.529 1 94.94 102 ASP B CA 1
ATOM 2683 C C . ASP B 1 102 ? 17.875 0.562 -3.512 1 94.94 102 ASP B C 1
ATOM 2685 O O . ASP B 1 102 ? 17.078 0.982 -4.348 1 94.94 102 ASP B O 1
ATOM 2689 N N . VAL B 1 103 ? 18.125 -0.729 -3.35 1 96 103 VAL B N 1
ATOM 2690 C CA . VAL B 1 103 ? 17.656 -1.715 -4.316 1 96 103 VAL B CA 1
ATOM 2691 C C . VAL B 1 103 ? 16.156 -1.903 -4.18 1 96 103 VAL B C 1
ATOM 2693 O O . VAL B 1 103 ? 15.492 -2.367 -5.109 1 96 103 VAL B O 1
ATOM 2696 N N . LEU B 1 104 ? 15.586 -1.563 -3.066 1 95.31 104 LEU B N 1
ATOM 2697 C CA . LEU B 1 104 ? 14.133 -1.64 -2.918 1 95.31 104 LEU B CA 1
ATOM 2698 C C . LEU B 1 104 ? 13.445 -0.574 -3.762 1 95.31 104 LEU B C 1
ATOM 2700 O O . LEU B 1 104 ? 12.453 -0.855 -4.43 1 95.31 104 LEU B O 1
ATOM 2704 N N . THR B 1 105 ? 13.969 0.639 -3.773 1 92.56 105 THR B N 1
ATOM 2705 C CA . THR B 1 105 ? 13.359 1.703 -4.562 1 92.56 105 THR B CA 1
ATOM 2706 C C . THR B 1 105 ? 13.984 1.778 -5.949 1 92.56 105 THR B C 1
ATOM 2708 O O . THR B 1 105 ? 13.469 2.461 -6.836 1 92.56 105 THR B O 1
ATOM 2711 N N . ASN B 1 106 ? 15.062 1.071 -6.176 1 93.12 106 ASN B N 1
ATOM 2712 C CA . ASN B 1 106 ? 15.828 1.097 -7.418 1 93.12 106 ASN B CA 1
ATOM 2713 C C . ASN B 1 106 ? 16.328 2.5 -7.734 1 93.12 106 ASN B C 1
ATOM 2715 O O . ASN B 1 106 ? 16.312 2.93 -8.891 1 93.12 106 ASN B O 1
ATOM 2719 N N . MET B 1 107 ? 16.781 3.219 -6.695 1 92.44 107 MET B N 1
ATOM 2720 C CA . MET B 1 107 ? 17.266 4.586 -6.867 1 92.44 107 MET B CA 1
ATOM 2721 C C . MET B 1 107 ? 18.453 4.863 -5.961 1 92.44 107 MET B C 1
ATOM 2723 O O . MET B 1 107 ? 18.594 4.242 -4.906 1 92.44 107 MET B O 1
ATOM 2727 N N . TRP B 1 108 ? 19.25 5.793 -6.441 1 93.06 108 TRP B N 1
ATOM 2728 C CA . TRP B 1 108 ? 20.172 6.441 -5.527 1 93.06 108 TRP B CA 1
ATOM 2729 C C . TRP B 1 108 ? 19.453 7.395 -4.59 1 93.06 108 TRP B C 1
ATOM 2731 O O . TRP B 1 108 ? 18.672 8.25 -5.035 1 93.06 108 TRP B O 1
ATOM 2741 N N . VAL B 1 109 ? 19.703 7.188 -3.258 1 92.38 109 VAL B N 1
ATOM 2742 C CA . VAL B 1 109 ? 19 7.973 -2.248 1 92.38 109 VAL B CA 1
ATOM 2743 C C . VAL B 1 109 ? 20 8.609 -1.293 1 92.38 109 VAL B C 1
ATOM 2745 O O . VAL B 1 109 ? 20.984 7.973 -0.902 1 92.38 109 VAL B O 1
ATOM 2748 N N . PRO B 1 110 ? 19.703 9.898 -0.969 1 92.38 110 PRO B N 1
ATOM 2749 C CA . PRO B 1 110 ? 20.562 10.445 0.086 1 92.38 110 PRO B CA 1
ATOM 2750 C C . PRO B 1 110 ? 20.578 9.57 1.34 1 92.38 110 PRO B C 1
ATOM 2752 O O . PRO B 1 110 ? 19.531 9.109 1.79 1 92.38 110 PRO B O 1
ATOM 2755 N N . GLU B 1 111 ? 21.781 9.383 1.888 1 92.19 111 GLU B N 1
ATOM 2756 C CA . GLU B 1 111 ? 21.938 8.445 2.996 1 92.19 111 GLU B CA 1
ATOM 2757 C C . GLU B 1 111 ? 21.016 8.797 4.152 1 92.19 111 GLU B C 1
ATOM 2759 O O . GLU B 1 111 ? 20.453 7.906 4.793 1 92.19 111 GLU B O 1
ATOM 2764 N N . GLN B 1 112 ? 20.75 10.047 4.43 1 87.81 112 GLN B N 1
ATOM 2765 C CA . GLN B 1 112 ? 19.953 10.492 5.566 1 87.81 112 GLN B CA 1
ATOM 2766 C C . GLN B 1 112 ? 18.484 10.141 5.379 1 87.81 112 GLN B C 1
ATOM 2768 O O . GLN B 1 112 ? 17.719 10.125 6.344 1 87.81 112 GLN B O 1
ATOM 2773 N N . CYS B 1 113 ? 18.109 9.875 4.145 1 85.19 113 CYS B N 1
ATOM 2774 C CA . CYS B 1 113 ? 16.719 9.57 3.842 1 85.19 113 CYS B CA 1
ATOM 2775 C C . CYS B 1 113 ? 16.547 8.102 3.496 1 85.19 113 CYS B C 1
ATOM 2777 O O . CYS B 1 113 ? 15.453 7.672 3.1 1 85.19 113 CYS B O 1
ATOM 2779 N N . TRP B 1 114 ? 17.562 7.332 3.633 1 89.19 114 TRP B N 1
ATOM 2780 C CA . TRP B 1 114 ? 17.562 5.93 3.23 1 89.19 114 TRP B CA 1
ATOM 2781 C C . TRP B 1 114 ? 16.875 5.059 4.277 1 89.19 114 TRP B C 1
ATOM 2783 O O . TRP B 1 114 ? 17.203 5.141 5.465 1 89.19 114 TRP B O 1
ATOM 2793 N N . ASP B 1 115 ? 15.883 4.297 3.828 1 87.69 115 ASP B N 1
ATOM 2794 C CA . ASP B 1 115 ? 15.273 3.279 4.68 1 87.69 115 ASP B CA 1
ATOM 2795 C C . ASP B 1 115 ? 16.125 2.008 4.703 1 87.69 115 ASP B C 1
ATOM 2797 O O . ASP B 1 115 ? 15.789 1.021 4.043 1 87.69 115 ASP B O 1
ATOM 2801 N N . ARG B 1 116 ? 17.094 2.012 5.562 1 90.5 116 ARG B N 1
ATOM 2802 C CA . ARG B 1 116 ? 18.047 0.914 5.609 1 90.5 116 ARG B CA 1
ATOM 2803 C C . ARG B 1 116 ? 17.359 -0.393 6 1 90.5 116 ARG B C 1
ATOM 2805 O O . ARG B 1 116 ? 17.578 -1.424 5.355 1 90.5 116 ARG B O 1
ATOM 2812 N N . GLU B 1 117 ? 16.562 -0.348 6.969 1 89.31 117 GLU B N 1
ATOM 2813 C CA . GLU B 1 117 ? 15.906 -1.551 7.465 1 89.31 117 GLU B CA 1
ATOM 2814 C C . GLU B 1 117 ? 15.016 -2.168 6.391 1 89.31 117 GLU B C 1
ATOM 2816 O O . GLU B 1 117 ? 15.047 -3.381 6.168 1 89.31 117 GLU B O 1
ATOM 2821 N N . GLY B 1 118 ? 14.25 -1.34 5.715 1 91.69 118 GLY B N 1
ATOM 2822 C CA . GLY B 1 118 ? 13.398 -1.838 4.645 1 91.69 118 GLY B CA 1
ATOM 2823 C C . GLY B 1 118 ? 14.18 -2.434 3.488 1 91.69 118 GLY B C 1
ATOM 2824 O O . GLY B 1 118 ? 13.797 -3.467 2.939 1 91.69 118 GLY B O 1
ATOM 2825 N N . THR B 1 119 ? 15.273 -1.796 3.184 1 94.56 119 THR B N 1
ATOM 2826 C CA . THR B 1 119 ? 16.109 -2.283 2.096 1 94.56 119 THR B CA 1
ATOM 2827 C C . THR B 1 119 ? 16.719 -3.635 2.449 1 94.56 119 THR B C 1
ATOM 2829 O O . THR B 1 119 ? 16.719 -4.555 1.629 1 94.56 119 THR B O 1
ATOM 2832 N N . GLU B 1 120 ? 17.188 -3.779 3.619 1 95.75 120 GLU B N 1
ATOM 2833 C CA . GLU B 1 120 ? 17.797 -5.031 4.066 1 95.75 120 GLU B CA 1
ATOM 2834 C C . GLU B 1 120 ? 16.766 -6.152 4.129 1 95.75 120 GLU B C 1
ATOM 2836 O O . GLU B 1 120 ? 17.062 -7.297 3.783 1 95.75 120 GLU B O 1
ATOM 2841 N N . GLU B 1 121 ? 15.617 -5.824 4.586 1 95.06 121 GLU B N 1
ATOM 2842 C CA . GLU B 1 121 ? 14.547 -6.812 4.582 1 95.06 121 GLU B CA 1
ATOM 2843 C C . GLU B 1 121 ? 14.258 -7.309 3.166 1 95.06 121 GLU B C 1
ATOM 2845 O O . GLU B 1 121 ? 14.102 -8.508 2.943 1 95.06 121 GLU B O 1
ATOM 2850 N N . PHE B 1 122 ? 14.227 -6.422 2.289 1 97.69 122 PHE B N 1
ATOM 2851 C CA . PHE B 1 122 ? 14 -6.77 0.891 1 97.69 122 PHE B CA 1
ATOM 2852 C C . PHE B 1 122 ? 15.086 -7.711 0.388 1 97.69 122 PHE B C 1
ATOM 2854 O O . PHE B 1 122 ? 14.797 -8.719 -0.254 1 97.69 122 PHE B O 1
ATOM 2861 N N . MET B 1 123 ? 16.297 -7.418 0.728 1 97.44 123 MET B N 1
ATOM 2862 C CA . MET B 1 123 ? 17.422 -8.203 0.254 1 97.44 123 MET B CA 1
ATOM 2863 C C . MET B 1 123 ? 17.438 -9.594 0.889 1 97.44 123 MET B C 1
ATOM 2865 O O . MET B 1 123 ? 17.922 -10.547 0.292 1 97.44 123 MET B O 1
ATOM 2869 N N . ARG B 1 124 ? 16.797 -9.727 2.02 1 95.94 124 ARG B N 1
ATOM 2870 C CA . ARG B 1 124 ? 16.719 -11.023 2.689 1 95.94 124 ARG B CA 1
ATOM 2871 C C . ARG B 1 124 ? 15.547 -11.844 2.154 1 95.94 124 ARG B C 1
ATOM 2873 O O . ARG B 1 124 ? 15.594 -13.07 2.15 1 95.94 124 ARG B O 1
ATOM 2880 N N . THR B 1 125 ? 14.555 -11.18 1.647 1 96.12 125 THR B N 1
ATOM 2881 C CA . THR B 1 125 ? 13.273 -11.836 1.405 1 96.12 125 THR B CA 1
ATOM 2882 C C . THR B 1 125 ? 13.07 -12.094 -0.085 1 96.12 125 THR B C 1
ATOM 2884 O O . THR B 1 125 ? 12.508 -13.125 -0.469 1 96.12 125 THR B O 1
ATOM 2887 N N . ALA B 1 126 ? 13.602 -11.219 -0.949 1 97.38 126 ALA B N 1
ATOM 2888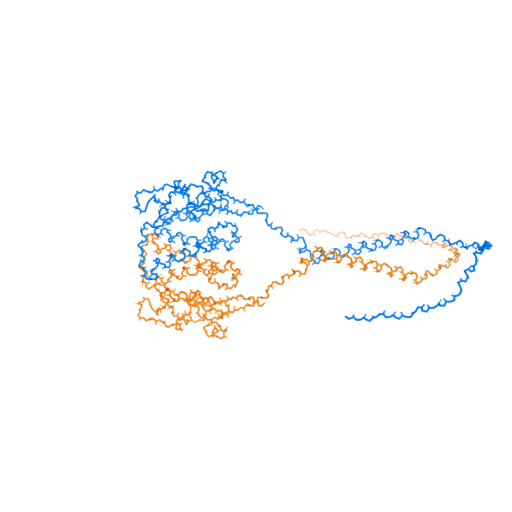 C CA . ALA B 1 126 ? 13.312 -11.266 -2.381 1 97.38 126 ALA B CA 1
ATOM 2889 C C . ALA B 1 126 ? 14.531 -11.75 -3.168 1 97.38 126 ALA B C 1
ATOM 2891 O O . ALA B 1 126 ? 15.672 -11.578 -2.729 1 97.38 126 ALA B O 1
ATOM 2892 N N . PRO B 1 127 ? 14.273 -12.445 -4.238 1 96.62 127 PRO B N 1
ATOM 2893 C CA . PRO B 1 127 ? 15.352 -12.594 -5.215 1 96.62 127 PRO B CA 1
ATOM 2894 C C . PRO B 1 127 ? 15.68 -11.281 -5.93 1 96.62 127 PRO B C 1
ATOM 2896 O O . PRO B 1 127 ? 15.406 -11.141 -7.125 1 96.62 127 PRO B O 1
ATOM 2899 N N . TRP B 1 128 ? 16.312 -10.391 -5.277 1 97 128 TRP B N 1
ATOM 2900 C CA . TRP B 1 128 ? 16.438 -8.977 -5.625 1 97 128 TRP B CA 1
ATOM 2901 C C . TRP B 1 128 ? 17.5 -8.766 -6.695 1 97 128 TRP B C 1
ATOM 2903 O O . TRP B 1 128 ? 17.484 -7.754 -7.402 1 97 128 TRP B O 1
ATOM 2913 N N . GLN B 1 129 ? 18.469 -9.648 -6.766 1 96.81 129 GLN B N 1
ATOM 2914 C CA . GLN B 1 129 ? 19.594 -9.445 -7.684 1 96.81 129 GLN B CA 1
ATOM 2915 C C . GLN B 1 129 ? 19.125 -9.531 -9.133 1 96.81 129 GLN B C 1
ATOM 2917 O O . GLN B 1 129 ? 18.453 -10.484 -9.523 1 96.81 129 GLN B O 1
ATOM 2922 N N . GLY B 1 130 ? 19.547 -8.547 -9.93 1 98.06 130 GLY B N 1
ATOM 2923 C CA . GLY B 1 130 ? 19.094 -8.43 -11.312 1 98.06 130 GLY B CA 1
ATOM 2924 C C . GLY B 1 130 ? 20 -9.141 -12.297 1 98.06 130 GLY B C 1
ATOM 2925 O O . GLY B 1 130 ? 21.156 -9.422 -11.992 1 98.06 130 GLY B O 1
ATOM 2926 N N . TYR B 1 131 ? 19.438 -9.383 -13.453 1 98.19 131 TYR B N 1
ATOM 2927 C CA . TYR B 1 131 ? 20.156 -9.961 -14.586 1 98.19 131 TYR B CA 1
ATOM 2928 C C . TYR B 1 131 ? 20.391 -8.914 -15.672 1 98.19 131 TYR B C 1
ATOM 2930 O O . TYR B 1 131 ? 19.656 -7.938 -15.773 1 98.19 131 TYR B O 1
ATOM 2938 N N . ASP B 1 132 ? 21.422 -9.125 -16.438 1 96.44 132 ASP B N 1
ATOM 2939 C CA . ASP B 1 132 ? 21.75 -8.164 -17.484 1 96.44 132 ASP B CA 1
ATOM 2940 C C . ASP B 1 132 ? 20.812 -8.328 -18.672 1 96.44 132 ASP B C 1
ATOM 2942 O O . ASP B 1 132 ? 20.734 -7.449 -19.531 1 96.44 132 ASP B O 1
ATOM 2946 N N . HIS B 1 133 ? 20.125 -9.484 -18.688 1 95.44 133 HIS B N 1
ATOM 2947 C CA . HIS B 1 133 ? 19.172 -9.789 -19.75 1 95.44 133 HIS B CA 1
ATOM 2948 C C . HIS B 1 133 ? 18.031 -10.664 -19.25 1 95.44 133 HIS B C 1
ATOM 2950 O O . HIS B 1 133 ? 18.172 -11.344 -18.234 1 95.44 133 HIS B O 1
ATOM 2956 N N . GLN B 1 134 ? 16.984 -10.672 -20 1 95.5 134 GLN B N 1
ATOM 2957 C CA . GLN B 1 134 ? 15.797 -11.422 -19.609 1 95.5 134 GLN B CA 1
ATOM 2958 C C . GLN B 1 134 ? 16.031 -12.922 -19.688 1 95.5 134 GLN B C 1
ATOM 2960 O O . GLN B 1 134 ? 15.25 -13.711 -19.156 1 95.5 134 GLN B O 1
ATOM 2965 N N . ASP B 1 135 ? 17.078 -13.344 -20.375 1 96.31 135 ASP B N 1
ATOM 2966 C CA . ASP B 1 135 ? 17.344 -14.773 -20.5 1 96.31 135 ASP B CA 1
ATOM 2967 C C . ASP B 1 135 ? 17.906 -15.344 -19.203 1 96.31 135 ASP B C 1
ATOM 2969 O O . ASP B 1 135 ? 17.969 -16.562 -19.031 1 96.31 135 ASP B O 1
ATOM 2973 N N . GLY B 1 136 ? 18.344 -14.5 -18.266 1 96.44 136 GLY B N 1
ATOM 2974 C CA . GLY B 1 136 ? 18.734 -14.938 -16.938 1 96.44 136 GLY B CA 1
ATOM 2975 C C . GLY B 1 136 ? 20.078 -15.625 -16.906 1 96.44 136 GLY B C 1
ATOM 2976 O O . GLY B 1 136 ? 20.344 -16.453 -16.031 1 96.44 136 GLY B O 1
ATOM 2977 N N . LYS B 1 137 ? 20.969 -15.258 -17.75 1 97.12 137 LYS B N 1
ATOM 2978 C CA . LYS B 1 137 ? 22.234 -15.977 -17.859 1 97.12 137 LYS B CA 1
ATOM 2979 C C . LYS B 1 137 ? 23.312 -15.328 -16.984 1 97.12 137 LYS B C 1
ATOM 2981 O O . LYS B 1 137 ? 24.172 -16.016 -16.438 1 97.12 137 LYS B O 1
ATOM 2986 N N . ARG B 1 138 ? 23.25 -14.008 -16.844 1 97.69 138 ARG B N 1
ATOM 2987 C CA . ARG B 1 138 ? 24.281 -13.32 -16.062 1 97.69 138 ARG B CA 1
ATOM 2988 C C . ARG B 1 138 ? 23.641 -12.422 -15 1 97.69 138 ARG B C 1
ATOM 2990 O O . ARG B 1 138 ? 22.984 -11.438 -15.328 1 97.69 138 ARG B O 1
ATOM 2997 N N . MET B 1 139 ? 23.953 -12.75 -13.758 1 97.56 139 MET B N 1
ATOM 2998 C CA . MET B 1 139 ? 23.516 -11.914 -12.641 1 97.56 139 MET B CA 1
ATOM 2999 C C . MET B 1 139 ? 24.453 -10.734 -12.445 1 97.56 139 MET B C 1
ATOM 3001 O O . MET B 1 139 ? 25.672 -10.883 -12.555 1 97.56 139 MET B O 1
ATOM 3005 N N . LEU B 1 140 ? 23.906 -9.633 -12.133 1 98 140 LEU B N 1
ATOM 3006 C CA . LEU B 1 140 ? 24.688 -8.422 -11.898 1 98 140 LEU B CA 1
ATOM 3007 C C . LEU B 1 140 ? 25.031 -8.281 -10.414 1 98 140 LEU B C 1
ATOM 3009 O O . LEU B 1 140 ? 24.281 -8.734 -9.555 1 98 140 LEU B O 1
ATOM 3013 N N . THR B 1 141 ? 26.203 -7.668 -10.164 1 97.44 141 THR B N 1
ATOM 3014 C CA . THR B 1 141 ? 26.516 -7.242 -8.797 1 97.44 141 THR B CA 1
ATOM 3015 C C . THR B 1 141 ? 25.719 -5.996 -8.43 1 97.44 141 THR B C 1
ATOM 3017 O O . THR B 1 141 ? 25.141 -5.336 -9.297 1 97.44 141 THR B O 1
ATOM 3020 N N . LEU B 1 142 ? 25.672 -5.777 -7.129 1 97.38 142 LEU B N 1
ATOM 3021 C CA . LEU B 1 142 ? 24.984 -4.578 -6.66 1 97.38 142 LEU B CA 1
ATOM 3022 C C . LEU B 1 142 ? 25.547 -3.332 -7.34 1 97.38 142 LEU B C 1
ATOM 3024 O O . LEU B 1 142 ? 24.781 -2.449 -7.746 1 97.38 142 LEU B O 1
ATOM 3028 N N . ASP B 1 143 ? 26.828 -3.256 -7.453 1 96.44 143 ASP B N 1
ATOM 3029 C CA . ASP B 1 143 ? 27.484 -2.119 -8.094 1 96.44 143 ASP B CA 1
ATOM 3030 C C . ASP B 1 143 ? 27.109 -2.02 -9.57 1 96.44 143 ASP B C 1
ATOM 3032 O O . ASP B 1 143 ? 26.812 -0.931 -10.062 1 96.44 143 ASP B O 1
ATOM 3036 N N . GLU B 1 144 ? 27.125 -3.115 -10.242 1 96.19 144 GLU B N 1
ATOM 3037 C CA . GLU B 1 144 ? 26.719 -3.115 -11.648 1 96.19 144 GLU B CA 1
ATOM 3038 C C . GLU B 1 144 ? 25.266 -2.68 -11.805 1 96.19 144 GLU B C 1
ATOM 3040 O O . GLU B 1 144 ? 24.938 -1.936 -12.727 1 96.19 144 GLU B O 1
ATOM 3045 N N . MET B 1 145 ? 24.375 -3.188 -10.961 1 96.75 145 MET B N 1
ATOM 3046 C CA . MET B 1 145 ? 22.969 -2.791 -10.992 1 96.75 145 MET B CA 1
ATOM 3047 C C . MET B 1 145 ? 22.828 -1.286 -10.805 1 96.75 145 MET B C 1
ATOM 3049 O O . MET B 1 145 ? 22.047 -0.64 -11.508 1 96.75 145 MET B O 1
ATOM 3053 N N . SER B 1 146 ? 23.578 -0.704 -9.914 1 95.38 146 SER B N 1
ATOM 3054 C CA . SER B 1 146 ? 23.469 0.711 -9.57 1 95.38 146 SER B CA 1
ATOM 3055 C C . SER B 1 146 ? 23.859 1.594 -10.75 1 95.38 146 SER B C 1
ATOM 3057 O O . SER B 1 146 ? 23.531 2.781 -10.781 1 95.38 146 SER B O 1
ATOM 3059 N N . GLU B 1 147 ? 24.547 1.046 -11.75 1 93.5 147 GLU B N 1
ATOM 3060 C CA . GLU B 1 147 ? 25.016 1.8 -12.906 1 93.5 147 GLU B CA 1
ATOM 3061 C C . GLU B 1 147 ? 24.016 1.753 -14.047 1 93.5 147 GLU B C 1
ATOM 3063 O O . GLU B 1 147 ? 24.188 2.414 -15.07 1 93.5 147 GLU B O 1
ATOM 3068 N N . ARG B 1 148 ? 22.922 0.948 -13.883 1 93.31 148 ARG B N 1
ATOM 3069 C CA . ARG B 1 148 ? 21.938 0.796 -14.945 1 93.31 148 ARG B CA 1
ATOM 3070 C C . ARG B 1 148 ? 20.938 1.948 -14.93 1 93.31 148 ARG B C 1
ATOM 3072 O O . ARG B 1 148 ? 19.75 1.734 -14.75 1 93.31 148 ARG B O 1
ATOM 3079 N N . VAL B 1 149 ? 21.375 3.096 -15.281 1 89.25 149 VAL B N 1
ATOM 3080 C CA . VAL B 1 149 ? 20.594 4.328 -15.18 1 89.25 149 VAL B CA 1
ATOM 3081 C C . VAL B 1 149 ? 19.812 4.555 -16.469 1 89.25 149 VAL B C 1
ATOM 3083 O O . VAL B 1 149 ? 20.359 4.398 -17.562 1 89.25 149 VAL B O 1
ATOM 3086 N N . GLY B 1 150 ? 18.297 4.641 -16.344 1 74.81 150 GLY B N 1
ATOM 3087 C CA . GLY B 1 150 ? 17.422 4.895 -17.484 1 74.81 150 GLY B CA 1
ATOM 3088 C C . GLY B 1 150 ? 17.547 6.309 -18.031 1 74.81 150 GLY B C 1
ATOM 3089 O O . GLY B 1 150 ? 18.062 7.199 -17.344 1 74.81 150 GLY B O 1
ATOM 3090 N N . ARG B 1 151 ? 17.094 6.254 -19.469 1 55.22 151 ARG B N 1
ATOM 3091 C CA . ARG B 1 151 ? 17.047 7.547 -20.141 1 55.22 151 ARG B CA 1
ATOM 3092 C C . ARG B 1 151 ? 15.945 8.43 -19.562 1 55.22 151 ARG B C 1
ATOM 3094 O O . ARG B 1 151 ? 15.734 9.547 -20.047 1 55.22 151 ARG B O 1
ATOM 3101 N N . ASP B 1 152 ? 14.977 7.977 -19.219 1 47.81 152 ASP B N 1
ATOM 3102 C CA . ASP B 1 152 ? 14.016 9.07 -19.062 1 47.81 152 ASP B CA 1
ATOM 3103 C C . ASP B 1 152 ? 14.68 10.297 -18.453 1 47.81 152 ASP B C 1
ATOM 3105 O O . ASP B 1 152 ? 14.758 11.352 -19.094 1 47.81 152 ASP B O 1
ATOM 3109 N N . ARG B 1 153 ? 14.133 10.938 -17.156 1 42.97 153 ARG B N 1
ATOM 3110 C CA . ARG B 1 153 ? 14.398 12.375 -17.125 1 42.97 153 ARG B CA 1
ATOM 3111 C C . ARG B 1 153 ? 15.836 12.664 -17.547 1 42.97 153 ARG B C 1
ATOM 3113 O O . ARG B 1 153 ? 16.078 13.523 -18.391 1 42.97 153 ARG B O 1
ATOM 3120 N N . LEU B 1 154 ? 16.766 12.945 -16.469 1 40.81 154 LEU B N 1
ATOM 3121 C CA . LEU B 1 154 ? 17.984 13.742 -16.594 1 40.81 154 LEU B CA 1
ATOM 3122 C C . LEU B 1 154 ? 19.109 12.922 -17.219 1 40.81 154 LEU B C 1
ATOM 3124 O O . LEU B 1 154 ? 20.188 13.453 -17.5 1 40.81 154 LEU B O 1
ATOM 3128 N N . GLY B 1 155 ? 19.172 11.461 -17.016 1 40.44 155 GLY B N 1
ATOM 3129 C CA . GLY B 1 155 ? 20.594 11.258 -17.266 1 40.44 155 GLY B CA 1
ATOM 3130 C C . GLY B 1 155 ? 20.922 11.195 -18.75 1 40.44 155 GLY B C 1
ATOM 3131 O O . GLY B 1 155 ? 20.031 11.07 -19.578 1 40.44 155 GLY B O 1
ATOM 3132 N N . PRO B 1 156 ? 22.062 11.703 -19.031 1 41.22 156 PRO B N 1
ATOM 3133 C CA . PRO B 1 156 ? 22.641 11.891 -20.375 1 41.22 156 PRO B CA 1
ATOM 3134 C C . PRO B 1 156 ? 22.516 10.641 -21.234 1 41.22 156 PRO B C 1
ATOM 3136 O O . PRO B 1 156 ? 22.5 10.734 -22.469 1 41.22 156 PRO B O 1
ATOM 3139 N N . ASP B 1 157 ? 23.062 9.461 -20.734 1 45.34 157 ASP B N 1
ATOM 3140 C CA . ASP B 1 157 ? 23.5 8.484 -21.719 1 45.34 157 ASP B CA 1
ATOM 3141 C C . ASP B 1 157 ? 22.438 7.414 -21.953 1 45.34 157 ASP B C 1
ATOM 3143 O O . ASP B 1 157 ? 22.156 6.613 -21.062 1 45.34 157 ASP B O 1
ATOM 3147 N N . PRO B 1 158 ? 21.422 7.535 -22.844 1 53.12 158 PRO B N 1
ATOM 3148 C CA . PRO B 1 158 ? 20.422 6.586 -23.344 1 53.12 158 PRO B CA 1
ATOM 3149 C C . PRO B 1 158 ? 20.969 5.164 -23.469 1 53.12 158 PRO B C 1
ATOM 3151 O O . PRO B 1 158 ? 20.219 4.238 -23.812 1 53.12 158 PRO B O 1
ATOM 3154 N N . THR B 1 159 ? 22.219 4.992 -23.234 1 61.03 159 THR B N 1
ATOM 3155 C CA . THR B 1 159 ? 22.812 3.793 -23.812 1 61.03 159 THR B CA 1
ATOM 3156 C C . THR B 1 159 ? 22.875 2.668 -22.781 1 61.03 159 THR B C 1
ATOM 3158 O O . THR B 1 159 ? 23.234 1.536 -23.109 1 61.03 159 THR B O 1
ATOM 3161 N N . THR B 1 160 ? 22.422 2.975 -21.422 1 78.19 160 THR B N 1
ATOM 3162 C CA . THR B 1 160 ? 22.656 1.841 -20.531 1 78.19 160 THR B CA 1
ATOM 3163 C C . THR B 1 160 ? 21.422 0.957 -20.453 1 78.19 160 THR B C 1
ATOM 3165 O O . THR B 1 160 ? 20.312 1.451 -20.219 1 78.19 160 THR B O 1
ATOM 3168 N N . PRO B 1 161 ? 21.625 -0.295 -20.703 1 88.38 161 PRO B N 1
ATOM 3169 C CA . PRO B 1 161 ? 20.484 -1.212 -20.625 1 88.38 161 PRO B CA 1
ATOM 3170 C C . PRO B 1 161 ? 19.938 -1.359 -19.219 1 88.38 161 PRO B C 1
ATOM 3172 O O . PRO B 1 161 ? 20.672 -1.18 -18.234 1 88.38 161 PRO B O 1
ATOM 3175 N N . PRO B 1 162 ? 18.656 -1.601 -19.109 1 93.31 162 PRO B N 1
ATOM 3176 C CA . PRO B 1 162 ? 18.094 -1.911 -17.797 1 93.31 162 PRO B CA 1
ATOM 3177 C C . PRO B 1 162 ? 18.578 -3.248 -17.25 1 93.31 162 PRO B C 1
ATOM 3179 O O . PRO B 1 162 ? 19.328 -3.959 -17.906 1 93.31 162 PRO B O 1
ATOM 3182 N N . TYR B 1 163 ? 18.297 -3.521 -16.031 1 96.19 163 TYR B N 1
ATOM 3183 C CA . TYR B 1 163 ? 18.438 -4.883 -15.516 1 96.19 163 TYR B CA 1
ATOM 3184 C C . TYR B 1 163 ? 17.062 -5.527 -15.344 1 96.19 163 TYR B C 1
ATOM 3186 O O . TYR B 1 163 ? 16.031 -4.848 -15.391 1 96.19 163 TYR B O 1
ATOM 3194 N N . TRP B 1 164 ? 17.062 -6.895 -15.211 1 97.44 164 TRP B N 1
ATOM 3195 C CA . TRP B 1 164 ? 15.82 -7.66 -15.188 1 97.44 164 TRP B CA 1
ATOM 3196 C C . TRP B 1 164 ? 15.727 -8.516 -13.93 1 97.44 164 TRP B C 1
ATOM 3198 O O . TRP B 1 164 ? 16.719 -9.078 -13.484 1 97.44 164 TRP B O 1
ATOM 3208 N N . THR B 1 165 ? 14.57 -8.555 -13.344 1 98.12 165 THR B N 1
ATOM 3209 C CA . THR B 1 165 ? 14.305 -9.391 -12.18 1 98.12 165 THR B CA 1
ATOM 3210 C C . THR B 1 165 ? 13.055 -10.242 -12.398 1 98.12 165 THR B C 1
ATOM 3212 O O . THR B 1 165 ? 12.258 -9.961 -13.289 1 98.12 165 THR B O 1
ATOM 3215 N N . PRO B 1 166 ? 12.898 -11.336 -11.656 1 97.88 166 PRO B N 1
ATOM 3216 C CA . PRO B 1 166 ? 11.695 -12.156 -11.789 1 97.88 166 PRO B CA 1
ATOM 3217 C C . PRO B 1 166 ? 10.445 -11.453 -11.266 1 97.88 166 PRO B C 1
ATOM 3219 O O . PRO B 1 166 ? 10.547 -10.547 -10.438 1 97.88 166 PRO B O 1
ATOM 3222 N N . LEU B 1 167 ? 9.266 -11.93 -11.734 1 97.38 167 LEU B N 1
ATOM 3223 C CA . LEU B 1 167 ? 7.98 -11.406 -11.289 1 97.38 167 LEU B CA 1
ATOM 3224 C C . LEU B 1 167 ? 7.824 -11.57 -9.781 1 97.38 167 LEU B C 1
ATOM 3226 O O . LEU B 1 167 ? 7.219 -10.719 -9.125 1 97.38 167 LEU B O 1
ATOM 3230 N N . ARG B 1 168 ? 8.391 -12.578 -9.195 1 97.12 168 ARG B N 1
ATOM 3231 C CA . ARG B 1 168 ? 8.367 -12.812 -7.754 1 97.12 168 ARG B CA 1
ATOM 3232 C C . ARG B 1 168 ? 8.969 -11.641 -6.996 1 97.12 168 ARG B C 1
ATOM 3234 O O . ARG B 1 168 ? 8.422 -11.195 -5.984 1 97.12 168 ARG B O 1
ATOM 3241 N N . GLU B 1 169 ? 10.117 -11.211 -7.461 1 98.12 169 GLU B N 1
ATOM 3242 C CA . GLU B 1 169 ? 10.773 -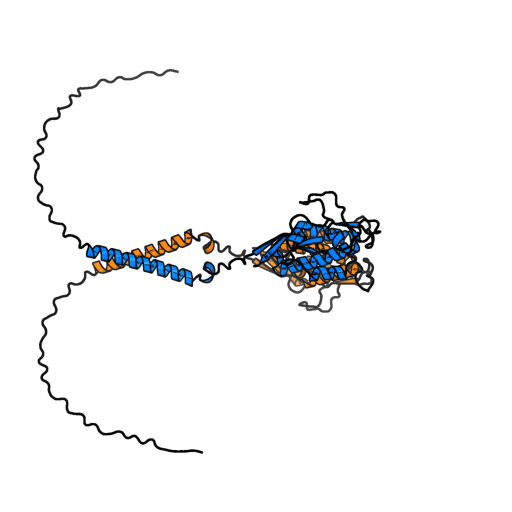10.055 -6.867 1 98.12 169 GLU B CA 1
ATOM 3243 C C . GLU B 1 169 ? 9.844 -8.844 -6.848 1 98.12 169 GLU B C 1
ATOM 3245 O O . GLU B 1 169 ? 9.789 -8.109 -5.855 1 98.12 169 GLU B O 1
ATOM 3250 N N . HIS B 1 170 ? 9.07 -8.625 -7.902 1 97.88 170 HIS B N 1
ATOM 3251 C CA . HIS B 1 170 ? 8.203 -7.461 -8.031 1 97.88 170 HIS B CA 1
ATOM 3252 C C . HIS B 1 170 ? 7.066 -7.504 -7.016 1 97.88 170 HIS B C 1
ATOM 3254 O O . HIS B 1 170 ? 6.695 -6.477 -6.445 1 97.88 170 HIS B O 1
ATOM 3260 N N . VAL B 1 171 ? 6.496 -8.672 -6.809 1 97.94 171 VAL B N 1
ATOM 3261 C CA . VAL B 1 171 ? 5.445 -8.812 -5.809 1 97.94 171 VAL B CA 1
ATOM 3262 C C . VAL B 1 171 ? 5.977 -8.398 -4.441 1 97.94 171 VAL B C 1
ATOM 3264 O O . VAL B 1 171 ? 5.336 -7.609 -3.734 1 97.94 171 VAL B O 1
ATOM 3267 N N . ILE B 1 172 ? 7.148 -8.906 -4.113 1 98.06 172 ILE B N 1
ATOM 3268 C CA . ILE B 1 172 ? 7.742 -8.625 -2.811 1 98.06 172 ILE B CA 1
ATOM 3269 C C . ILE B 1 172 ? 8.133 -7.152 -2.723 1 98.06 172 ILE B C 1
ATOM 3271 O O . ILE B 1 172 ? 7.922 -6.512 -1.692 1 98.06 172 ILE B O 1
ATOM 3275 N N . HIS B 1 173 ? 8.672 -6.648 -3.816 1 97.62 173 HIS B N 1
ATOM 3276 C CA . HIS B 1 173 ? 8.961 -5.223 -3.922 1 97.62 173 HIS B CA 1
ATOM 3277 C C . HIS B 1 173 ? 7.719 -4.387 -3.615 1 97.62 173 HIS B C 1
ATOM 3279 O O . HIS B 1 173 ? 7.773 -3.467 -2.797 1 97.62 173 HIS B O 1
ATOM 3285 N N . CYS B 1 174 ? 6.605 -4.719 -4.254 1 97.25 174 CYS B N 1
ATOM 3286 C CA . CYS B 1 174 ? 5.367 -3.975 -4.066 1 97.25 174 CYS B CA 1
ATOM 3287 C C . CYS B 1 174 ? 4.91 -4.031 -2.615 1 97.25 174 CYS B C 1
ATOM 3289 O O . CYS B 1 174 ? 4.523 -3.014 -2.041 1 97.25 174 CYS B O 1
ATOM 3291 N N . ALA B 1 175 ? 4.957 -5.215 -2.008 1 97.31 175 ALA B N 1
ATOM 3292 C CA . ALA B 1 175 ? 4.523 -5.41 -0.627 1 97.31 175 ALA B CA 1
ATOM 3293 C C . ALA B 1 175 ? 5.352 -4.562 0.333 1 97.31 175 ALA B C 1
ATOM 3295 O O . ALA B 1 175 ? 4.805 -3.881 1.2 1 97.31 175 ALA B O 1
ATOM 3296 N N . LEU B 1 176 ? 6.613 -4.555 0.172 1 95.81 176 LEU B N 1
ATOM 3297 C CA . LEU B 1 176 ? 7.492 -3.861 1.106 1 95.81 176 LEU B CA 1
ATOM 3298 C C . LEU B 1 176 ? 7.477 -2.357 0.853 1 95.81 176 LEU B C 1
ATOM 3300 O O . LEU B 1 176 ? 7.598 -1.564 1.789 1 95.81 176 LEU B O 1
ATOM 3304 N N . MET B 1 177 ? 7.281 -1.971 -0.419 1 94.38 177 MET B N 1
ATOM 3305 C CA . MET B 1 177 ? 7.105 -0.55 -0.708 1 94.38 177 MET B CA 1
ATOM 3306 C C . MET B 1 177 ? 5.848 -0.008 -0.038 1 94.38 177 MET B C 1
ATOM 3308 O O . MET B 1 177 ? 5.828 1.138 0.415 1 94.38 177 MET B O 1
ATOM 3312 N N . TRP B 1 178 ? 4.812 -0.819 0.007 1 93.94 178 TRP B N 1
ATOM 3313 C CA . TRP B 1 178 ? 3.586 -0.433 0.701 1 93.94 178 TRP B CA 1
ATOM 3314 C C . TRP B 1 178 ? 3.855 -0.187 2.182 1 93.94 178 TRP B C 1
ATOM 3316 O O . TRP B 1 178 ? 3.434 0.832 2.734 1 93.94 178 TRP B O 1
ATOM 3326 N N . GLN B 1 179 ? 4.59 -1.075 2.811 1 92.31 179 GLN B N 1
ATOM 3327 C CA . GLN B 1 179 ? 4.953 -0.895 4.211 1 92.31 179 GLN B CA 1
ATOM 3328 C C . GLN B 1 179 ? 5.711 0.413 4.422 1 92.31 179 GLN B C 1
ATOM 3330 O O . GLN B 1 179 ? 5.391 1.185 5.328 1 92.31 179 GLN B O 1
ATOM 3335 N N . ARG B 1 180 ? 6.637 0.605 3.615 1 89.56 180 ARG B N 1
ATOM 3336 C CA . ARG B 1 180 ? 7.461 1.809 3.707 1 89.56 180 ARG B CA 1
ATOM 3337 C C . ARG B 1 180 ? 6.609 3.064 3.547 1 89.56 180 ARG B C 1
ATOM 3339 O O . ARG B 1 180 ? 6.754 4.02 4.316 1 89.56 180 ARG B O 1
ATOM 3346 N N . GLN B 1 181 ? 5.84 3.066 2.512 1 88.44 181 GLN B N 1
ATOM 3347 C CA . GLN B 1 181 ? 4.973 4.207 2.232 1 88.44 181 GLN B CA 1
ATOM 3348 C C . GLN B 1 181 ? 4.062 4.512 3.42 1 88.44 181 GLN B C 1
ATOM 3350 O O . GLN B 1 181 ? 3.93 5.668 3.824 1 88.44 181 GLN B O 1
ATOM 3355 N N . HIS B 1 182 ? 3.438 3.494 3.945 1 88.44 182 HIS B N 1
ATOM 3356 C CA . HIS B 1 182 ? 2.525 3.686 5.066 1 88.44 182 HIS B CA 1
ATOM 3357 C C . HIS B 1 182 ? 3.264 4.219 6.293 1 88.44 182 HIS B C 1
ATOM 3359 O O . HIS B 1 182 ? 2.777 5.129 6.965 1 88.44 182 HIS B O 1
ATOM 3365 N N . ARG B 1 183 ? 4.391 3.645 6.613 1 85.12 183 ARG B N 1
ATOM 3366 C CA . ARG B 1 183 ? 5.195 4.148 7.723 1 85.12 183 ARG B CA 1
ATOM 3367 C C . ARG B 1 183 ? 5.543 5.617 7.527 1 85.12 183 ARG B C 1
ATOM 3369 O O . ARG B 1 183 ? 5.543 6.395 8.484 1 85.12 183 ARG B O 1
ATOM 3376 N N . GLY B 1 184 ? 5.91 5.953 6.344 1 80.19 184 GLY B N 1
ATOM 3377 C CA . GLY B 1 184 ? 6.223 7.34 6.039 1 80.19 184 GLY B CA 1
ATOM 3378 C C . GLY B 1 184 ? 5.062 8.281 6.293 1 80.19 184 GLY B C 1
ATOM 3379 O O . GLY B 1 184 ? 5.246 9.375 6.828 1 80.19 184 GLY B O 1
ATOM 3380 N N . PHE B 1 185 ? 3.918 7.891 5.918 1 77.94 185 PHE B N 1
ATOM 3381 C CA . PHE B 1 185 ? 2.74 8.734 6.062 1 77.94 185 PHE B CA 1
ATOM 3382 C C . PHE B 1 185 ? 2.385 8.922 7.535 1 77.94 185 PHE B C 1
ATOM 3384 O O . PHE B 1 185 ? 2.021 10.023 7.953 1 77.94 185 PHE B O 1
ATOM 3391 N N . ILE B 1 186 ? 2.449 7.844 8.367 1 74.94 186 ILE B N 1
ATOM 3392 C CA . ILE B 1 186 ? 2.029 7.961 9.766 1 74.94 186 ILE B CA 1
ATOM 3393 C C . ILE B 1 186 ? 3.152 8.578 10.594 1 74.94 186 ILE B C 1
ATOM 3395 O O . ILE B 1 186 ? 2.898 9.195 11.633 1 74.94 186 ILE B O 1
ATOM 3399 N N . GLY B 1 187 ? 4.344 8.266 10.375 1 64.88 187 GLY B N 1
ATOM 3400 C CA . GLY B 1 187 ? 5.469 8.781 11.141 1 64.88 187 GLY B CA 1
ATOM 3401 C C . GLY B 1 187 ? 5.754 10.242 10.859 1 64.88 187 GLY B C 1
ATOM 3402 O O . GLY B 1 187 ? 6.602 10.852 11.516 1 64.88 187 GLY B O 1
ATOM 3403 N N . GLY B 1 188 ? 4.945 10.836 10.203 1 57.31 188 GLY B N 1
ATOM 3404 C CA . GLY B 1 188 ? 5.176 12.242 9.906 1 57.31 188 GLY B CA 1
ATOM 3405 C C . GLY B 1 188 ? 6.41 12.477 9.055 1 57.31 188 GLY B C 1
ATOM 3406 O O . GLY B 1 188 ? 6.945 13.586 9.031 1 57.31 188 GLY B O 1
ATOM 3407 N N . ILE B 1 189 ? 7.062 11.477 8.719 1 50.97 189 ILE B N 1
ATOM 3408 C CA . ILE B 1 189 ? 8.336 11.594 8.016 1 50.97 189 ILE B CA 1
ATOM 3409 C C . ILE B 1 189 ? 8.102 11.516 6.508 1 50.97 189 ILE B C 1
ATOM 3411 O O . ILE B 1 189 ? 8.961 11.031 5.766 1 50.97 189 ILE B O 1
ATOM 3415 N N . GLY B 1 190 ? 6.789 11.773 6.172 1 53.16 190 GLY B N 1
ATOM 3416 C CA . GLY B 1 190 ? 6.523 11.836 4.746 1 53.16 190 GLY B CA 1
ATOM 3417 C C . GLY B 1 190 ? 7.59 12.586 3.971 1 53.16 190 GLY B C 1
ATOM 3418 O O . GLY B 1 190 ? 7.922 12.219 2.842 1 53.16 190 GLY B O 1
ATOM 3419 N N . LYS B 1 191 ? 8.141 13.469 4.68 1 53.31 191 LYS B N 1
ATOM 3420 C CA . LYS B 1 191 ? 9.125 14.336 4.039 1 53.31 191 LYS B CA 1
ATOM 3421 C C . LYS B 1 191 ? 10.422 13.578 3.75 1 53.31 191 LYS B C 1
ATOM 3423 O O . LYS B 1 191 ? 11.219 14 2.908 1 53.31 191 LYS B O 1
ATOM 3428 N N . LYS B 1 192 ? 10.477 12.406 4.406 1 56.5 192 LYS B N 1
ATOM 3429 C CA . LYS B 1 192 ? 11.688 11.633 4.176 1 56.5 192 LYS B CA 1
ATOM 3430 C C . LYS B 1 192 ? 11.484 10.594 3.078 1 56.5 192 LYS B C 1
ATOM 3432 O O . LYS B 1 192 ? 12.43 9.938 2.646 1 56.5 192 LYS B O 1
ATOM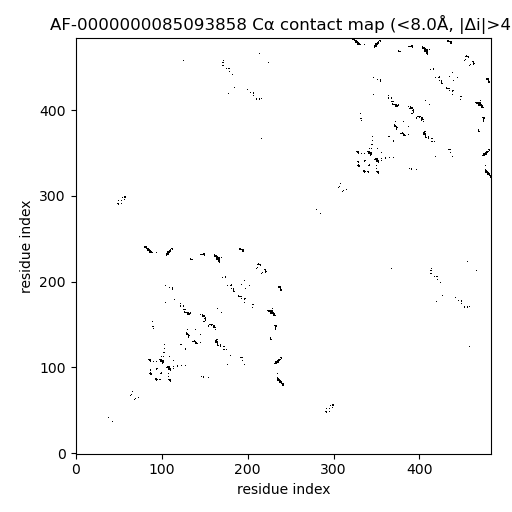 3437 N N . LEU B 1 193 ? 10.188 10.672 2.621 1 60.34 193 LEU B N 1
ATOM 3438 C CA . LEU B 1 193 ? 9.938 9.656 1.604 1 60.34 193 LEU B CA 1
ATOM 3439 C C . LEU B 1 193 ? 10.414 10.133 0.235 1 60.34 193 LEU B C 1
ATOM 3441 O O . LEU B 1 193 ? 10.242 11.297 -0.115 1 60.34 193 LEU B O 1
ATOM 3445 N N . ASP B 1 194 ? 11.133 9.234 -0.381 1 59.19 194 ASP B N 1
ATOM 3446 C CA . ASP B 1 194 ? 11.57 9.5 -1.747 1 59.19 194 ASP B CA 1
ATOM 3447 C C . ASP B 1 194 ? 10.375 9.648 -2.688 1 59.19 194 ASP B C 1
ATOM 3449 O O . ASP B 1 194 ? 9.258 9.242 -2.354 1 59.19 194 ASP B O 1
ATOM 3453 N N . PHE B 1 195 ? 10.617 10.352 -3.793 1 59.81 195 PHE B N 1
ATOM 3454 C CA . PHE B 1 195 ? 9.625 10.625 -4.824 1 59.81 195 PHE B CA 1
ATOM 3455 C C . PHE B 1 195 ? 8.875 9.352 -5.199 1 59.81 195 PHE B C 1
ATOM 3457 O O . PHE B 1 195 ? 7.648 9.367 -5.332 1 59.81 195 PHE B O 1
ATOM 3464 N N . HIS B 1 196 ? 9.547 8.297 -5.297 1 62.06 196 HIS B N 1
ATOM 3465 C CA . HIS B 1 196 ? 8.93 7.055 -5.746 1 62.06 196 HIS B CA 1
ATOM 3466 C C . HIS B 1 196 ? 7.926 6.535 -4.727 1 62.06 196 HIS B C 1
ATOM 3468 O O . HIS B 1 196 ? 6.844 6.07 -5.094 1 62.06 196 HIS B O 1
ATOM 3474 N N . SER B 1 197 ? 8.281 6.688 -3.564 1 64.5 197 SER B N 1
ATOM 3475 C CA . SER B 1 197 ? 7.387 6.242 -2.502 1 64.5 197 SER B CA 1
ATOM 3476 C C . SER B 1 197 ? 6.133 7.109 -2.436 1 64.5 197 SER B C 1
ATOM 3478 O O . SER B 1 197 ? 5.062 6.633 -2.051 1 64.5 197 SER B O 1
ATOM 3480 N N . LEU B 1 198 ? 6.301 8.273 -2.947 1 70 198 LEU B N 1
ATOM 3481 C CA . LEU B 1 198 ? 5.199 9.227 -2.814 1 70 198 LEU B CA 1
ATOM 3482 C C . LEU B 1 198 ? 4.352 9.25 -4.082 1 70 198 LEU B C 1
ATOM 3484 O O . LEU B 1 198 ? 3.227 9.758 -4.066 1 70 198 LEU B O 1
ATOM 3488 N N . SER B 1 199 ? 4.824 8.688 -5.047 1 81.31 199 SER B N 1
ATOM 3489 C CA . SER B 1 199 ? 4.145 8.766 -6.336 1 81.31 199 SER B CA 1
ATOM 3490 C C . SER B 1 199 ? 2.926 7.848 -6.379 1 81.31 199 SER B C 1
ATOM 3492 O O . SER B 1 199 ? 3.057 6.629 -6.25 1 81.31 199 SER B O 1
ATOM 3494 N N . TYR B 1 200 ? 1.783 8.453 -6.672 1 88.94 200 TYR B N 1
ATOM 3495 C CA . TYR B 1 200 ? 0.583 7.637 -6.836 1 88.94 200 TYR B CA 1
ATOM 3496 C C . TYR B 1 200 ? 0.69 6.75 -8.07 1 88.94 200 TYR B C 1
ATOM 3498 O O . TYR B 1 200 ? 0.138 5.648 -8.102 1 88.94 200 TYR B O 1
ATOM 3506 N N . GLN B 1 201 ? 1.438 7.191 -9.094 1 90.06 201 GLN B N 1
ATOM 3507 C CA . GLN B 1 201 ? 1.64 6.391 -10.297 1 90.06 201 GLN B CA 1
ATOM 3508 C C . GLN B 1 201 ? 2.359 5.086 -9.969 1 90.06 201 GLN B C 1
ATOM 3510 O O . GLN B 1 201 ? 2.066 4.043 -10.562 1 90.06 201 GLN B O 1
ATOM 3515 N N . HIS B 1 202 ? 3.26 5.137 -9.062 1 92.12 202 HIS B N 1
ATOM 3516 C CA . HIS B 1 202 ? 3.939 3.918 -8.633 1 92.12 202 HIS B CA 1
ATOM 3517 C C . HIS B 1 202 ? 2.977 2.969 -7.93 1 92.12 202 HIS B C 1
ATOM 3519 O O . HIS B 1 202 ? 2.979 1.765 -8.203 1 92.12 202 HIS B O 1
ATOM 3525 N N . THR B 1 203 ? 2.197 3.494 -7.023 1 94.12 203 THR B N 1
ATOM 3526 C CA . THR B 1 203 ? 1.183 2.693 -6.348 1 94.12 203 THR B CA 1
ATOM 3527 C C . THR B 1 203 ? 0.256 2.027 -7.363 1 94.12 203 THR B C 1
ATOM 3529 O O . THR B 1 203 ? -0.051 0.84 -7.246 1 94.12 203 THR B O 1
ATOM 3532 N N . LEU B 1 204 ? -0.161 2.803 -8.383 1 95.25 204 LEU B N 1
ATOM 3533 C CA . LEU B 1 204 ? -1.037 2.266 -9.414 1 95.25 204 LEU B CA 1
ATOM 3534 C C . LEU B 1 204 ? -0.344 1.148 -10.188 1 95.25 204 LEU B C 1
ATOM 3536 O O . LEU B 1 204 ? -0.944 0.103 -10.445 1 95.25 204 LEU B O 1
ATOM 3540 N N . HIS B 1 205 ? 0.877 1.379 -10.547 1 94.94 205 HIS B N 1
ATOM 3541 C CA . HIS B 1 205 ? 1.637 0.37 -11.273 1 94.94 205 HIS B CA 1
ATOM 3542 C C . HIS B 1 205 ? 1.73 -0.929 -10.484 1 94.94 205 HIS B C 1
ATOM 3544 O O . HIS B 1 205 ? 1.393 -2 -10.992 1 94.94 205 HIS B O 1
ATOM 3550 N N . CYS B 1 206 ? 2.145 -0.842 -9.242 1 96.62 206 CYS B N 1
ATOM 3551 C CA . CYS B 1 206 ? 2.311 -2.018 -8.391 1 96.62 206 CYS B CA 1
ATOM 3552 C C . CYS B 1 206 ? 0.975 -2.715 -8.156 1 96.62 206 CYS B C 1
ATOM 3554 O O . CYS B 1 206 ? 0.866 -3.93 -8.328 1 96.62 206 CYS B O 1
ATOM 3556 N N . SER B 1 207 ? -0.024 -1.932 -7.742 1 96.69 207 SER B N 1
ATOM 3557 C CA . SER B 1 207 ? -1.318 -2.523 -7.418 1 96.69 207 SER B CA 1
ATOM 3558 C C . SER B 1 207 ? -1.919 -3.232 -8.633 1 96.69 207 SER B C 1
ATOM 3560 O O . SER B 1 207 ? -2.439 -4.344 -8.508 1 96.69 207 SER B O 1
ATOM 3562 N N . ARG B 1 208 ? -1.854 -2.637 -9.805 1 95.88 208 ARG B N 1
ATOM 3563 C CA . ARG B 1 208 ? -2.385 -3.254 -11.016 1 95.88 208 ARG B CA 1
ATOM 3564 C C . ARG B 1 208 ? -1.596 -4.508 -11.383 1 95.88 208 ARG B C 1
ATOM 3566 O O . ARG B 1 208 ? -2.168 -5.488 -11.867 1 95.88 208 ARG B O 1
ATOM 3573 N N . SER B 1 209 ? -0.3 -4.43 -11.195 1 96 209 SER B N 1
ATOM 3574 C CA . SER B 1 209 ? 0.524 -5.609 -11.43 1 96 209 SER B CA 1
ATOM 3575 C C . SER B 1 209 ? 0.119 -6.758 -10.516 1 96 209 SER B C 1
ATOM 3577 O O . SER B 1 209 ? 0.025 -7.906 -10.953 1 96 209 SER B O 1
ATOM 3579 N N . LEU B 1 210 ? -0.089 -6.465 -9.25 1 97.69 210 LEU B N 1
ATOM 3580 C CA . LEU B 1 210 ? -0.51 -7.484 -8.297 1 97.69 210 LEU B CA 1
ATOM 3581 C C . LEU B 1 210 ? -1.846 -8.094 -8.711 1 97.69 210 LEU B C 1
ATOM 3583 O O . LEU B 1 210 ? -2.021 -9.312 -8.648 1 97.69 210 LEU B O 1
ATOM 3587 N N . VAL B 1 211 ? -2.793 -7.262 -9.125 1 97.5 211 VAL B N 1
ATOM 3588 C CA . VAL B 1 211 ? -4.102 -7.723 -9.57 1 97.5 211 VAL B CA 1
ATOM 3589 C C . VAL B 1 211 ? -3.939 -8.672 -10.758 1 97.5 211 VAL B C 1
ATOM 3591 O O . VAL B 1 211 ? -4.543 -9.742 -10.789 1 97.5 211 VAL B O 1
ATOM 3594 N N . HIS B 1 212 ? -3.092 -8.305 -11.664 1 96.38 212 HIS B N 1
ATOM 3595 C CA . HIS B 1 212 ? -2.846 -9.148 -12.828 1 96.38 212 HIS B CA 1
ATOM 3596 C C . HIS B 1 212 ? -2.211 -10.477 -12.422 1 96.38 212 HIS B C 1
ATOM 3598 O O . HIS B 1 212 ? -2.639 -11.539 -12.883 1 96.38 212 HIS B O 1
ATOM 3604 N N . MET B 1 213 ? -1.272 -10.422 -11.602 1 95.31 213 MET B N 1
ATOM 3605 C CA . MET B 1 213 ? -0.538 -11.617 -11.211 1 95.31 213 MET B CA 1
ATOM 3606 C C . MET B 1 213 ? -1.418 -12.547 -10.383 1 95.31 213 MET B C 1
ATOM 3608 O O . MET B 1 213 ? -1.129 -13.742 -10.266 1 95.31 213 MET B O 1
ATOM 3612 N N . ALA B 1 214 ? -2.42 -11.984 -9.781 1 95.88 214 ALA B N 1
ATOM 3613 C CA . ALA B 1 214 ? -3.391 -12.797 -9.055 1 95.88 214 ALA B CA 1
ATOM 3614 C C . ALA B 1 214 ? -4.32 -13.531 -10.016 1 95.88 214 ALA B C 1
ATOM 3616 O O . ALA B 1 214 ? -5.094 -14.398 -9.602 1 95.88 214 ALA B O 1
ATOM 3617 N N . GLY B 1 215 ? -4.266 -13.18 -11.227 1 94.12 215 GLY B N 1
ATOM 3618 C CA . GLY B 1 215 ? -5.059 -13.875 -12.227 1 94.12 215 GLY B CA 1
ATOM 3619 C C . GLY B 1 215 ? -6.344 -13.141 -12.578 1 94.12 215 GLY B C 1
ATOM 3620 O O . GLY B 1 215 ? -7.262 -13.734 -13.148 1 94.12 215 GLY B O 1
ATOM 3621 N N . ALA B 1 216 ? -6.344 -11.914 -12.117 1 91.31 216 ALA B N 1
ATOM 3622 C CA . ALA B 1 216 ? -7.508 -11.117 -12.5 1 91.31 216 ALA B CA 1
ATOM 3623 C C . ALA B 1 216 ? -7.387 -10.625 -13.945 1 91.31 216 ALA B C 1
ATOM 3625 O O . ALA B 1 216 ? -6.297 -10.266 -14.391 1 91.31 216 ALA B O 1
ATOM 3626 N N . GLY B 1 217 ? -8.492 -10.734 -14.703 1 83.69 217 GLY B N 1
ATOM 3627 C CA . GLY B 1 217 ? -8.492 -10.297 -16.094 1 83.69 217 GLY B CA 1
ATOM 3628 C C . GLY B 1 217 ? -8.523 -11.445 -17.078 1 83.69 217 GLY B C 1
ATOM 3629 O O . GLY B 1 217 ? -8.75 -12.594 -16.688 1 83.69 217 GLY B O 1
ATOM 3630 N N . GLU B 1 218 ? -8.32 -11.133 -18.328 1 84.12 218 GLU B N 1
ATOM 3631 C CA . GLU B 1 218 ? -8.508 -12.102 -19.391 1 84.12 218 GLU B CA 1
ATOM 3632 C C . GLU B 1 218 ? -7.223 -12.875 -19.688 1 84.12 218 GLU B C 1
ATOM 3634 O O . GLU B 1 218 ? -7.266 -14.031 -20.094 1 84.12 218 GLU B O 1
ATOM 3639 N N . LYS B 1 219 ? -6.109 -12.328 -19.375 1 86.81 219 LYS B N 1
ATOM 3640 C CA . LYS B 1 219 ? -4.824 -12.953 -19.703 1 86.81 219 LYS B CA 1
ATOM 3641 C C . LYS B 1 219 ? -4.277 -13.727 -18.516 1 86.81 219 LYS B C 1
ATOM 3643 O O . LYS B 1 219 ? -4.234 -13.211 -17.391 1 86.81 219 LYS B O 1
ATOM 3648 N N . THR B 1 220 ? -3.91 -14.938 -18.766 1 90.5 220 THR B N 1
ATOM 3649 C CA . THR B 1 220 ? -3.273 -15.742 -17.734 1 90.5 220 THR B CA 1
ATOM 3650 C C . THR B 1 220 ? -1.935 -15.141 -17.312 1 90.5 220 THR B C 1
ATOM 3652 O O . THR B 1 220 ? -1.12 -14.781 -18.172 1 90.5 220 THR B O 1
ATOM 3655 N N . PRO B 1 221 ? -1.8 -15.055 -16.047 1 93.44 221 PRO B N 1
ATOM 3656 C CA . PRO B 1 221 ? -0.529 -14.469 -15.609 1 93.44 221 PRO B CA 1
ATOM 3657 C C . PRO B 1 221 ? 0.66 -15.398 -15.844 1 93.44 221 PRO B C 1
ATOM 3659 O O . PRO B 1 221 ? 0.504 -16.625 -15.828 1 93.44 221 PRO B O 1
ATOM 3662 N N . ASP B 1 222 ? 1.801 -14.805 -16.109 1 95.31 222 ASP B N 1
ATOM 3663 C CA . ASP B 1 222 ? 3.057 -15.547 -16.203 1 95.31 222 ASP B CA 1
ATOM 3664 C C . ASP B 1 222 ? 3.449 -16.125 -14.836 1 95.31 222 ASP B C 1
ATOM 3666 O O . ASP B 1 222 ? 3.002 -15.641 -13.797 1 95.31 222 ASP B O 1
ATOM 3670 N N . PRO B 1 223 ? 4.238 -17.266 -14.898 1 95.38 223 PRO B N 1
ATOM 3671 C CA . PRO B 1 223 ? 4.766 -17.766 -13.625 1 95.38 223 PRO B CA 1
ATOM 3672 C C . PRO B 1 223 ? 5.664 -16.75 -12.922 1 95.38 223 PRO B C 1
ATOM 3674 O O . PRO B 1 223 ? 6.387 -15.992 -13.586 1 95.38 223 PRO B O 1
ATOM 3677 N N . LEU B 1 224 ? 5.688 -16.797 -11.586 1 95.62 224 LEU B N 1
ATOM 3678 C CA . LEU B 1 224 ? 6.375 -15.789 -10.789 1 95.62 224 LEU B CA 1
ATOM 3679 C C . LEU B 1 224 ? 7.887 -15.891 -10.969 1 95.62 224 LEU B C 1
ATOM 3681 O O . LEU B 1 224 ? 8.617 -14.953 -10.648 1 95.62 224 LEU B O 1
ATOM 3685 N N . ASP B 1 225 ? 8.391 -17.016 -11.484 1 95.88 225 ASP B N 1
ATOM 3686 C CA . ASP B 1 225 ? 9.828 -17.188 -11.68 1 95.88 225 ASP B CA 1
ATOM 3687 C C . ASP B 1 225 ? 10.281 -16.609 -13.016 1 95.88 225 ASP B C 1
ATOM 3689 O O . ASP B 1 225 ? 11.477 -16.484 -13.273 1 95.88 225 ASP B O 1
ATOM 3693 N N . LYS B 1 226 ? 9.328 -16.203 -13.828 1 97.5 226 LYS B N 1
ATOM 3694 C CA . LYS B 1 226 ? 9.688 -15.594 -15.109 1 97.5 226 LYS B CA 1
ATOM 3695 C C . LYS B 1 226 ? 10.43 -14.281 -14.906 1 97.5 226 LYS B C 1
ATOM 3697 O O . LYS B 1 226 ? 9.977 -13.414 -14.156 1 97.5 226 LYS B O 1
ATOM 3702 N N . ILE B 1 227 ? 11.656 -14.188 -15.555 1 97.94 227 ILE B N 1
ATOM 3703 C CA . ILE B 1 227 ? 12.422 -12.953 -15.539 1 97.94 227 ILE B CA 1
ATOM 3704 C C . ILE B 1 227 ? 11.836 -11.969 -16.547 1 97.94 227 ILE B C 1
ATOM 3706 O O . ILE B 1 227 ? 12.062 -12.094 -17.75 1 97.94 227 ILE B O 1
ATOM 3710 N N . ALA B 1 228 ? 11.008 -10.945 -16 1 96.44 228 ALA B N 1
ATOM 3711 C CA . ALA B 1 228 ? 10.242 -10.133 -16.953 1 96.44 228 ALA B CA 1
ATOM 3712 C C . ALA B 1 228 ? 10.18 -8.68 -16.5 1 96.44 228 ALA B C 1
ATOM 3714 O O . ALA B 1 228 ? 9.695 -7.816 -17.234 1 96.44 228 ALA B O 1
ATOM 3715 N N . ILE B 1 229 ? 10.625 -8.391 -15.305 1 95.88 229 ILE B N 1
ATOM 3716 C CA . ILE B 1 229 ? 10.57 -7.02 -14.812 1 95.88 229 ILE B CA 1
ATOM 3717 C C . ILE B 1 229 ? 11.812 -6.254 -15.289 1 95.88 229 ILE B C 1
ATOM 3719 O O . ILE B 1 229 ? 12.938 -6.652 -14.992 1 95.88 229 ILE B O 1
ATOM 3723 N N . LYS B 1 230 ? 11.523 -5.164 -15.992 1 94.12 230 LYS B N 1
ATOM 3724 C CA . LYS B 1 230 ? 12.578 -4.277 -16.484 1 94.12 230 LYS B CA 1
ATOM 3725 C C . LYS B 1 230 ? 12.695 -3.031 -15.617 1 94.12 230 LYS B C 1
ATOM 3727 O O . LYS B 1 230 ? 11.711 -2.336 -15.375 1 94.12 230 LYS B O 1
ATOM 3732 N N . THR B 1 231 ? 14 -2.754 -15.188 1 93.25 231 THR B N 1
ATOM 3733 C CA . THR B 1 231 ? 14.164 -1.634 -14.266 1 93.25 231 THR B CA 1
ATOM 3734 C C . THR B 1 231 ? 15.344 -0.766 -14.672 1 93.25 231 THR B C 1
ATOM 3736 O O . THR B 1 231 ? 16.438 -1.28 -14.961 1 93.25 231 THR B O 1
ATOM 3739 N N . TRP B 1 232 ? 15.055 0.511 -14.703 1 92.44 232 TRP B N 1
ATOM 3740 C CA . TRP B 1 232 ? 16.125 1.505 -14.766 1 92.44 232 TRP B CA 1
ATOM 3741 C C . TRP B 1 232 ? 16.297 2.195 -13.414 1 92.44 232 TRP B C 1
ATOM 3743 O O . TRP B 1 232 ? 15.32 2.488 -12.727 1 92.44 232 TRP B O 1
ATOM 3753 N N . VAL B 1 233 ? 17.578 2.439 -13.133 1 92.75 233 VAL B N 1
ATOM 3754 C CA . VAL B 1 233 ? 17.906 3.084 -11.867 1 92.75 233 VAL B CA 1
ATOM 3755 C C . VAL B 1 233 ? 17.688 4.59 -11.977 1 92.75 233 VAL B C 1
ATOM 3757 O O . VAL B 1 233 ? 18.016 5.199 -12.992 1 92.75 233 VAL B O 1
ATOM 3760 N N . GLY B 1 234 ? 17.125 5.16 -10.852 1 89.56 234 GLY B N 1
ATOM 3761 C CA . GLY B 1 234 ? 16.891 6.594 -10.812 1 89.56 234 GLY B CA 1
ATOM 3762 C C . GLY B 1 234 ? 17.656 7.289 -9.703 1 89.56 234 GLY B C 1
ATOM 3763 O O . GLY B 1 234 ? 18.484 6.664 -9.023 1 89.56 234 GLY B O 1
ATOM 3764 N N . PHE B 1 235 ? 17.453 8.609 -9.57 1 90.69 235 PHE B N 1
ATOM 3765 C CA . PHE B 1 235 ? 18.062 9.453 -8.555 1 90.69 235 PHE B CA 1
ATOM 3766 C C . PHE B 1 235 ? 17 10.188 -7.75 1 90.69 235 PHE B C 1
ATOM 3768 O O . PHE B 1 235 ? 16.062 10.758 -8.328 1 90.69 235 PHE B O 1
ATOM 3775 N N . SER B 1 236 ? 17.172 10.07 -6.418 1 88.19 236 SER B N 1
ATOM 3776 C CA . SER B 1 236 ? 16.125 10.648 -5.574 1 88.19 236 SER B CA 1
ATOM 3777 C C . SER B 1 236 ? 16.641 11.883 -4.84 1 88.19 236 SER B C 1
ATOM 3779 O O . SER B 1 236 ? 17.844 12.164 -4.855 1 88.19 236 SER B O 1
ATOM 3781 N N . ASP B 1 237 ? 15.656 12.633 -4.316 1 87.38 237 ASP B N 1
ATOM 3782 C CA . ASP B 1 237 ? 15.898 13.742 -3.398 1 87.38 237 ASP B CA 1
ATOM 3783 C C . ASP B 1 237 ? 14.984 13.656 -2.176 1 87.38 237 ASP B C 1
ATOM 3785 O O . ASP B 1 237 ? 14.062 12.844 -2.141 1 87.38 237 ASP B O 1
ATOM 3789 N N . CYS B 1 238 ? 15.438 14.289 -1.146 1 83.62 238 CYS B N 1
ATOM 3790 C CA . CYS B 1 238 ? 14.586 14.32 0.037 1 83.62 238 CYS B CA 1
ATOM 3791 C C . CYS B 1 238 ? 14.867 15.555 0.881 1 83.62 238 CYS B C 1
ATOM 3793 O O . CYS B 1 238 ? 15.789 16.312 0.588 1 83.62 238 CYS B O 1
ATOM 3795 N N . GLU B 1 239 ? 13.977 15.805 1.767 1 81.94 239 GLU B N 1
ATOM 3796 C CA . GLU B 1 239 ? 14.141 16.875 2.736 1 81.94 239 GLU B CA 1
ATOM 3797 C C . GLU B 1 239 ? 14.242 16.328 4.156 1 81.94 239 GLU B C 1
ATOM 3799 O O . GLU B 1 239 ? 13.477 15.453 4.547 1 81.94 239 GLU B O 1
ATOM 3804 N N . VAL B 1 240 ? 15.273 16.812 4.836 1 80.56 240 VAL B N 1
ATOM 3805 C CA . VAL B 1 240 ? 15.453 16.375 6.215 1 80.56 240 VAL B CA 1
ATOM 3806 C C . VAL B 1 240 ? 15.383 17.578 7.152 1 80.56 240 VAL B C 1
ATOM 3808 O O . VAL B 1 240 ? 15.695 18.703 6.754 1 80.56 240 VAL B O 1
ATOM 3811 N N . GLU B 1 241 ? 14.883 17.297 8.352 1 75.19 241 GLU B N 1
ATOM 3812 C CA . GLU B 1 241 ? 14.852 18.359 9.367 1 75.19 241 GLU B CA 1
ATOM 3813 C C . GLU B 1 241 ? 16.234 18.578 9.961 1 75.19 241 GLU B C 1
ATOM 3815 O O . GLU B 1 241 ? 16.984 17.625 10.219 1 75.19 241 GLU B O 1
ATOM 3820 N N . VAL B 1 242 ? 16.656 19.812 10.008 1 72.81 242 VAL B N 1
ATOM 3821 C CA . VAL B 1 242 ? 17.922 20.172 10.625 1 72.81 242 VAL B CA 1
ATOM 3822 C C . VAL B 1 242 ? 17.672 21.016 11.883 1 72.81 242 VAL B C 1
ATOM 3824 O O . VAL B 1 242 ? 16.703 21.781 11.938 1 72.81 242 VAL B O 1
#

Secondary structure (DSSP, 8-state):
---------------------------------------HHHHHHHHHHHHHHHHHHHHHHHHHHHHHSHHHHH-------EEEEE-TTSHHHHHHTTEEEETTTTEEEEGGG--HHHHHHHHHHS----BSSTT---BPPHHHHHT-B-SSSS-S-TTPPPEEEEHHHHHHHHHHHHHHHHHHHHTT-GGGS-HHHH-HHHHHHHHHHHHHHTT-SSSPPPPTT-EEEEE-BEE-EEEEE-/---------------------------------------HHHHHHHHHHHHHHHHHHHHHHHHHHHHHSHHHHH-------EEEEE-TTSHHHHHHTTEEEETTTTEEEEGGG--HHHHHHHHHHS----BSSTT---BPPHHHHHT-B-SSSS-S-TTPPPEEEEHHHHHHHHHHHHHHHHHHHHTT-GGGS-HHHH-HHHHHHHHHHHHHHTT-SSSPPPPTT-EEEEE-BEE-EEEEE-

Sequence (484 aa):
MVFAGFFKSNPLPYTAVSKDEVEADSLLSPPLEGQQPYNRASRTRIILSHAATFLIAVLFTSAILIISHPSSLLKTTAAPKTKYLHCGNSTAEARAQGCVFDVLTNMWVPEQCWDREGTEEFMRTAPWQGYDHQDGKRMLTLDEMSERVGRDRLGPDPTTPPYWTPLREHVIHCALMWQRQHRGFIGGIGKKLDFHSLSYQHTLHCSRSLVHMAGAGEKTPDPLDKIAIKTWVGFSDCEVEVMVFAGFFKSNPLPYTAVSKDEVEADSLLSPPLEGQQPYNRASRTRIILSHAATFLIAVLFTSAILIISHPSSLLKTTAAPKTKYLHCGNSTAEARAQGCVFDVLTNMWVPEQCWDREGTEEFMRTAPWQGYDHQDGKRMLTLDEMSERVGRDRLGPDPTTPPYWTPLREHVIHCALMWQRQHRGFIGGIGKKLDFHSLSYQHTLHCSRSLVHMAGAGEKTPDPLDKIAIKTWVGFSDCEVEV

Organism: Talaromyces marneffei (strain ATCC 18224 / CBS 334.59 / QM 7333) (NCBI:txid441960)

InterPro domains:
  IPR053008 Phomopsin biosynthesis-associated protein [PTHR35896] (24-238)